Protein AF-A0AB40BMP6-F1 (afdb_monomer_lite)

Secondary structure (DSSP, 8-state):
-HHHHHHHHHHHHHHHHHHTT-SSSSHHHHHHHHHHHHHHHHHHHHHHHHHHHHHHHHHHHHHHH--HHHHHHHHHHH-SSSS--TTHHHHHHHHHHHHHHHHHHHHHHHHHHHHS-TTTS-HHHHHHHHHHHHHHHHHHHHHHHHSTTTS----TTTHHHHHHHHHHHHHHHHHHHHHHTTEEE-SS---SS-TTGGGTTHHHHHHHHHTHHHHHHHHHHHTTSS-HHHHHHHHHHHHHHHHHHHHHHHTT---HHHHHHHHHHHHHHHHHTTHHHHHHHHHHHHHTTPPP--TTTT-HHHHHHHHHHHHHHHHHHHHHHHHHHSEEETTEEEEE----SS------PPP----------------PPPPPP------------------------PPPPP--------

Radius of gyration: 27.97 Å; chains: 1; bounding box: 72×60×94 Å

pLDDT: mean 74.29, std 23.33, range [21.84, 96.19]

Organism: Dioscorea cayennensis subsp. rotundata (NCBI:txid55577)

Structure (mmCIF, N/CA/C/O backbone):
data_AF-A0AB40BMP6-F1
#
_entry.id   AF-A0AB40BMP6-F1
#
loop_
_atom_site.group_PDB
_atom_site.id
_atom_site.type_symbol
_atom_site.label_atom_id
_atom_site.label_alt_id
_atom_site.label_comp_id
_atom_site.label_asym_id
_atom_site.label_entity_id
_atom_site.label_seq_id
_atom_site.pdbx_PDB_ins_code
_atom_site.Cartn_x
_atom_site.Cartn_y
_atom_site.Cartn_z
_atom_site.occupancy
_atom_site.B_iso_or_equiv
_atom_site.auth_seq_id
_atom_site.auth_comp_id
_atom_site.auth_asym_id
_atom_site.auth_atom_id
_atom_site.pdbx_PDB_model_num
ATOM 1 N N . MET A 1 1 ? 11.050 4.456 11.766 1.00 77.50 1 MET A N 1
ATOM 2 C CA . MET A 1 1 ? 10.967 3.191 12.535 1.00 77.50 1 MET A CA 1
ATOM 3 C C . MET A 1 1 ? 11.122 3.400 14.033 1.00 77.50 1 MET A C 1
ATOM 5 O O . MET A 1 1 ? 10.165 3.141 14.744 1.00 77.50 1 MET A O 1
ATOM 9 N N . PHE A 1 2 ? 12.256 3.919 14.517 1.00 84.25 2 PHE A N 1
ATOM 10 C CA . PHE A 1 2 ? 12.484 4.110 15.959 1.00 84.25 2 PHE A CA 1
ATOM 11 C C . PHE A 1 2 ? 11.413 4.976 16.649 1.00 84.25 2 PHE A C 1
ATOM 13 O O . PHE A 1 2 ? 10.818 4.545 17.628 1.00 84.25 2 PHE A O 1
ATOM 20 N N . ILE A 1 3 ? 11.089 6.143 16.079 1.00 88.25 3 ILE A N 1
ATOM 21 C CA . ILE A 1 3 ? 10.045 7.038 16.615 1.00 88.25 3 ILE A CA 1
ATOM 22 C C . ILE A 1 3 ? 8.692 6.318 16.724 1.00 88.25 3 ILE A C 1
ATOM 24 O O . ILE A 1 3 ? 8.029 6.397 17.750 1.00 88.25 3 ILE A O 1
ATOM 28 N N . TRP A 1 4 ? 8.304 5.570 15.688 1.00 91.00 4 TRP A N 1
ATOM 29 C CA . TRP A 1 4 ? 7.060 4.797 15.694 1.00 91.00 4 TRP A CA 1
ATOM 30 C C . TRP A 1 4 ? 7.043 3.740 16.805 1.00 91.00 4 TRP A C 1
ATOM 32 O O . TRP A 1 4 ? 6.053 3.645 17.524 1.00 91.00 4 TRP A O 1
ATOM 42 N N . LEU A 1 5 ? 8.143 2.998 16.991 1.00 89.81 5 LEU A N 1
ATOM 43 C CA . LEU A 1 5 ? 8.258 2.008 18.069 1.00 89.81 5 LEU A CA 1
ATOM 44 C C . LEU A 1 5 ? 8.076 2.655 19.443 1.00 89.81 5 LEU A C 1
ATOM 46 O O . LEU A 1 5 ? 7.319 2.141 20.260 1.00 89.81 5 LEU A O 1
ATOM 50 N N . VAL A 1 6 ? 8.725 3.798 19.681 1.00 92.75 6 VAL A N 1
ATOM 51 C CA . VAL A 1 6 ? 8.590 4.547 20.938 1.00 92.75 6 VAL A CA 1
ATOM 52 C C . VAL A 1 6 ? 7.135 4.961 21.174 1.00 92.75 6 VAL A C 1
ATOM 54 O O . VAL A 1 6 ? 6.614 4.740 22.263 1.00 92.75 6 VAL A O 1
ATOM 57 N N . LEU A 1 7 ? 6.452 5.493 20.156 1.00 93.12 7 LEU A N 1
ATOM 58 C CA . LEU A 1 7 ? 5.043 5.892 20.259 1.00 93.12 7 LEU A CA 1
ATOM 59 C C . LEU A 1 7 ? 4.117 4.710 20.569 1.00 93.12 7 LEU A C 1
ATOM 61 O O . LEU A 1 7 ? 3.235 4.832 21.417 1.00 93.12 7 LEU A O 1
ATOM 65 N N . VAL A 1 8 ? 4.329 3.562 19.921 1.00 93.38 8 VAL A N 1
ATOM 66 C CA . VAL A 1 8 ? 3.551 2.342 20.182 1.00 93.38 8 VAL A CA 1
ATOM 67 C C . VAL A 1 8 ? 3.795 1.834 21.599 1.00 93.38 8 VAL A C 1
ATOM 69 O O . VAL A 1 8 ? 2.836 1.531 22.301 1.00 93.38 8 VAL A O 1
ATOM 72 N N . ILE A 1 9 ? 5.052 1.785 22.051 1.00 93.75 9 ILE A N 1
ATOM 73 C CA . ILE A 1 9 ? 5.398 1.355 23.412 1.00 93.75 9 ILE A CA 1
ATOM 74 C C . ILE A 1 9 ? 4.729 2.262 24.447 1.00 93.75 9 ILE A C 1
ATOM 76 O O . ILE A 1 9 ? 4.086 1.760 25.364 1.00 93.75 9 ILE A O 1
ATOM 80 N N . ILE A 1 10 ? 4.820 3.585 24.279 1.00 94.50 10 ILE A N 1
ATOM 81 C CA . ILE A 1 10 ? 4.152 4.546 25.166 1.00 94.50 10 ILE A CA 1
ATOM 82 C C . ILE A 1 10 ? 2.639 4.310 25.160 1.00 94.50 10 ILE A C 1
ATOM 84 O O . ILE A 1 10 ? 2.040 4.204 26.226 1.00 94.50 10 ILE A O 1
ATOM 88 N N . GLY A 1 11 ? 2.021 4.175 23.984 1.00 92.38 11 GLY A N 1
ATOM 89 C CA . GLY A 1 11 ? 0.584 3.926 23.867 1.00 92.38 11 GLY A CA 1
ATOM 90 C C . GLY A 1 11 ? 0.141 2.635 24.562 1.00 92.38 11 GLY A C 1
ATOM 91 O O . GLY A 1 11 ? -0.859 2.644 25.276 1.00 92.38 11 GLY A O 1
ATOM 92 N N . LEU A 1 12 ? 0.906 1.548 24.418 1.00 93.44 12 LEU A N 1
ATOM 93 C CA . LEU A 1 12 ? 0.640 0.269 25.084 1.00 93.44 12 LEU A CA 1
ATOM 94 C C . LEU A 1 12 ? 0.823 0.354 26.604 1.00 93.44 12 LEU A C 1
ATOM 96 O O . LEU A 1 12 ? 0.018 -0.214 27.337 1.00 93.44 12 LEU A O 1
ATOM 100 N N . ILE A 1 13 ? 1.839 1.078 27.086 1.00 94.00 13 ILE A N 1
ATOM 101 C CA . ILE A 1 13 ? 2.041 1.319 28.523 1.00 94.00 13 ILE A CA 1
ATOM 102 C C . ILE A 1 13 ? 0.858 2.102 29.091 1.00 94.00 13 ILE A C 1
ATOM 104 O O . ILE A 1 13 ? 0.286 1.694 30.098 1.00 94.00 13 ILE A O 1
ATOM 108 N N . VAL A 1 14 ? 0.460 3.197 28.439 1.00 92.56 14 VAL A N 1
ATOM 109 C CA . VAL A 1 14 ? -0.671 4.018 28.888 1.00 92.56 14 VAL A CA 1
ATOM 110 C C . VAL A 1 14 ? -1.966 3.205 28.864 1.00 92.56 14 VAL A C 1
ATOM 112 O O . VAL A 1 14 ? -2.707 3.236 29.843 1.00 92.56 14 VAL A O 1
ATOM 115 N N . LEU A 1 15 ? -2.212 2.415 27.813 1.00 91.75 15 LEU A N 1
ATOM 116 C CA . LEU A 1 15 ? -3.354 1.498 27.763 1.00 91.75 15 LEU A CA 1
ATOM 117 C C . LEU A 1 15 ? -3.313 0.492 28.920 1.00 91.75 15 LEU A C 1
ATOM 119 O O . LEU A 1 15 ? -4.318 0.312 29.600 1.00 91.75 15 LEU A O 1
ATOM 123 N N . GLY A 1 16 ? -2.155 -0.109 29.200 1.00 90.38 16 GLY A N 1
ATOM 124 C CA . GLY A 1 16 ? -1.971 -1.014 30.334 1.00 90.38 16 GLY A CA 1
ATOM 125 C C . GLY A 1 16 ? -2.276 -0.356 31.683 1.00 90.38 16 GLY A C 1
ATOM 126 O O . GLY A 1 16 ? -2.982 -0.940 32.500 1.00 90.38 16 GLY A O 1
ATOM 127 N N . LEU A 1 17 ? -1.815 0.878 31.905 1.00 91.19 17 LEU A N 1
ATOM 128 C CA . LEU A 1 17 ? -2.101 1.641 33.128 1.00 91.19 17 LEU A CA 1
ATOM 129 C C . LEU A 1 17 ? -3.597 1.941 33.294 1.00 91.19 17 LEU A C 1
ATOM 131 O O . LEU A 1 17 ? -4.121 1.842 34.407 1.00 91.19 17 LEU A O 1
ATOM 135 N N . VAL A 1 18 ? -4.291 2.266 32.199 1.00 89.88 18 VAL A N 1
ATOM 136 C CA . VAL A 1 18 ? -5.746 2.481 32.203 1.00 89.88 18 VAL A CA 1
ATOM 137 C C . VAL A 1 18 ? -6.480 1.179 32.527 1.00 89.88 18 VAL A C 1
ATOM 139 O O . VAL A 1 18 ? -7.325 1.173 33.420 1.00 89.88 18 VAL A O 1
ATOM 142 N N . MET A 1 19 ? -6.106 0.064 31.889 1.00 86.62 19 MET A N 1
ATOM 143 C CA . MET A 1 19 ? -6.695 -1.262 32.135 1.00 86.62 19 MET A CA 1
ATOM 144 C C . MET A 1 19 ? -6.486 -1.737 33.584 1.00 86.62 19 MET A C 1
ATOM 146 O O . MET A 1 19 ? -7.376 -2.348 34.172 1.00 86.62 19 MET A O 1
ATOM 150 N N . LEU A 1 20 ? -5.335 -1.415 34.188 1.00 88.69 20 LEU A N 1
ATOM 151 C CA . LEU A 1 20 ? -5.028 -1.691 35.599 1.00 88.69 20 LEU A CA 1
ATOM 152 C C . LEU A 1 20 ? -5.781 -0.776 36.582 1.00 88.69 20 LEU A C 1
ATOM 154 O O . LEU A 1 20 ? -5.717 -0.997 37.789 1.00 88.69 20 LEU A O 1
ATOM 158 N N . GLY A 1 21 ? -6.498 0.239 36.093 1.00 84.25 21 GLY A N 1
ATOM 159 C CA . GLY A 1 21 ? -7.280 1.156 36.921 1.00 84.25 21 GLY A CA 1
ATOM 160 C C . GLY A 1 21 ? -6.451 2.210 37.655 1.00 84.25 21 GLY A C 1
ATOM 161 O O . GLY A 1 21 ? -6.930 2.754 38.643 1.00 84.25 21 GLY A O 1
ATOM 162 N N . VAL A 1 22 ? -5.232 2.511 37.190 1.00 86.31 22 VAL A N 1
ATOM 163 C CA . VAL A 1 22 ? -4.361 3.533 37.806 1.00 86.31 22 VAL A CA 1
ATOM 164 C C . VAL A 1 22 ? -4.916 4.948 37.587 1.00 86.31 22 VAL A C 1
ATOM 166 O O . VAL A 1 22 ? -4.825 5.799 38.465 1.00 86.31 22 VAL A O 1
ATOM 169 N N . PHE A 1 23 ? -5.491 5.202 36.409 1.00 81.50 23 PHE A N 1
ATOM 170 C CA . PHE A 1 23 ? -6.217 6.421 36.040 1.00 81.50 23 PHE A CA 1
ATOM 171 C C . PHE A 1 23 ? -7.043 6.113 34.782 1.00 81.50 23 PHE A C 1
ATOM 173 O O . PHE A 1 23 ? -6.580 5.319 33.963 1.00 81.50 23 PHE A O 1
ATOM 180 N N . PRO A 1 24 ? -8.215 6.726 34.546 1.00 74.81 24 PRO A N 1
ATOM 181 C CA . PRO A 1 24 ? -8.962 7.666 35.381 1.00 74.81 24 PRO A CA 1
ATOM 182 C C . PRO A 1 24 ? -10.021 6.996 36.263 1.00 74.81 24 PRO A C 1
ATOM 184 O O . PRO A 1 24 ? -10.566 5.952 35.913 1.00 74.81 24 PRO A O 1
ATOM 187 N N . ASP A 1 25 ? -10.384 7.669 37.356 1.00 77.50 25 ASP A N 1
ATOM 188 C CA . ASP A 1 25 ? -11.430 7.198 38.266 1.00 77.50 25 ASP A CA 1
ATOM 189 C C . ASP A 1 25 ? -12.809 7.155 37.595 1.00 77.50 25 ASP A C 1
ATOM 191 O O . ASP A 1 25 ? -13.271 8.139 36.997 1.00 77.50 25 ASP A O 1
ATOM 195 N N . GLY A 1 26 ? -13.481 6.015 37.757 1.00 84.00 26 GLY A N 1
ATOM 196 C CA . GLY A 1 26 ? -14.818 5.744 37.238 1.00 84.00 26 GLY A CA 1
ATOM 197 C C . GLY A 1 26 ? -14.806 4.837 36.008 1.00 84.00 26 GLY A C 1
ATOM 198 O O . GLY A 1 26 ? -14.090 5.075 35.036 1.00 84.00 26 GLY A O 1
ATOM 199 N N . GLU A 1 27 ? -15.650 3.805 36.035 1.00 85.50 27 GLU A N 1
ATOM 200 C CA . GLU A 1 27 ? -15.722 2.774 34.993 1.00 85.50 27 GLU A CA 1
ATOM 201 C C . GLU A 1 27 ? -16.012 3.356 33.600 1.00 85.50 27 GLU A C 1
ATOM 203 O O . GLU A 1 27 ? -15.357 2.989 32.624 1.00 85.50 27 GLU A O 1
ATOM 208 N N . ASP A 1 28 ? -16.937 4.313 33.505 1.00 86.25 28 ASP A N 1
ATOM 209 C CA . ASP A 1 28 ? -17.292 4.948 32.233 1.00 86.25 28 ASP A CA 1
ATOM 210 C C . ASP A 1 28 ? -16.157 5.804 31.664 1.00 86.25 28 ASP A C 1
ATOM 212 O O . ASP A 1 28 ? -15.885 5.764 30.461 1.00 86.25 28 ASP A O 1
ATOM 216 N N . ARG A 1 29 ? -15.452 6.554 32.524 1.00 86.81 29 ARG A N 1
ATOM 217 C CA . ARG A 1 29 ? -14.272 7.331 32.116 1.00 86.81 29 ARG A CA 1
ATOM 218 C C . ARG A 1 29 ? -13.170 6.401 31.634 1.00 86.81 29 ARG A C 1
ATOM 220 O O . ARG A 1 29 ? -12.612 6.656 30.571 1.00 86.81 29 ARG A O 1
ATOM 227 N N . ARG A 1 30 ? -12.900 5.313 32.357 1.00 89.25 30 ARG A N 1
ATOM 228 C CA . ARG A 1 30 ? -11.909 4.309 31.960 1.00 89.25 30 ARG A CA 1
ATOM 229 C C . ARG A 1 30 ? -12.222 3.722 30.581 1.00 89.25 30 ARG A C 1
ATOM 231 O O . ARG A 1 30 ? -11.382 3.813 29.693 1.00 89.25 30 ARG A O 1
ATOM 238 N N . LYS A 1 31 ? -13.459 3.272 30.346 1.00 88.38 31 LYS A N 1
ATOM 239 C CA . LYS A 1 31 ? -13.910 2.758 29.036 1.00 88.38 31 LYS A CA 1
ATOM 240 C C . LYS A 1 31 ? -13.803 3.787 27.907 1.00 88.38 31 LYS A C 1
ATOM 242 O O . LYS A 1 31 ? -13.593 3.425 26.751 1.00 88.38 31 LYS A O 1
ATOM 247 N N . ASN A 1 32 ? -13.993 5.075 28.198 1.00 89.25 32 ASN A N 1
ATOM 248 C CA . ASN A 1 32 ? -13.788 6.134 27.205 1.00 89.25 32 ASN A CA 1
ATOM 249 C C . ASN A 1 32 ? -12.301 6.288 26.851 1.00 89.25 32 ASN A C 1
ATOM 251 O O . ASN A 1 32 ? -11.966 6.397 25.676 1.00 89.25 32 ASN A O 1
ATOM 255 N N . TRP A 1 33 ? -11.411 6.269 27.846 1.00 90.88 33 TRP A N 1
ATOM 256 C CA . TRP A 1 33 ? -9.965 6.356 27.621 1.00 90.88 33 TRP A CA 1
ATOM 257 C C . TRP A 1 33 ? -9.400 5.127 26.913 1.00 90.88 33 TRP A C 1
ATOM 259 O O . TRP A 1 33 ? -8.582 5.282 26.010 1.00 90.88 33 TRP A O 1
ATOM 269 N N . GLU A 1 34 ? -9.872 3.928 27.257 1.00 88.94 34 GLU A N 1
ATOM 270 C CA . GLU A 1 34 ? -9.547 2.693 26.533 1.00 88.94 34 GLU A CA 1
ATOM 271 C C . GLU A 1 34 ? -9.917 2.810 25.050 1.00 88.94 34 GLU A C 1
ATOM 273 O O . GLU A 1 34 ? -9.114 2.472 24.185 1.00 88.94 34 GLU A O 1
ATOM 278 N N . GLU A 1 35 ? -11.103 3.340 24.734 1.00 90.94 35 GLU A N 1
ATOM 279 C CA . GLU A 1 35 ? -11.528 3.542 23.345 1.00 90.94 35 GLU A CA 1
ATOM 280 C C . GLU A 1 35 ? -10.610 4.527 22.606 1.00 90.94 35 GLU A C 1
ATOM 282 O O . GLU A 1 35 ? -10.158 4.225 21.501 1.00 90.94 35 GLU A O 1
ATOM 287 N N . VAL A 1 36 ? -10.277 5.668 23.220 1.00 91.12 36 VAL A N 1
ATOM 288 C CA . VAL A 1 36 ? -9.371 6.665 22.620 1.00 91.12 36 VAL A CA 1
ATOM 289 C C . VAL A 1 36 ? -7.981 6.072 22.372 1.00 91.12 36 VAL A C 1
ATOM 291 O O . VAL A 1 36 ? -7.431 6.215 21.280 1.00 91.12 36 VAL A O 1
ATOM 294 N N . LEU A 1 37 ? -7.413 5.371 23.354 1.00 91.19 37 LEU A N 1
ATOM 295 C CA . LEU A 1 37 ? -6.086 4.763 23.240 1.00 91.19 37 LEU A CA 1
ATOM 296 C C . LEU A 1 37 ? -6.052 3.651 22.192 1.00 91.19 37 LEU A C 1
ATOM 298 O O . LEU A 1 37 ? -5.108 3.587 21.405 1.00 91.19 37 LEU A O 1
ATOM 302 N N . ASN A 1 38 ? -7.093 2.819 22.129 1.00 91.69 38 ASN A N 1
ATOM 303 C CA . ASN A 1 38 ? -7.212 1.786 21.107 1.00 91.69 38 ASN A CA 1
ATOM 304 C C . ASN A 1 38 ? -7.303 2.384 19.699 1.00 91.69 38 ASN A C 1
ATOM 306 O O . ASN A 1 38 ? -6.662 1.870 18.785 1.00 91.69 38 ASN A O 1
ATOM 310 N N . GLN A 1 39 ? -8.027 3.492 19.513 1.00 91.81 39 GLN A N 1
ATOM 311 C CA . GLN A 1 39 ? -8.066 4.193 18.225 1.00 91.81 39 GLN A CA 1
ATOM 312 C C . GLN A 1 39 ? -6.698 4.776 17.841 1.00 91.81 39 GLN A C 1
ATOM 314 O O . GLN A 1 39 ? -6.279 4.626 16.692 1.00 91.81 39 GLN A O 1
ATOM 319 N N . ILE A 1 40 ? -5.972 5.380 18.791 1.00 91.19 40 ILE A N 1
ATOM 320 C CA . ILE A 1 40 ? -4.614 5.904 18.560 1.00 91.19 40 ILE A CA 1
ATOM 321 C C . ILE A 1 40 ? -3.658 4.774 18.161 1.00 91.19 40 ILE A C 1
ATOM 323 O O . ILE A 1 40 ? -2.953 4.884 17.157 1.00 91.19 40 ILE A O 1
ATOM 327 N N . LEU A 1 41 ? -3.645 3.670 18.911 1.00 91.62 41 LEU A N 1
ATOM 328 C CA . LEU A 1 41 ? -2.807 2.509 18.609 1.00 91.62 41 LEU A CA 1
ATOM 329 C C . LEU A 1 41 ? -3.168 1.901 17.253 1.00 91.62 41 LEU A C 1
ATOM 331 O O . LEU A 1 41 ? -2.281 1.652 16.438 1.00 91.62 41 LEU A O 1
ATOM 335 N N . ASN A 1 42 ? -4.460 1.729 16.974 1.00 92.56 42 ASN A N 1
ATOM 336 C CA . ASN A 1 42 ? -4.942 1.230 15.692 1.00 92.56 42 ASN A CA 1
ATOM 337 C C . ASN A 1 42 ? -4.492 2.126 14.522 1.00 92.56 42 ASN A C 1
ATOM 339 O O . ASN A 1 42 ? -4.069 1.609 13.489 1.00 92.56 42 ASN A O 1
ATOM 343 N N . ALA A 1 43 ? -4.502 3.452 14.690 1.00 90.62 43 ALA A N 1
ATOM 344 C CA . ALA A 1 43 ? -3.981 4.384 13.691 1.00 90.62 43 ALA A CA 1
ATOM 345 C C . ALA A 1 43 ? -2.460 4.240 13.495 1.00 90.62 43 ALA A C 1
ATOM 347 O O . ALA A 1 43 ? -1.986 4.180 12.359 1.00 90.62 43 ALA A O 1
ATOM 348 N N . LEU A 1 44 ? -1.687 4.122 14.581 1.00 91.81 44 LEU A N 1
ATOM 349 C CA . LEU A 1 44 ? -0.237 3.905 14.510 1.00 91.81 44 LEU A CA 1
ATOM 350 C C . LEU A 1 44 ? 0.108 2.597 13.786 1.00 91.81 44 LEU A C 1
ATOM 352 O O . LEU A 1 44 ? 0.985 2.591 12.917 1.00 91.81 44 LEU A O 1
ATOM 356 N N . PHE A 1 45 ? -0.577 1.497 14.104 1.00 91.44 45 PHE A N 1
ATOM 357 C CA . PHE A 1 45 ? -0.385 0.222 13.412 1.00 91.44 45 PHE A CA 1
ATOM 358 C C . PHE A 1 45 ? -0.810 0.304 11.948 1.00 91.44 45 PHE A C 1
ATOM 360 O O . PHE A 1 45 ? -0.087 -0.185 11.081 1.00 91.44 45 PHE A O 1
ATOM 367 N N . MET A 1 46 ? -1.920 0.981 11.649 1.00 90.06 46 MET A N 1
ATOM 368 C CA . MET A 1 46 ? -2.384 1.191 10.280 1.00 90.06 46 MET A CA 1
ATOM 369 C C . MET A 1 46 ? -1.335 1.915 9.427 1.00 90.06 46 MET A C 1
ATOM 371 O O . MET A 1 46 ? -1.015 1.443 8.338 1.00 90.06 46 MET A O 1
ATOM 375 N N . ILE A 1 47 ? -0.742 3.004 9.930 1.00 86.75 47 ILE A N 1
ATOM 376 C CA . ILE A 1 47 ? 0.328 3.739 9.230 1.00 86.75 47 ILE A CA 1
ATOM 377 C C . ILE A 1 47 ? 1.504 2.810 8.908 1.00 86.75 47 ILE A C 1
ATOM 379 O O . ILE A 1 47 ? 2.023 2.828 7.791 1.00 86.75 47 ILE A O 1
ATOM 383 N N . MET A 1 48 ? 1.902 1.964 9.862 1.00 88.00 48 MET A N 1
ATOM 384 C CA . MET A 1 48 ? 2.976 0.998 9.637 1.00 88.00 48 MET A CA 1
ATOM 385 C C . MET A 1 48 ? 2.612 -0.040 8.573 1.00 88.00 48 MET A C 1
ATOM 387 O O . MET A 1 48 ? 3.445 -0.381 7.733 1.00 88.00 48 MET A O 1
ATOM 391 N N . CYS A 1 49 ? 1.368 -0.518 8.580 1.00 87.88 49 CYS A N 1
ATOM 392 C CA . CYS A 1 49 ? 0.880 -1.465 7.586 1.00 87.88 49 CYS A CA 1
ATOM 393 C C . CYS A 1 49 ? 0.904 -0.850 6.185 1.00 87.88 49 CYS A C 1
ATOM 395 O O . CYS A 1 49 ? 1.476 -1.454 5.285 1.00 87.88 49 CYS A O 1
ATOM 397 N N . VAL A 1 50 ? 0.380 0.370 6.005 1.00 83.94 50 VAL A N 1
ATOM 398 C CA . VAL A 1 50 ? 0.444 1.094 4.717 1.00 83.94 50 VAL A CA 1
ATOM 399 C C . VAL A 1 50 ? 1.888 1.260 4.246 1.00 83.94 50 VAL A C 1
ATOM 401 O O . VAL A 1 50 ? 2.179 1.062 3.071 1.00 83.94 50 VAL A O 1
ATOM 404 N N . TYR A 1 51 ? 2.805 1.587 5.159 1.00 82.94 51 TYR A N 1
ATOM 405 C CA . TYR A 1 51 ? 4.214 1.778 4.827 1.00 82.94 51 TYR A CA 1
ATOM 406 C C . TYR A 1 51 ? 4.896 0.487 4.345 1.00 82.94 51 TYR A C 1
ATOM 408 O O . TYR A 1 51 ? 5.661 0.510 3.383 1.00 82.94 51 TYR A O 1
ATOM 416 N N . GLN A 1 52 ? 4.638 -0.649 4.998 1.00 84.56 52 GLN A N 1
ATOM 417 C CA . GLN A 1 52 ? 5.301 -1.917 4.670 1.00 84.56 52 GLN A CA 1
ATOM 418 C C . GLN A 1 52 ? 4.622 -2.703 3.542 1.00 84.56 52 GLN A C 1
ATOM 420 O O . GLN A 1 52 ? 5.263 -3.557 2.922 1.00 84.56 52 GLN A O 1
ATOM 425 N N . GLN A 1 53 ? 3.347 -2.425 3.268 1.00 84.19 53 GLN A N 1
ATOM 426 C CA . GLN A 1 53 ? 2.530 -3.168 2.312 1.00 84.19 53 GLN A CA 1
ATOM 427 C C . GLN A 1 53 ? 3.195 -3.323 0.927 1.00 84.19 53 GLN A C 1
ATOM 429 O O . GLN A 1 53 ? 3.266 -4.461 0.456 1.00 84.19 53 GLN A O 1
ATOM 434 N N . PRO A 1 54 ? 3.761 -2.277 0.285 1.00 81.31 54 PRO A N 1
ATOM 435 C CA . PRO A 1 54 ? 4.349 -2.419 -1.051 1.00 81.31 54 PRO A CA 1
ATOM 436 C C . PRO A 1 54 ? 5.491 -3.437 -1.089 1.00 81.31 54 PRO A C 1
ATOM 438 O O . PRO A 1 54 ? 5.546 -4.279 -1.986 1.00 81.31 54 PRO A O 1
ATOM 441 N N . LYS A 1 55 ? 6.358 -3.419 -0.068 1.00 84.19 55 LYS A N 1
ATOM 442 C CA . LYS A 1 55 ? 7.490 -4.344 0.048 1.00 84.19 55 LYS A CA 1
ATOM 443 C C . LYS A 1 55 ? 7.020 -5.791 0.188 1.00 84.19 55 LYS A C 1
ATOM 445 O O . LYS A 1 55 ? 7.558 -6.685 -0.456 1.00 84.19 55 LYS A O 1
ATOM 450 N N . LEU A 1 56 ? 5.994 -6.042 0.999 1.00 86.75 56 LEU A N 1
ATOM 451 C CA . LEU A 1 56 ? 5.500 -7.404 1.199 1.00 86.75 56 LEU A CA 1
ATOM 452 C C . LEU A 1 56 ? 4.694 -7.936 0.017 1.00 86.75 56 LEU A C 1
ATOM 454 O O . LEU A 1 56 ? 4.749 -9.134 -0.261 1.00 86.75 56 LEU A O 1
ATOM 458 N N . PHE A 1 57 ? 3.968 -7.076 -0.700 1.00 85.44 57 PHE A N 1
ATOM 459 C CA . PHE A 1 57 ? 3.368 -7.467 -1.976 1.00 85.44 57 PHE A CA 1
ATOM 460 C C . PHE A 1 57 ? 4.445 -7.782 -3.012 1.00 85.44 57 PHE A C 1
ATOM 462 O O . PHE A 1 57 ? 4.307 -8.765 -3.733 1.00 85.44 57 PHE A O 1
ATOM 469 N N . HIS A 1 58 ? 5.544 -7.023 -3.037 1.00 83.69 58 HIS A N 1
ATOM 470 C CA . HIS A 1 58 ? 6.675 -7.315 -3.916 1.00 83.69 58 HIS A CA 1
ATOM 471 C C . HIS A 1 58 ? 7.250 -8.696 -3.622 1.00 83.69 58 HIS A C 1
ATOM 473 O O . HIS A 1 58 ? 7.289 -9.535 -4.521 1.00 83.69 58 HIS A O 1
ATOM 479 N N . HIS A 1 59 ? 7.548 -8.974 -2.350 1.00 87.81 59 HIS A N 1
ATOM 480 C CA . HIS A 1 59 ? 8.007 -10.288 -1.904 1.00 87.81 59 HIS A CA 1
ATOM 481 C C . HIS A 1 59 ? 7.027 -11.410 -2.267 1.00 87.81 59 HIS A C 1
ATOM 483 O O . HIS A 1 59 ? 7.448 -12.474 -2.710 1.00 87.81 59 HIS A O 1
ATOM 489 N N . LEU A 1 60 ? 5.715 -11.178 -2.140 1.00 88.19 60 LEU A N 1
ATOM 490 C CA . LEU A 1 60 ? 4.709 -12.163 -2.534 1.00 88.19 60 LEU A CA 1
ATOM 491 C C . LEU A 1 60 ? 4.802 -12.484 -4.026 1.00 88.19 60 LEU A C 1
ATOM 493 O O . LEU A 1 60 ? 4.763 -13.658 -4.396 1.00 88.19 60 LEU A O 1
ATOM 497 N N . VAL A 1 61 ? 4.936 -11.480 -4.894 1.00 84.25 61 VAL A N 1
ATOM 498 C CA . VAL A 1 61 ? 5.004 -11.759 -6.330 1.00 84.25 61 VAL A CA 1
ATOM 499 C C . VAL A 1 61 ? 6.325 -12.418 -6.716 1.00 84.25 61 VAL A C 1
ATOM 501 O O . VAL A 1 61 ? 6.294 -13.396 -7.460 1.00 84.25 61 VAL A O 1
ATOM 504 N N . ILE A 1 62 ? 7.468 -11.976 -6.185 1.00 83.88 62 ILE A N 1
ATOM 505 C CA . ILE A 1 62 ? 8.762 -12.602 -6.512 1.00 83.88 62 ILE A CA 1
ATOM 506 C C . ILE A 1 62 ? 8.860 -14.046 -5.982 1.00 83.88 62 ILE A C 1
ATOM 508 O O . ILE A 1 62 ? 9.394 -14.907 -6.675 1.00 83.88 62 ILE A O 1
ATOM 512 N N . VAL A 1 63 ? 8.239 -14.378 -4.838 1.00 88.50 63 VAL A N 1
ATOM 513 C CA . VAL A 1 63 ? 8.113 -15.778 -4.366 1.00 88.50 63 VAL A CA 1
ATOM 514 C C . VAL A 1 63 ? 7.249 -16.618 -5.319 1.00 88.50 63 VAL A C 1
ATOM 516 O O . VAL A 1 63 ? 7.514 -17.805 -5.542 1.00 88.50 63 VAL A O 1
ATOM 519 N N . ASN A 1 64 ? 6.205 -16.020 -5.899 1.00 82.94 64 ASN A N 1
ATOM 520 C CA . ASN A 1 64 ? 5.374 -16.693 -6.894 1.00 82.94 64 ASN A CA 1
ATOM 521 C C . ASN A 1 64 ? 6.106 -16.866 -8.234 1.00 82.94 64 ASN A C 1
ATOM 523 O O . ASN A 1 64 ? 5.972 -17.927 -8.844 1.00 82.94 64 ASN A O 1
ATOM 527 N N . ARG A 1 65 ? 6.899 -15.873 -8.655 1.00 84.75 65 ARG A N 1
ATOM 528 C CA . ARG A 1 65 ? 7.670 -15.848 -9.909 1.00 84.75 65 ARG A CA 1
ATOM 529 C C . ARG A 1 65 ? 8.890 -16.777 -9.888 1.00 84.75 65 ARG A C 1
ATOM 531 O O . ARG A 1 65 ? 9.114 -17.489 -10.861 1.00 84.75 65 ARG A O 1
ATOM 538 N N . TRP A 1 66 ? 9.627 -16.801 -8.777 1.00 84.56 66 TRP A N 1
ATOM 539 C CA . TRP A 1 66 ? 10.682 -17.768 -8.445 1.00 84.56 66 TRP A CA 1
ATOM 540 C C . TRP A 1 66 ? 11.906 -17.823 -9.395 1.00 84.56 66 TRP A C 1
ATOM 542 O O . TRP A 1 66 ? 12.377 -18.907 -9.750 1.00 84.56 66 TRP A O 1
ATOM 552 N N . ARG A 1 67 ? 12.455 -16.670 -9.804 1.00 79.25 67 ARG A N 1
ATOM 553 C CA . ARG A 1 67 ? 13.691 -16.568 -10.626 1.00 79.25 67 ARG A CA 1
ATOM 554 C C . ARG A 1 67 ? 14.982 -16.630 -9.782 1.00 79.25 67 ARG A C 1
ATOM 556 O O . ARG A 1 67 ? 14.891 -16.448 -8.573 1.00 79.25 67 ARG A O 1
ATOM 563 N N . PRO A 1 68 ? 16.177 -16.892 -10.358 1.00 76.25 68 PRO A N 1
ATOM 564 C CA . PRO A 1 68 ? 17.439 -16.936 -9.595 1.00 76.25 68 PRO A CA 1
ATOM 565 C C . PRO A 1 68 ? 17.730 -15.643 -8.811 1.00 76.25 68 PRO A C 1
ATOM 567 O O . PRO A 1 68 ? 17.979 -15.706 -7.610 1.00 76.25 68 PRO A O 1
ATOM 570 N N . GLU A 1 69 ? 17.567 -14.473 -9.434 1.00 77.88 69 GLU A N 1
ATOM 571 C CA . GLU A 1 69 ? 17.712 -13.164 -8.770 1.00 77.88 69 GLU A CA 1
ATOM 572 C C . GLU A 1 69 ? 16.735 -12.993 -7.591 1.00 77.88 69 GLU A C 1
ATOM 574 O O . GLU A 1 69 ? 17.129 -12.587 -6.496 1.00 77.88 69 GLU A O 1
ATOM 579 N N . ASP A 1 70 ? 15.471 -13.394 -7.791 1.00 83.12 70 ASP A N 1
ATOM 580 C CA . ASP A 1 70 ? 14.420 -13.345 -6.765 1.00 83.12 70 ASP A CA 1
ATOM 581 C C . ASP A 1 70 ? 14.790 -14.205 -5.549 1.00 83.12 70 ASP A C 1
ATOM 583 O O . ASP A 1 70 ? 14.562 -13.811 -4.403 1.00 83.12 70 ASP A O 1
ATOM 587 N N . LYS A 1 71 ? 15.369 -15.393 -5.783 1.00 83.50 71 LYS A N 1
ATOM 588 C CA . LYS A 1 71 ? 15.815 -16.287 -4.705 1.00 83.50 71 LYS A CA 1
ATOM 589 C C . LYS A 1 71 ? 16.876 -15.602 -3.855 1.00 83.50 71 LYS A C 1
ATOM 591 O O . LYS A 1 71 ? 16.784 -15.662 -2.632 1.00 83.50 71 LYS A O 1
ATOM 596 N N . LEU A 1 72 ? 17.850 -14.936 -4.477 1.00 81.94 72 LEU A N 1
ATOM 597 C CA . LEU A 1 72 ? 18.924 -14.261 -3.754 1.00 81.94 72 LEU A CA 1
ATOM 598 C C . LEU A 1 72 ? 18.387 -13.122 -2.876 1.00 81.94 72 LEU A C 1
ATOM 600 O O . LEU A 1 72 ? 18.742 -13.028 -1.700 1.00 81.94 72 LEU A O 1
ATOM 604 N N . GLU A 1 73 ? 17.497 -12.286 -3.413 1.00 84.06 73 GLU A N 1
ATOM 605 C CA . GLU A 1 73 ? 16.869 -11.193 -2.661 1.00 84.06 73 GLU A CA 1
ATOM 606 C C . GLU A 1 73 ? 16.035 -11.707 -1.473 1.00 84.06 73 GLU A C 1
ATOM 608 O O . GLU A 1 73 ? 16.146 -11.211 -0.342 1.00 84.06 73 GLU A O 1
ATOM 613 N N . LEU A 1 74 ? 15.237 -12.754 -1.699 1.00 86.31 74 LEU A N 1
ATOM 614 C CA . LEU A 1 74 ? 14.426 -13.378 -0.656 1.00 86.31 74 LEU A CA 1
ATOM 615 C C . LEU A 1 74 ? 15.284 -14.042 0.422 1.00 86.31 74 LEU A C 1
ATOM 617 O O . LEU A 1 74 ? 14.975 -13.913 1.609 1.00 86.31 74 LEU A O 1
ATOM 621 N N . ARG A 1 75 ? 16.372 -14.723 0.040 1.00 87.38 75 ARG A N 1
ATOM 622 C CA . ARG A 1 75 ? 17.303 -15.342 0.991 1.00 87.38 75 ARG A CA 1
ATOM 623 C C . ARG A 1 75 ? 18.000 -14.292 1.849 1.00 87.38 75 ARG A C 1
ATOM 625 O O . ARG A 1 75 ? 17.989 -14.435 3.065 1.00 87.38 75 ARG A O 1
ATOM 632 N N . LYS A 1 76 ? 18.486 -13.196 1.256 1.00 86.00 76 LYS A N 1
ATOM 633 C CA . LYS A 1 76 ? 19.075 -12.062 1.999 1.00 86.00 76 LYS A CA 1
ATOM 634 C C . LYS A 1 76 ? 18.120 -11.465 3.033 1.00 86.00 76 LYS A C 1
ATOM 636 O O . LYS A 1 76 ? 18.558 -10.971 4.066 1.00 86.00 76 LYS A O 1
ATOM 641 N N . THR A 1 77 ? 16.819 -11.497 2.753 1.00 85.56 77 THR A N 1
ATOM 642 C CA . THR A 1 77 ? 15.812 -10.889 3.628 1.00 85.56 77 THR A CA 1
ATOM 643 C C . THR A 1 77 ? 15.300 -11.834 4.716 1.00 85.56 77 THR A C 1
ATOM 645 O O . THR A 1 77 ? 15.067 -11.398 5.843 1.00 85.56 77 THR A O 1
ATOM 648 N N . TYR A 1 78 ? 15.066 -13.107 4.387 1.00 85.69 78 TYR A N 1
ATOM 649 C CA . TYR A 1 78 ? 14.325 -14.042 5.244 1.00 85.69 78 TYR A CA 1
ATOM 650 C C . TYR A 1 78 ? 15.145 -15.234 5.745 1.00 85.69 78 TYR A C 1
ATOM 652 O O . TYR A 1 78 ? 14.711 -15.901 6.687 1.00 85.69 78 TYR A O 1
ATOM 660 N N . CYS A 1 79 ? 16.286 -15.533 5.123 1.00 84.31 79 CYS A N 1
ATOM 661 C CA . CYS A 1 79 ? 17.152 -16.642 5.514 1.00 84.31 79 CYS A CA 1
ATOM 662 C C . CYS A 1 79 ? 18.328 -16.138 6.348 1.00 84.31 79 CYS A C 1
ATOM 664 O O . CYS A 1 79 ? 18.757 -14.993 6.229 1.00 84.31 79 CYS A O 1
ATOM 666 N N . LYS A 1 80 ? 18.857 -17.016 7.206 1.00 79.94 80 LYS A N 1
ATOM 667 C CA . LYS A 1 80 ? 20.032 -16.696 8.026 1.00 79.94 80 LYS A CA 1
ATOM 668 C C . LYS A 1 80 ? 21.319 -16.604 7.196 1.00 79.94 80 LYS A C 1
ATOM 670 O O . LYS A 1 80 ? 22.150 -15.752 7.484 1.00 79.94 80 LYS A O 1
ATOM 675 N N . ASP A 1 81 ? 21.431 -17.455 6.176 1.00 76.62 81 ASP A N 1
ATOM 676 C CA . ASP A 1 81 ? 22.534 -17.502 5.212 1.00 76.62 81 ASP A CA 1
ATOM 677 C C . ASP A 1 81 ? 21.950 -17.611 3.786 1.00 76.62 81 ASP A C 1
ATOM 679 O O . ASP A 1 81 ? 20.802 -18.040 3.621 1.00 76.62 81 ASP A O 1
ATOM 683 N N . THR A 1 82 ? 22.722 -17.267 2.749 1.00 71.25 82 THR A N 1
ATOM 684 C CA . THR A 1 82 ? 22.263 -17.254 1.342 1.00 71.25 82 THR A CA 1
ATOM 685 C C . THR A 1 82 ? 22.287 -18.623 0.649 1.00 71.25 82 THR A C 1
ATOM 687 O O . THR A 1 82 ? 21.942 -18.737 -0.532 1.00 71.25 82 THR A O 1
ATOM 690 N N . THR A 1 83 ? 22.605 -19.689 1.389 1.00 74.19 83 THR A N 1
ATOM 691 C CA . THR A 1 83 ? 22.694 -21.049 0.850 1.00 74.19 83 THR A CA 1
ATOM 692 C C . THR A 1 83 ? 21.315 -21.659 0.531 1.00 74.19 83 THR A C 1
ATOM 694 O O . THR A 1 83 ? 20.373 -21.477 1.312 1.00 74.19 83 THR A O 1
ATOM 697 N N . PRO A 1 84 ? 21.169 -22.402 -0.590 1.00 74.06 84 PRO A N 1
ATOM 698 C CA . PRO A 1 84 ? 19.929 -23.066 -0.986 1.00 74.06 84 PRO A CA 1
ATOM 699 C C . PRO A 1 84 ? 19.395 -24.000 0.099 1.00 74.06 84 PRO A C 1
ATOM 701 O O . PRO A 1 84 ? 20.133 -24.834 0.628 1.00 74.06 84 PRO A O 1
ATOM 704 N N . LYS A 1 85 ? 18.100 -23.888 0.424 1.00 78.50 85 LYS A N 1
ATOM 705 C CA . LYS A 1 85 ? 17.450 -24.752 1.427 1.00 78.50 85 LYS A CA 1
ATOM 706 C C . LYS A 1 85 ? 16.413 -25.685 0.790 1.00 78.50 85 LYS A C 1
ATOM 708 O O . LYS A 1 85 ? 15.746 -25.305 -0.177 1.00 78.50 85 LYS A O 1
ATOM 713 N N . PRO A 1 86 ? 16.190 -26.888 1.351 1.00 77.94 86 PRO A N 1
ATOM 714 C CA . PRO A 1 86 ? 15.129 -27.771 0.878 1.00 77.94 86 PRO A CA 1
ATOM 715 C C . PRO A 1 86 ? 13.759 -27.099 1.041 1.00 77.94 86 PRO A C 1
ATOM 717 O O . PRO A 1 86 ? 13.450 -26.551 2.099 1.00 77.94 86 PRO A O 1
ATOM 720 N N . HIS A 1 87 ? 12.931 -27.156 -0.007 1.00 81.62 87 HIS A N 1
ATOM 721 C CA . HIS A 1 87 ? 11.579 -26.577 -0.043 1.00 81.62 87 HIS A CA 1
ATOM 722 C C . HIS A 1 87 ? 11.494 -25.085 0.354 1.00 81.62 87 HIS A C 1
ATOM 724 O O . HIS A 1 87 ? 10.449 -24.623 0.820 1.00 81.62 87 HIS A O 1
ATOM 730 N N . GLU A 1 88 ? 12.560 -24.303 0.140 1.00 85.12 88 GLU A N 1
ATOM 731 C CA . GLU A 1 88 ? 12.638 -22.885 0.536 1.00 85.12 88 GLU A CA 1
ATOM 732 C C . GLU A 1 88 ? 11.463 -22.034 0.029 1.00 85.12 88 GLU A C 1
ATOM 734 O O . GLU A 1 88 ? 10.942 -21.213 0.781 1.00 85.12 88 GLU A O 1
ATOM 739 N N . ARG A 1 89 ? 10.961 -22.291 -1.189 1.00 88.38 89 ARG A N 1
ATOM 740 C CA . ARG A 1 89 ? 9.798 -21.585 -1.753 1.00 88.38 89 ARG A CA 1
ATOM 741 C C . ARG A 1 89 ? 8.566 -21.681 -0.867 1.00 88.38 89 ARG A C 1
ATOM 743 O O . ARG A 1 89 ? 7.902 -20.676 -0.642 1.00 88.38 89 ARG A O 1
ATOM 750 N N . ALA A 1 90 ? 8.256 -22.878 -0.374 1.00 87.81 90 ALA A N 1
ATOM 751 C CA . ALA A 1 90 ? 7.067 -23.110 0.437 1.00 87.81 90 ALA A CA 1
ATOM 752 C C . ALA A 1 90 ? 7.198 -22.430 1.806 1.00 87.81 90 ALA A C 1
ATOM 754 O O . ALA A 1 90 ? 6.247 -21.811 2.280 1.00 87.81 90 ALA A O 1
ATOM 755 N N . HIS A 1 91 ? 8.387 -22.486 2.414 1.00 90.12 91 HIS A N 1
ATOM 756 C CA . HIS A 1 91 ? 8.645 -21.817 3.688 1.00 90.12 91 HIS A CA 1
ATOM 757 C C . HIS A 1 91 ? 8.595 -20.288 3.559 1.00 90.12 91 HIS A C 1
ATOM 759 O O .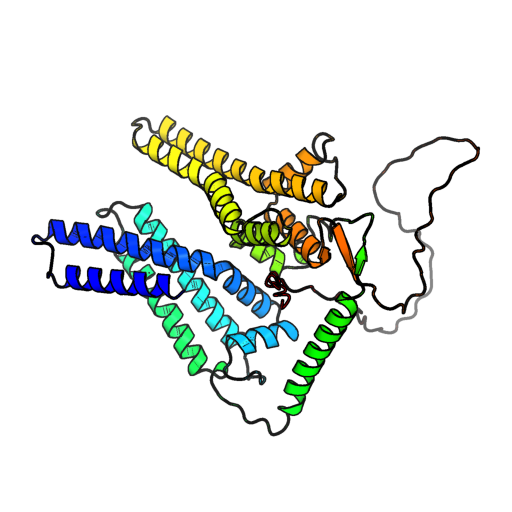 HIS A 1 91 ? 7.979 -19.636 4.400 1.00 90.12 91 HIS A O 1
ATOM 765 N N . LEU A 1 92 ? 9.179 -19.722 2.498 1.00 91.44 92 LEU A N 1
ATOM 766 C CA . LEU A 1 92 ? 9.118 -18.287 2.207 1.00 91.44 92 LEU A CA 1
ATOM 767 C C . LEU A 1 92 ? 7.686 -17.840 1.907 1.00 91.44 92 LEU A C 1
ATOM 769 O O . LEU A 1 92 ? 7.225 -16.855 2.479 1.00 91.44 92 LEU A O 1
ATOM 773 N N . LEU A 1 93 ? 6.955 -18.590 1.076 1.00 92.25 93 LEU A N 1
ATOM 774 C CA . LEU A 1 93 ? 5.555 -18.301 0.771 1.00 92.25 93 LEU A CA 1
ATOM 775 C C . LEU A 1 93 ? 4.703 -18.304 2.040 1.00 92.25 93 LEU A C 1
ATOM 777 O O . LEU A 1 93 ? 3.927 -17.378 2.248 1.00 92.25 93 LEU A O 1
ATOM 781 N N . PHE A 1 94 ? 4.879 -19.299 2.909 1.00 92.75 94 PHE A N 1
ATOM 782 C CA . PHE A 1 94 ? 4.160 -19.385 4.178 1.00 92.75 94 PHE A CA 1
ATOM 783 C C . PHE A 1 94 ? 4.396 -18.151 5.059 1.00 92.75 94 PHE A C 1
ATOM 785 O O . PHE A 1 94 ? 3.442 -17.547 5.546 1.00 92.75 94 PHE A O 1
ATOM 792 N N . VAL A 1 95 ? 5.656 -17.730 5.212 1.00 93.44 95 VAL A N 1
ATOM 793 C CA . VAL A 1 95 ? 6.020 -16.532 5.984 1.00 93.44 95 VAL A CA 1
ATOM 794 C C . VAL A 1 95 ? 5.407 -15.277 5.367 1.00 93.44 95 VAL A C 1
ATOM 796 O O . VAL A 1 95 ? 4.772 -14.497 6.073 1.00 93.44 95 VAL A O 1
ATOM 799 N N . VAL A 1 96 ? 5.547 -15.084 4.054 1.00 92.88 96 VAL A N 1
ATOM 800 C CA . VAL A 1 96 ? 5.009 -13.900 3.370 1.00 92.88 96 VAL A CA 1
ATOM 801 C C . VAL A 1 96 ? 3.481 -13.855 3.464 1.00 92.88 96 VAL A C 1
ATOM 803 O O . VAL A 1 96 ? 2.930 -12.795 3.749 1.00 92.88 96 VAL A O 1
ATOM 806 N N . VAL A 1 97 ? 2.790 -14.987 3.308 1.00 93.44 97 VAL A N 1
ATOM 807 C CA . VAL A 1 97 ? 1.327 -15.075 3.452 1.00 93.44 97 VAL A CA 1
ATOM 808 C C . VAL A 1 97 ? 0.880 -14.729 4.871 1.00 93.44 97 VAL A C 1
ATOM 810 O O . VAL A 1 97 ? -0.062 -13.956 5.027 1.00 93.44 97 VAL A O 1
ATOM 813 N N . LEU A 1 98 ? 1.563 -15.227 5.907 1.00 94.31 98 LEU A N 1
ATOM 814 C CA . LEU A 1 98 ? 1.252 -14.855 7.292 1.00 94.31 98 LEU A CA 1
ATOM 815 C C . LEU A 1 98 ? 1.374 -13.348 7.518 1.00 94.31 98 LEU A C 1
ATOM 817 O O . LEU A 1 98 ? 0.506 -12.747 8.143 1.00 94.31 98 LEU A O 1
ATOM 821 N N . LEU A 1 99 ? 2.415 -12.720 6.973 1.00 93.19 99 LEU A N 1
ATOM 822 C CA . LEU A 1 99 ? 2.593 -11.279 7.108 1.00 93.19 99 LEU A CA 1
ATOM 823 C C . LEU A 1 99 ? 1.535 -10.480 6.322 1.00 93.19 99 LEU A C 1
ATOM 825 O O . LEU A 1 99 ? 1.111 -9.422 6.780 1.00 93.19 99 LEU A O 1
ATOM 829 N N . GLN A 1 100 ? 1.047 -10.995 5.188 1.00 92.00 100 GLN A N 1
ATOM 830 C CA . GLN A 1 100 ? -0.094 -10.404 4.475 1.00 92.00 100 GLN A CA 1
ATOM 831 C C . GLN A 1 100 ? -1.392 -10.510 5.285 1.00 92.00 100 GLN A C 1
ATOM 833 O O . GLN A 1 100 ? -2.145 -9.540 5.377 1.00 92.00 100 GLN A O 1
ATOM 838 N N . ILE A 1 101 ? -1.632 -11.659 5.926 1.00 93.62 101 ILE A N 1
ATOM 839 C CA . ILE A 1 101 ? -2.775 -11.862 6.827 1.00 93.62 101 ILE A CA 1
ATOM 840 C C . ILE A 1 101 ? -2.756 -10.828 7.960 1.00 93.62 101 ILE A C 1
ATOM 842 O O . ILE A 1 101 ? -3.803 -10.269 8.280 1.00 93.62 101 ILE A O 1
ATOM 846 N N . THR A 1 102 ? -1.584 -10.504 8.514 1.00 93.75 102 THR A N 1
ATOM 847 C CA . THR A 1 102 ? -1.430 -9.446 9.526 1.00 93.75 102 THR A CA 1
ATOM 848 C C . THR A 1 102 ? -1.971 -8.101 9.044 1.00 93.75 102 THR A C 1
ATOM 850 O O . THR A 1 102 ? -2.742 -7.456 9.755 1.00 93.75 102 THR A O 1
ATOM 853 N N . PHE A 1 103 ? -1.613 -7.680 7.827 1.00 92.06 103 PHE A N 1
ATOM 854 C CA . PHE A 1 103 ? -2.080 -6.408 7.271 1.00 92.06 103 PHE A CA 1
ATOM 855 C C . PHE A 1 103 ? -3.580 -6.407 6.999 1.00 92.06 103 PHE A C 1
ATOM 857 O O . PHE A 1 103 ? -4.261 -5.445 7.348 1.00 92.06 103 PHE A O 1
ATOM 864 N N . VAL A 1 104 ? -4.112 -7.500 6.444 1.00 91.94 104 VAL A N 1
ATOM 865 C CA . VAL A 1 104 ? -5.560 -7.658 6.239 1.00 91.94 104 VAL A CA 1
ATOM 866 C C . VAL A 1 104 ? -6.297 -7.564 7.574 1.00 91.94 104 VAL A C 1
ATOM 868 O O . VAL A 1 104 ? -7.297 -6.856 7.677 1.00 91.94 104 VAL A O 1
ATOM 871 N N . SER A 1 105 ? -5.769 -8.206 8.615 1.00 93.88 105 SER A N 1
ATOM 872 C CA . SER A 1 105 ? -6.327 -8.142 9.964 1.00 93.88 105 SER A CA 1
ATOM 873 C C . SER A 1 105 ? -6.352 -6.713 10.510 1.00 93.88 105 SER A C 1
ATOM 875 O O . SER A 1 105 ? -7.358 -6.284 11.073 1.00 93.88 105 SER A O 1
ATOM 877 N N . GLN A 1 106 ? -5.286 -5.940 10.279 1.00 94.44 106 GLN A N 1
ATOM 878 C CA . GLN A 1 106 ? -5.228 -4.535 10.682 1.00 94.44 106 GLN A CA 1
ATOM 879 C C . GLN A 1 106 ? -6.247 -3.672 9.928 1.00 94.44 106 GLN A C 1
ATOM 881 O O . GLN A 1 106 ? -6.843 -2.768 10.513 1.00 94.44 106 GLN A O 1
ATOM 886 N N . TYR A 1 107 ? -6.483 -3.946 8.644 1.00 91.88 107 TYR A N 1
ATOM 887 C CA . TYR A 1 107 ? -7.484 -3.220 7.857 1.00 91.88 107 TYR A CA 1
ATOM 888 C C . TYR A 1 107 ? -8.898 -3.526 8.337 1.00 91.88 107 TYR A C 1
ATOM 890 O O . TYR A 1 107 ? -9.704 -2.608 8.482 1.00 91.88 107 TYR A O 1
ATOM 898 N N . VAL A 1 108 ? -9.178 -4.793 8.656 1.00 93.94 108 VAL A N 1
ATOM 899 C CA . VAL A 1 108 ? -10.444 -5.204 9.274 1.00 93.94 108 VAL A CA 1
ATOM 900 C C . VAL A 1 108 ? -10.625 -4.516 10.623 1.00 93.94 108 VAL A C 1
ATOM 902 O O . VAL A 1 108 ? -11.677 -3.926 10.861 1.00 93.94 108 VAL A O 1
ATOM 905 N N . LEU A 1 109 ? -9.601 -4.525 11.481 1.00 93.94 109 LEU A N 1
ATOM 906 C CA . LEU A 1 109 ? -9.653 -3.864 12.784 1.00 93.94 109 LEU A CA 1
ATOM 907 C C . LEU A 1 109 ? -9.946 -2.368 12.629 1.00 93.94 109 LEU A C 1
ATOM 909 O O . LEU A 1 109 ? -10.870 -1.849 13.250 1.00 93.94 109 LEU A O 1
ATOM 913 N N . CYS A 1 110 ? -9.233 -1.692 11.731 1.00 92.88 110 CYS A N 1
ATOM 914 C CA . CYS A 1 110 ? -9.453 -0.280 11.451 1.00 92.88 110 CYS A CA 1
ATOM 915 C C . CYS A 1 110 ? -10.871 -0.001 10.932 1.00 92.88 110 CYS A C 1
ATOM 917 O O . CYS A 1 110 ? -11.543 0.904 11.430 1.00 92.88 110 CYS A O 1
ATOM 919 N N . GLY A 1 111 ? -11.368 -0.829 10.011 1.00 89.31 111 GLY A N 1
ATOM 920 C CA . GLY A 1 111 ? -12.739 -0.749 9.513 1.00 89.31 111 GLY A CA 1
ATOM 921 C C . GLY A 1 111 ? -13.790 -0.938 10.612 1.00 89.31 111 GLY A C 1
ATOM 922 O O . GLY A 1 111 ? -14.781 -0.215 10.633 1.00 89.31 111 GLY A O 1
ATOM 923 N N . LEU A 1 112 ? -13.565 -1.844 11.568 1.00 92.00 112 LEU A N 1
ATOM 924 C CA . LEU A 1 112 ? -14.463 -2.050 12.713 1.00 92.00 112 LEU A CA 1
ATOM 925 C C . LEU A 1 112 ? -14.478 -0.851 13.668 1.00 92.00 112 LEU A C 1
ATOM 927 O O . LEU A 1 112 ? -15.537 -0.495 14.188 1.00 92.00 112 LEU A O 1
ATOM 931 N N . TYR A 1 113 ? -13.321 -0.226 13.905 1.00 90.25 113 TYR A N 1
ATOM 932 C CA . TYR A 1 113 ? -13.239 0.962 14.756 1.00 90.25 113 TYR A CA 1
ATOM 933 C C . TYR A 1 113 ? -13.922 2.175 14.127 1.00 90.25 113 TYR A C 1
ATOM 935 O O . TYR A 1 113 ? -14.559 2.941 14.847 1.00 90.25 113 TYR A O 1
ATOM 943 N N . TRP A 1 114 ? -13.834 2.321 12.804 1.00 87.69 114 TRP A N 1
ATOM 944 C CA . TRP A 1 114 ? -14.417 3.457 12.095 1.00 87.69 114 TRP A CA 1
ATOM 945 C C . TRP A 1 114 ? -15.897 3.261 11.742 1.00 87.69 114 TRP A C 1
ATOM 947 O O . TRP A 1 114 ? -16.680 4.205 11.805 1.00 87.69 114 TRP A O 1
ATOM 957 N N . GLY A 1 115 ? -16.285 2.038 11.376 1.00 84.81 115 GLY A N 1
ATOM 958 C CA . GLY A 1 115 ? -17.622 1.725 10.870 1.00 84.81 115 GLY A CA 1
ATOM 959 C C . GLY A 1 115 ? -18.676 1.474 11.948 1.00 84.81 115 GLY A C 1
ATOM 960 O O . GLY A 1 115 ? -19.866 1.576 11.661 1.00 84.81 115 GLY A O 1
ATOM 961 N N . TYR A 1 116 ? -18.271 1.158 13.183 1.00 85.38 116 TYR A N 1
ATOM 962 C CA . TYR A 1 116 ? -19.195 0.857 14.278 1.00 85.38 116 TYR A CA 1
ATOM 963 C C . TYR A 1 116 ? -18.996 1.795 15.464 1.00 85.38 116 TYR A C 1
ATOM 965 O O . TYR A 1 116 ? -17.874 2.072 15.891 1.00 85.38 116 TYR A O 1
ATOM 973 N N . SER A 1 117 ? -20.112 2.205 16.074 1.00 86.19 117 SER A N 1
ATOM 974 C CA . SER A 1 117 ? -20.073 2.831 17.395 1.00 86.19 117 SER A CA 1
ATOM 975 C C . SER A 1 117 ? -19.572 1.830 18.438 1.00 86.19 117 SER A C 1
ATOM 977 O O . SER A 1 117 ? -19.781 0.623 18.304 1.00 86.19 117 SER A O 1
ATOM 979 N N . ARG A 1 118 ? -18.982 2.326 19.532 1.00 85.31 118 ARG A N 1
ATOM 980 C CA . ARG A 1 118 ? -18.459 1.478 20.618 1.00 85.31 118 ARG A CA 1
ATOM 981 C C . ARG A 1 118 ? -19.464 0.432 21.121 1.00 85.31 118 ARG A C 1
ATOM 983 O O . ARG A 1 118 ? -19.065 -0.661 21.482 1.00 85.31 118 ARG A O 1
ATOM 990 N N . LYS A 1 119 ? -20.761 0.762 21.156 1.00 85.94 119 LYS A N 1
ATOM 991 C CA . LYS A 1 119 ? -21.816 -0.139 21.657 1.00 85.94 119 LYS A CA 1
ATOM 992 C C . LYS A 1 119 ? -22.294 -1.160 20.621 1.00 85.94 119 LYS A C 1
ATOM 994 O O . LYS A 1 119 ? -22.846 -2.181 21.004 1.00 85.94 119 LYS A O 1
ATOM 999 N N . ALA A 1 120 ? -22.141 -0.858 19.333 1.00 89.56 120 ALA A N 1
ATOM 1000 C CA . ALA A 1 120 ? -22.606 -1.707 18.235 1.00 89.56 120 ALA A CA 1
ATOM 1001 C C . ALA A 1 120 ? -21.486 -2.570 17.633 1.00 89.56 120 ALA A C 1
ATOM 1003 O O . ALA A 1 120 ? -21.754 -3.414 16.781 1.00 89.56 120 ALA A O 1
ATOM 1004 N N . ARG A 1 121 ? -20.231 -2.334 18.035 1.00 93.25 121 ARG A N 1
ATOM 1005 C CA . ARG A 1 121 ? -19.065 -3.032 17.500 1.00 93.25 121 ARG A CA 1
ATOM 1006 C C . ARG A 1 121 ? -19.080 -4.504 17.943 1.00 93.25 121 ARG A C 1
ATOM 1008 O O . ARG A 1 121 ? -19.183 -4.768 19.136 1.00 93.25 121 ARG A O 1
ATOM 1015 N N . PRO A 1 122 ? -18.961 -5.467 17.015 1.00 93.50 122 PRO A N 1
ATOM 1016 C CA . PRO A 1 122 ? -18.947 -6.881 17.371 1.00 93.50 122 PRO A CA 1
ATOM 1017 C C . PRO A 1 122 ? -17.620 -7.280 18.036 1.00 93.50 122 PRO A C 1
ATOM 1019 O O . PRO A 1 122 ? -16.592 -7.388 17.364 1.00 93.50 122 PRO A O 1
ATOM 1022 N N . ASP A 1 123 ? -17.656 -7.565 19.342 1.00 91.12 123 ASP A N 1
ATOM 1023 C CA . ASP A 1 123 ? -16.471 -7.937 20.135 1.00 91.12 123 ASP A CA 1
ATOM 1024 C C . ASP A 1 123 ? -15.738 -9.162 19.575 1.00 91.12 123 ASP A C 1
ATOM 1026 O O . ASP A 1 123 ? -14.509 -9.201 19.543 1.00 91.12 123 ASP A O 1
ATOM 1030 N N . TRP A 1 124 ? -16.476 -10.158 19.073 1.00 93.38 124 TRP A N 1
ATOM 1031 C CA . TRP A 1 124 ? -15.877 -11.358 18.485 1.00 93.38 124 TRP A CA 1
ATOM 1032 C C . TRP A 1 124 ? -15.001 -11.025 17.269 1.00 93.38 124 TRP A C 1
ATOM 1034 O O . TRP A 1 124 ? -13.936 -11.620 17.099 1.00 93.38 124 TRP A O 1
ATOM 1044 N N . ALA A 1 125 ? -15.410 -10.056 16.445 1.00 94.00 125 ALA A N 1
ATOM 1045 C CA . ALA A 1 125 ? -14.677 -9.671 15.244 1.00 94.00 125 ALA A CA 1
ATOM 1046 C C . ALA A 1 125 ? -13.426 -8.863 15.607 1.00 94.00 125 ALA A C 1
ATOM 1048 O O . ALA A 1 125 ? -12.356 -9.107 15.053 1.00 94.00 125 ALA A O 1
ATOM 1049 N N . VAL A 1 126 ? -13.543 -7.960 16.587 1.00 93.69 126 VAL A N 1
ATOM 1050 C CA . VAL A 1 126 ? -12.411 -7.193 17.131 1.00 93.69 126 VAL A CA 1
ATOM 1051 C C . VAL A 1 126 ? -11.367 -8.133 17.721 1.00 93.69 126 VAL A C 1
ATOM 1053 O O . VAL A 1 126 ? -10.202 -8.080 17.334 1.00 93.69 126 VAL A O 1
ATOM 1056 N N . ASN A 1 127 ? -11.787 -9.045 18.598 1.00 93.12 127 ASN A N 1
ATOM 1057 C CA . ASN A 1 127 ? -10.891 -9.995 19.252 1.00 93.12 127 ASN A CA 1
ATOM 1058 C C . ASN A 1 127 ? -10.226 -10.938 18.244 1.00 93.12 127 ASN A C 1
ATOM 1060 O O . ASN A 1 127 ? -9.040 -11.235 18.375 1.00 93.12 127 ASN A O 1
ATOM 1064 N N . THR A 1 128 ? -10.954 -11.360 17.205 1.00 95.12 128 THR A N 1
ATOM 1065 C CA . THR A 1 128 ? -10.387 -12.169 16.116 1.00 95.12 128 THR A CA 1
ATOM 1066 C C . THR A 1 128 ? -9.332 -11.382 15.342 1.00 95.12 128 THR A C 1
ATOM 1068 O O . THR A 1 128 ? -8.234 -11.890 15.129 1.00 95.12 128 THR A O 1
ATOM 1071 N N . ALA A 1 129 ? -9.619 -10.134 14.961 1.00 95.62 129 ALA A N 1
ATOM 1072 C CA . ALA A 1 129 ? -8.679 -9.306 14.211 1.00 95.62 129 ALA A CA 1
ATOM 1073 C C . ALA A 1 129 ? -7.416 -8.965 15.028 1.00 95.62 129 ALA A C 1
ATOM 1075 O O . ALA A 1 129 ? -6.300 -9.025 14.507 1.00 95.62 129 ALA A O 1
ATOM 1076 N N . ILE A 1 130 ? -7.558 -8.679 16.324 1.00 93.31 130 ILE A N 1
ATOM 1077 C CA . ILE A 1 130 ? -6.414 -8.479 17.226 1.00 93.31 130 ILE A CA 1
ATOM 1078 C C . ILE A 1 130 ? -5.616 -9.781 17.366 1.00 93.31 130 ILE A C 1
ATOM 1080 O O . ILE A 1 130 ? -4.398 -9.784 17.192 1.00 93.31 130 ILE A O 1
ATOM 1084 N N . GLY A 1 131 ? -6.294 -10.902 17.628 1.00 95.31 131 GLY A N 1
ATOM 1085 C CA . GLY A 1 131 ? -5.658 -12.207 17.806 1.00 95.31 131 GLY A CA 1
ATOM 1086 C C . GLY A 1 131 ? -4.875 -12.658 16.574 1.00 95.31 131 GLY A C 1
ATOM 1087 O O . GLY A 1 131 ? -3.720 -13.061 16.695 1.00 95.31 131 GLY A O 1
ATOM 1088 N N . VAL A 1 132 ? -5.459 -12.532 15.380 1.00 96.19 132 VAL A N 1
ATOM 1089 C CA . VAL A 1 132 ? -4.791 -12.841 14.107 1.00 96.19 132 VAL A CA 1
ATOM 1090 C C . VAL A 1 132 ? -3.648 -11.861 13.834 1.00 96.19 132 VAL A C 1
ATOM 1092 O O . VAL A 1 132 ? -2.558 -12.296 13.462 1.00 96.19 132 VAL A O 1
ATOM 1095 N N . GLY A 1 133 ? -3.858 -10.563 14.074 1.00 93.12 133 GLY A N 1
ATOM 1096 C CA . GLY A 1 133 ? -2.850 -9.520 13.866 1.00 93.12 133 GLY A CA 1
ATOM 1097 C C . GLY A 1 133 ? -1.612 -9.669 14.758 1.00 93.12 133 GLY A C 1
ATOM 1098 O O . GLY A 1 133 ? -0.511 -9.338 14.334 1.00 93.12 133 GLY A O 1
ATOM 1099 N N . ILE A 1 134 ? -1.763 -10.218 15.966 1.00 92.75 134 ILE A N 1
ATOM 1100 C CA . ILE A 1 134 ? -0.641 -10.526 16.867 1.00 92.75 134 ILE A CA 1
ATOM 1101 C C . ILE A 1 134 ? -0.060 -11.914 16.570 1.00 92.75 134 ILE A C 1
ATOM 1103 O O . ILE A 1 134 ? 1.158 -12.088 16.518 1.00 92.75 134 ILE A O 1
ATOM 1107 N N . GLY A 1 135 ? -0.916 -12.915 16.364 1.00 95.69 135 GLY A N 1
ATOM 1108 C CA . GLY A 1 135 ? -0.510 -14.308 16.205 1.00 95.69 135 GLY A CA 1
ATOM 1109 C C . GLY A 1 135 ? 0.250 -14.575 14.909 1.00 95.69 135 GLY A C 1
ATOM 1110 O O . GLY A 1 135 ? 1.309 -15.199 14.941 1.00 95.69 135 GLY A O 1
ATOM 1111 N N . ALA A 1 136 ? -0.242 -14.077 13.772 1.00 95.81 136 ALA A N 1
ATOM 1112 C CA . ALA A 1 136 ? 0.370 -14.314 12.466 1.00 95.81 136 ALA A CA 1
ATOM 1113 C C . ALA A 1 136 ? 1.848 -13.868 12.369 1.00 95.81 136 ALA A C 1
ATOM 1115 O O . ALA A 1 136 ? 2.671 -14.692 11.955 1.00 95.81 136 ALA A O 1
ATOM 1116 N N . PRO A 1 137 ? 2.252 -12.646 12.785 1.00 93.88 137 PRO A N 1
ATOM 1117 C CA . PRO A 1 137 ? 3.656 -12.243 12.722 1.00 93.88 137 PRO A CA 1
ATOM 1118 C C . PRO A 1 137 ? 4.536 -13.002 13.725 1.00 93.88 137 PRO A C 1
ATOM 1120 O O . PRO A 1 137 ? 5.689 -13.289 13.410 1.00 93.88 137 PRO A O 1
ATOM 1123 N N . ILE A 1 138 ? 4.011 -13.387 14.898 1.00 94.88 138 ILE A N 1
ATOM 1124 C CA . ILE A 1 138 ? 4.745 -14.230 15.858 1.00 94.88 138 ILE A CA 1
ATOM 1125 C C . ILE A 1 138 ? 5.006 -15.612 15.255 1.00 94.88 138 ILE A C 1
ATOM 1127 O O . ILE A 1 138 ? 6.137 -16.093 15.294 1.00 94.88 138 ILE A O 1
ATOM 1131 N N . ILE A 1 139 ? 3.986 -16.240 14.661 1.00 95.75 139 ILE A N 1
ATOM 1132 C CA . ILE A 1 139 ? 4.131 -17.535 13.986 1.00 95.75 139 ILE A CA 1
ATOM 1133 C C . ILE A 1 139 ? 5.142 -17.411 12.846 1.00 95.75 139 ILE A C 1
ATOM 1135 O O . ILE A 1 139 ? 6.027 -18.255 12.740 1.00 95.75 139 ILE A O 1
ATOM 1139 N N . ALA A 1 140 ? 5.068 -16.345 12.045 1.00 93.75 140 ALA A N 1
ATOM 1140 C CA . ALA A 1 140 ? 6.016 -16.089 10.966 1.00 93.75 140 ALA A CA 1
ATOM 1141 C C . ALA A 1 140 ? 7.458 -15.978 11.490 1.00 93.75 140 ALA A C 1
ATOM 1143 O O . ALA A 1 140 ? 8.345 -16.641 10.960 1.00 93.75 140 ALA A O 1
ATOM 1144 N N . ALA A 1 141 ? 7.687 -15.217 12.565 1.00 91.12 141 ALA A N 1
ATOM 1145 C CA . ALA A 1 141 ? 9.006 -15.054 13.178 1.00 91.12 141 ALA A CA 1
ATOM 1146 C C . ALA A 1 141 ? 9.544 -16.358 13.795 1.00 91.12 141 ALA A C 1
ATOM 1148 O O . ALA A 1 141 ? 10.712 -16.703 13.639 1.00 91.12 141 ALA A O 1
ATOM 1149 N N . VAL A 1 142 ? 8.697 -17.131 14.477 1.00 92.56 142 VAL A N 1
ATOM 1150 C CA . VAL A 1 142 ? 9.094 -18.449 14.996 1.00 92.56 142 VAL A CA 1
ATOM 1151 C C . VAL A 1 142 ? 9.407 -19.402 13.842 1.00 92.56 142 VAL A C 1
ATOM 1153 O O . VAL A 1 142 ? 10.356 -20.183 13.929 1.00 92.56 142 VAL A O 1
ATOM 1156 N N . TRP A 1 143 ? 8.640 -19.334 12.754 1.00 92.06 143 TRP A N 1
ATOM 1157 C CA . TRP A 1 143 ? 8.838 -20.171 11.579 1.00 92.06 143 TRP A CA 1
ATOM 1158 C C . TRP A 1 143 ? 10.135 -19.835 10.847 1.00 92.06 143 TRP A C 1
ATOM 1160 O O . TRP A 1 143 ? 10.870 -20.756 10.503 1.00 92.06 143 TRP A O 1
ATOM 1170 N N . THR A 1 144 ? 10.482 -18.558 10.657 1.00 88.94 144 THR A N 1
ATOM 1171 C CA . THR A 1 144 ? 11.770 -18.181 10.042 1.00 88.94 144 THR A CA 1
ATOM 1172 C C . THR A 1 144 ? 12.957 -18.699 10.851 1.00 88.94 144 THR A C 1
ATOM 1174 O O . THR A 1 144 ? 13.936 -19.144 10.263 1.00 88.94 144 THR A O 1
ATOM 1177 N N . VAL A 1 145 ? 12.852 -18.743 12.184 1.00 88.81 145 VAL A N 1
ATOM 1178 C CA . VAL A 1 145 ? 13.913 -19.265 13.061 1.00 88.81 145 VAL A CA 1
ATOM 1179 C C . VAL A 1 145 ? 13.961 -20.799 13.095 1.00 88.81 145 VAL A C 1
ATOM 1181 O O . VAL A 1 145 ? 15.048 -21.374 13.065 1.00 88.81 145 VAL A O 1
ATOM 1184 N N . LYS A 1 146 ? 12.812 -21.486 13.182 1.00 87.75 146 LYS A N 1
ATOM 1185 C CA . LYS A 1 146 ? 12.756 -22.952 13.384 1.00 87.75 146 LYS A CA 1
ATOM 1186 C C . LYS A 1 146 ? 12.743 -23.775 12.094 1.00 87.75 146 LYS A C 1
ATOM 1188 O O . LYS A 1 146 ? 13.109 -24.954 12.116 1.00 87.75 146 LYS A O 1
ATOM 1193 N N . SER A 1 147 ? 12.277 -23.201 10.989 1.00 85.94 147 SER A N 1
ATOM 1194 C CA . SER A 1 147 ? 12.225 -23.879 9.690 1.00 85.94 147 SER A CA 1
ATOM 1195 C C . SER A 1 147 ? 13.627 -24.003 9.066 1.00 85.94 147 SER A C 1
ATOM 1197 O O . SER A 1 147 ? 14.591 -23.427 9.581 1.00 85.94 147 SER A O 1
ATOM 1199 N N . PRO A 1 148 ? 13.781 -24.732 7.943 1.00 81.56 148 PRO A N 1
ATOM 1200 C CA . PRO A 1 148 ? 15.034 -24.781 7.188 1.00 81.56 148 PRO A CA 1
ATOM 1201 C C . PRO A 1 148 ? 15.631 -23.407 6.832 1.00 81.56 148 PRO A C 1
ATOM 1203 O O . PRO A 1 148 ? 16.833 -23.343 6.595 1.00 81.56 148 PRO A O 1
ATOM 1206 N N . LEU A 1 149 ? 14.836 -22.324 6.852 1.00 82.50 149 LEU A N 1
ATOM 1207 C CA . LEU A 1 149 ? 15.286 -20.942 6.621 1.00 82.50 149 LEU A CA 1
ATOM 1208 C C . LEU A 1 149 ? 16.268 -20.432 7.697 1.00 82.50 149 LEU A C 1
ATOM 1210 O O . LEU A 1 149 ? 17.166 -19.646 7.395 1.00 82.50 149 LEU A O 1
ATOM 1214 N N . GLY A 1 150 ? 16.106 -20.881 8.947 1.00 77.31 150 GLY A N 1
ATOM 1215 C CA . GLY A 1 150 ? 16.914 -20.444 10.092 1.00 77.31 150 GLY A CA 1
ATOM 1216 C C . GLY A 1 150 ? 18.104 -21.352 10.409 1.00 77.31 150 GLY A C 1
ATOM 1217 O O . GLY A 1 150 ? 18.948 -20.999 11.240 1.00 77.31 150 GLY A O 1
ATOM 1218 N N . ARG A 1 151 ? 18.189 -22.523 9.762 1.00 78.19 151 ARG A N 1
ATOM 1219 C CA . ARG A 1 151 ? 19.294 -23.471 9.950 1.00 78.19 151 ARG A CA 1
ATOM 1220 C C . ARG A 1 151 ? 20.490 -23.091 9.084 1.00 78.19 151 ARG A C 1
ATOM 1222 O O . ARG A 1 151 ? 20.344 -22.797 7.896 1.00 78.19 151 ARG A O 1
ATOM 1229 N N . ARG A 1 152 ? 21.678 -23.200 9.677 1.00 70.12 152 ARG A N 1
ATOM 1230 C CA . ARG A 1 152 ? 22.930 -23.222 8.924 1.00 70.12 152 ARG A CA 1
ATOM 1231 C C . ARG A 1 152 ? 23.069 -24.587 8.268 1.00 70.12 152 ARG A C 1
ATOM 1233 O O . ARG A 1 152 ? 22.801 -25.598 8.912 1.00 70.12 152 ARG A O 1
ATOM 1240 N N . TYR A 1 153 ? 23.423 -24.590 6.995 1.00 66.56 153 TYR A N 1
ATOM 1241 C CA . TYR A 1 153 ? 23.796 -25.803 6.280 1.00 66.56 153 TYR A CA 1
ATOM 1242 C C . TYR A 1 153 ? 25.260 -25.604 5.903 1.00 66.56 153 TYR A C 1
ATOM 1244 O O . TYR A 1 153 ? 25.554 -24.644 5.197 1.00 66.56 153 TYR A O 1
ATOM 1252 N N . GLU A 1 154 ? 26.146 -26.434 6.455 1.00 54.72 154 GLU A N 1
ATOM 1253 C CA . GLU A 1 154 ? 27.533 -26.531 5.994 1.00 54.72 154 GLU A CA 1
ATOM 1254 C C . GLU A 1 154 ? 27.507 -27.220 4.636 1.00 54.72 154 GLU A C 1
ATOM 1256 O O . GLU A 1 154 ? 26.851 -28.252 4.470 1.00 54.72 154 GLU A O 1
ATOM 1261 N N . SER A 1 155 ? 28.138 -26.599 3.649 1.00 48.34 155 SER A N 1
ATOM 1262 C CA . SER A 1 155 ? 28.060 -27.052 2.275 1.00 48.34 155 SER A CA 1
ATOM 1263 C C . SER A 1 155 ? 29.417 -27.582 1.836 1.00 48.34 155 SER A C 1
ATOM 1265 O O . SER A 1 155 ? 30.252 -26.833 1.348 1.00 48.34 155 SER A O 1
ATOM 1267 N N . GLU A 1 156 ? 29.635 -28.893 1.960 1.00 47.50 156 GLU A N 1
ATOM 1268 C CA . GLU A 1 156 ? 30.849 -29.557 1.448 1.00 47.50 156 GLU A CA 1
ATOM 1269 C C . GLU A 1 156 ? 30.931 -29.557 -0.098 1.00 47.50 156 GLU A C 1
ATOM 1271 O O . GLU A 1 156 ? 31.863 -30.112 -0.673 1.00 47.50 156 GLU A O 1
ATOM 1276 N N . THR A 1 157 ? 29.963 -28.961 -0.810 1.00 47.62 157 THR A N 1
ATOM 1277 C CA . THR A 1 157 ? 29.957 -28.898 -2.288 1.00 47.62 157 THR A CA 1
ATOM 1278 C C . THR A 1 157 ? 29.311 -27.625 -2.875 1.00 47.62 157 THR A C 1
ATOM 1280 O O . THR A 1 157 ? 29.530 -27.345 -4.045 1.00 47.62 157 THR A O 1
ATOM 1283 N N . ASN A 1 158 ? 28.581 -26.796 -2.105 1.00 55.16 158 ASN A N 1
ATOM 1284 C CA . ASN A 1 158 ? 27.813 -25.658 -2.671 1.00 55.16 158 ASN A CA 1
ATOM 1285 C C . ASN A 1 158 ? 28.196 -24.260 -2.145 1.00 55.16 158 ASN A C 1
ATOM 1287 O O . ASN A 1 158 ? 27.546 -23.295 -2.540 1.00 55.16 158 ASN A O 1
ATOM 1291 N N . ASP A 1 159 ? 29.179 -24.098 -1.252 1.00 56.66 159 ASP A N 1
ATOM 1292 C CA . ASP A 1 159 ? 29.610 -22.740 -0.855 1.00 56.66 159 ASP A CA 1
ATOM 1293 C C . ASP A 1 159 ? 30.294 -22.019 -2.032 1.00 56.66 159 ASP A C 1
ATOM 1295 O O . ASP A 1 159 ? 30.077 -20.824 -2.238 1.00 56.66 159 ASP A O 1
ATOM 1299 N N . GLU A 1 160 ? 31.010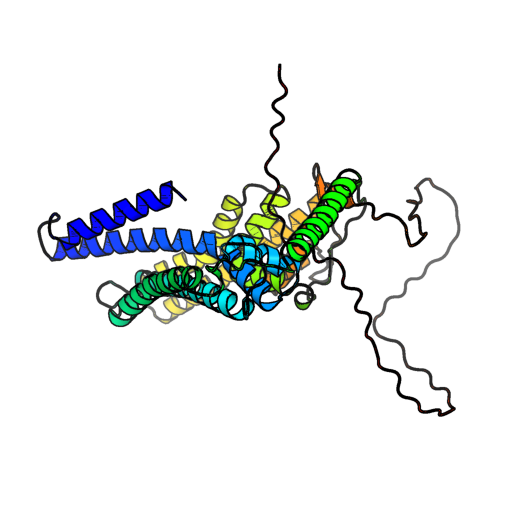 -22.771 -2.876 1.00 59.31 160 GLU A N 1
ATOM 1300 C CA . GLU A 1 160 ? 31.593 -22.283 -4.132 1.00 59.31 160 GLU A CA 1
ATOM 1301 C C . GLU A 1 160 ? 30.526 -21.966 -5.194 1.00 59.31 160 GLU A C 1
ATOM 1303 O O . GLU A 1 160 ? 30.642 -20.961 -5.890 1.00 59.31 160 GLU A O 1
ATOM 1308 N N . GLU A 1 161 ? 29.453 -22.761 -5.301 1.00 62.00 161 GLU A N 1
ATOM 1309 C CA . GLU A 1 161 ? 28.364 -22.507 -6.261 1.00 62.00 161 GLU A CA 1
ATOM 1310 C C . GLU A 1 161 ? 27.529 -21.274 -5.891 1.00 62.00 161 GLU A C 1
ATOM 1312 O O . GLU A 1 161 ? 27.156 -20.500 -6.768 1.00 62.00 161 GLU A O 1
ATOM 1317 N N . VAL A 1 162 ? 27.254 -21.053 -4.600 1.00 63.38 162 VAL A N 1
ATOM 1318 C CA . VAL A 1 162 ? 26.482 -19.888 -4.128 1.00 63.38 162 VAL A CA 1
ATOM 1319 C C . VAL A 1 162 ? 27.315 -18.616 -4.197 1.00 63.38 162 VAL A C 1
ATOM 1321 O O . VAL A 1 162 ? 26.806 -17.588 -4.640 1.00 63.38 162 VAL A O 1
ATOM 1324 N N . GLN A 1 163 ? 28.596 -18.679 -3.814 1.00 64.56 163 GLN A N 1
ATOM 1325 C CA . GLN A 1 163 ? 29.522 -17.571 -4.051 1.00 64.56 163 GLN A CA 1
ATOM 1326 C C . GLN A 1 163 ? 29.705 -17.314 -5.547 1.00 64.56 163 GLN A C 1
ATOM 1328 O O . GLN A 1 163 ? 29.768 -16.158 -5.946 1.00 64.56 163 GLN A O 1
ATOM 1333 N N . GLY A 1 164 ? 29.731 -18.359 -6.376 1.00 67.88 164 GLY A N 1
ATOM 1334 C CA . GLY A 1 164 ? 29.768 -18.255 -7.832 1.00 67.88 164 GLY A CA 1
ATOM 1335 C C . GLY A 1 164 ? 28.521 -17.588 -8.415 1.00 67.88 164 GLY A C 1
ATOM 1336 O O . GLY A 1 164 ? 28.650 -16.702 -9.252 1.00 67.88 164 GLY A O 1
ATOM 1337 N N . GLU A 1 165 ? 27.322 -17.946 -7.947 1.00 68.62 165 GLU A N 1
ATOM 1338 C CA . GLU A 1 165 ? 26.050 -17.343 -8.372 1.00 68.62 165 GLU A CA 1
ATOM 1339 C C . GLU A 1 165 ? 25.943 -15.880 -7.902 1.00 68.62 165 GLU A C 1
ATOM 1341 O O . GLU A 1 165 ? 25.602 -15.000 -8.690 1.00 68.62 165 GLU A O 1
ATOM 1346 N N . GLU A 1 166 ? 26.311 -15.580 -6.650 1.00 68.50 166 GLU A N 1
ATOM 1347 C CA . GLU A 1 166 ? 26.367 -14.207 -6.134 1.00 68.50 166 GLU A CA 1
ATOM 1348 C C . GLU A 1 166 ? 27.406 -13.349 -6.858 1.00 68.50 166 GLU A C 1
ATOM 1350 O O . GLU A 1 166 ? 27.100 -12.209 -7.207 1.00 68.50 166 GLU A O 1
ATOM 1355 N N . ALA A 1 167 ? 28.605 -13.881 -7.108 1.00 73.88 167 ALA A N 1
ATOM 1356 C CA . ALA A 1 167 ? 29.663 -13.193 -7.835 1.00 73.88 167 ALA A CA 1
ATOM 1357 C C . ALA A 1 167 ? 29.296 -12.999 -9.306 1.00 73.88 167 ALA A C 1
ATOM 1359 O O . ALA A 1 167 ? 29.568 -11.936 -9.846 1.00 73.88 167 ALA A O 1
ATOM 1360 N N . ALA A 1 168 ? 28.635 -13.964 -9.950 1.00 74.56 168 ALA A N 1
ATOM 1361 C CA . ALA A 1 168 ? 28.147 -13.820 -11.319 1.00 74.56 168 ALA A CA 1
ATOM 1362 C C . ALA A 1 168 ? 27.052 -12.747 -11.418 1.00 74.56 168 ALA A C 1
ATOM 1364 O O . ALA A 1 168 ? 27.093 -11.913 -12.320 1.00 74.56 168 ALA A O 1
ATOM 1365 N N . ILE A 1 169 ? 26.113 -12.710 -10.464 1.00 73.56 169 ILE A N 1
ATOM 1366 C CA . ILE A 1 169 ? 25.067 -11.677 -10.396 1.00 73.56 169 ILE A CA 1
ATOM 1367 C C . ILE A 1 169 ? 25.674 -10.304 -10.070 1.00 73.56 169 ILE A C 1
ATOM 1369 O O . ILE A 1 169 ? 25.287 -9.303 -10.668 1.00 73.56 169 ILE A O 1
ATOM 1373 N N . GLN A 1 170 ? 26.640 -10.231 -9.150 1.00 71.81 170 GLN A N 1
ATOM 1374 C CA . GLN A 1 170 ? 27.346 -8.987 -8.824 1.00 71.81 170 GLN A CA 1
ATOM 1375 C C . GLN A 1 170 ? 28.219 -8.504 -9.977 1.00 71.81 170 GLN A C 1
ATOM 1377 O O . GLN A 1 170 ? 28.242 -7.311 -10.237 1.00 71.81 170 GLN A O 1
ATOM 1382 N N . LEU A 1 171 ? 28.900 -9.403 -10.687 1.00 76.31 171 LEU A N 1
ATOM 1383 C CA . LEU A 1 171 ? 29.688 -9.078 -11.870 1.00 76.31 171 LEU A CA 1
ATOM 1384 C C . LEU A 1 171 ? 28.781 -8.591 -12.998 1.00 76.31 171 LEU A C 1
ATOM 1386 O O . LEU A 1 171 ? 29.129 -7.623 -13.663 1.00 76.31 171 LEU A O 1
ATOM 1390 N N . ALA A 1 172 ? 27.608 -9.202 -13.187 1.00 69.56 172 ALA A N 1
ATOM 1391 C CA . ALA A 1 172 ? 26.600 -8.702 -14.117 1.00 69.56 172 ALA A CA 1
ATOM 1392 C C . ALA A 1 172 ? 26.127 -7.294 -13.715 1.00 69.56 172 ALA A C 1
ATOM 1394 O O . ALA A 1 172 ? 26.106 -6.402 -14.557 1.00 69.56 172 ALA A O 1
ATOM 1395 N N . ALA A 1 173 ? 25.851 -7.056 -12.429 1.00 66.69 173 ALA A N 1
ATOM 1396 C CA . ALA A 1 173 ? 25.455 -5.743 -11.918 1.00 66.69 173 ALA A CA 1
ATOM 1397 C C . ALA A 1 173 ? 26.578 -4.686 -12.000 1.00 66.69 173 ALA A C 1
ATOM 1399 O O . ALA A 1 173 ? 26.307 -3.530 -12.309 1.00 66.69 173 ALA A O 1
ATOM 1400 N N . ASP A 1 174 ? 27.835 -5.059 -11.754 1.00 66.94 174 ASP A N 1
ATOM 1401 C CA . ASP A 1 174 ? 29.006 -4.178 -11.869 1.00 66.94 174 ASP A CA 1
ATOM 1402 C C . ASP A 1 174 ? 29.335 -3.885 -13.337 1.00 66.94 174 ASP A C 1
ATOM 1404 O O . ASP A 1 174 ? 29.655 -2.757 -13.704 1.00 66.94 174 ASP A O 1
ATOM 1408 N N . THR A 1 175 ? 29.155 -4.872 -14.216 1.00 66.19 175 THR A N 1
ATOM 1409 C CA . THR A 1 175 ? 29.222 -4.678 -15.669 1.00 66.19 175 THR A CA 1
ATOM 1410 C C . THR A 1 175 ? 28.117 -3.723 -16.123 1.00 66.19 175 THR A C 1
ATOM 1412 O O . THR A 1 175 ? 28.397 -2.774 -16.855 1.00 66.19 175 THR A O 1
ATOM 1415 N N . GLU A 1 176 ? 26.886 -3.886 -15.625 1.00 60.22 176 GLU A N 1
ATOM 1416 C CA . GLU A 1 176 ? 25.789 -2.936 -15.842 1.00 60.22 176 GLU A CA 1
ATOM 1417 C C . GLU A 1 176 ? 26.099 -1.533 -15.295 1.00 60.22 176 GLU A C 1
ATOM 1419 O O . GLU A 1 176 ? 25.711 -0.547 -15.921 1.00 60.22 176 GLU A O 1
ATOM 1424 N N . LEU A 1 177 ? 26.807 -1.420 -14.166 1.00 58.44 177 LEU A N 1
ATOM 1425 C CA . LEU A 1 177 ? 27.237 -0.151 -13.565 1.00 58.44 177 LEU A CA 1
ATOM 1426 C C . LEU A 1 177 ? 28.392 0.507 -14.344 1.00 58.44 177 LEU A C 1
ATOM 1428 O O . LEU A 1 177 ? 28.478 1.731 -14.440 1.00 58.44 177 LEU A O 1
ATOM 1432 N N . ARG A 1 178 ? 29.272 -0.283 -14.962 1.00 58.12 178 ARG A N 1
ATOM 1433 C CA . ARG A 1 178 ? 30.287 0.230 -15.893 1.00 58.12 178 ARG A CA 1
ATOM 1434 C C . ARG A 1 178 ? 29.663 0.720 -17.195 1.00 58.12 178 ARG A C 1
ATOM 1436 O O . ARG A 1 178 ? 30.055 1.779 -17.679 1.00 58.12 178 ARG A O 1
ATOM 1443 N N . LEU A 1 179 ? 28.654 0.009 -17.699 1.00 56.19 179 LEU A N 1
ATOM 1444 C CA . LEU A 1 179 ? 27.823 0.431 -18.831 1.00 56.19 179 LEU A CA 1
ATOM 1445 C C . LEU A 1 179 ? 26.962 1.662 -18.495 1.00 56.19 179 LEU A C 1
ATOM 1447 O O . LEU A 1 179 ? 26.727 2.500 -19.362 1.00 56.19 179 LEU A O 1
ATOM 1451 N N . TYR A 1 180 ? 26.529 1.817 -17.239 1.00 49.62 180 TYR A N 1
ATOM 1452 C CA . TYR A 1 180 ? 25.781 2.986 -16.755 1.00 49.62 180 TYR A CA 1
ATOM 1453 C C . TYR A 1 180 ? 26.555 4.299 -16.940 1.00 49.62 180 TYR A C 1
ATOM 1455 O O . TYR A 1 180 ? 25.974 5.306 -17.335 1.00 49.62 180 TYR A O 1
ATOM 1463 N N . ASN A 1 181 ? 27.879 4.284 -16.763 1.00 57.19 181 ASN A N 1
ATOM 1464 C CA . ASN A 1 181 ? 28.717 5.466 -16.993 1.00 57.19 181 ASN A CA 1
ATOM 1465 C C . ASN A 1 181 ? 28.836 5.866 -18.481 1.00 57.19 181 ASN A C 1
ATOM 1467 O O . ASN A 1 181 ? 29.427 6.899 -18.788 1.00 57.19 181 ASN A O 1
ATOM 1471 N N . GLN A 1 182 ? 28.280 5.079 -19.410 1.00 54.53 182 GLN A N 1
ATOM 1472 C CA . GLN A 1 182 ? 28.230 5.359 -20.849 1.00 54.53 182 GLN A CA 1
ATOM 1473 C C . GLN A 1 182 ? 26.780 5.539 -21.340 1.00 54.53 182 GLN A C 1
ATOM 1475 O O . GLN A 1 182 ? 26.332 4.900 -22.294 1.00 54.53 182 GLN A O 1
ATOM 1480 N N . GLY A 1 183 ? 26.015 6.409 -20.679 1.00 56.22 183 GLY A N 1
ATOM 1481 C CA . GLY A 1 183 ? 24.667 6.773 -21.116 1.00 56.22 183 GLY A CA 1
ATOM 1482 C C . GLY A 1 183 ? 24.676 7.648 -22.373 1.00 56.22 183 GLY A C 1
ATOM 1483 O O . GLY A 1 183 ? 25.373 8.659 -22.438 1.00 56.22 183 GLY A O 1
ATOM 1484 N N . VAL A 1 184 ? 23.859 7.299 -23.370 1.00 63.12 184 VAL A N 1
ATOM 1485 C CA . VAL A 1 184 ? 23.562 8.175 -24.515 1.00 63.12 184 VAL A CA 1
ATOM 1486 C C . VAL A 1 184 ? 22.203 8.832 -24.289 1.00 63.12 184 VAL A C 1
ATOM 1488 O O . VAL A 1 184 ? 21.216 8.160 -23.978 1.00 63.12 184 VAL A O 1
ATOM 1491 N N . VAL A 1 185 ? 22.145 10.155 -24.463 1.00 69.06 185 VAL A N 1
ATOM 1492 C CA . VAL A 1 185 ? 20.900 10.935 -24.393 1.00 69.06 185 VAL A CA 1
ATOM 1493 C C . VAL A 1 185 ? 19.920 10.426 -25.453 1.00 69.06 185 VAL A C 1
ATOM 1495 O O . VAL A 1 185 ? 20.229 10.419 -26.647 1.00 69.06 185 VAL A O 1
ATOM 1498 N N . VAL A 1 186 ? 18.710 10.040 -25.045 1.00 71.31 186 VAL A N 1
ATOM 1499 C CA . VAL A 1 186 ? 17.657 9.616 -25.975 1.00 71.31 186 VAL A CA 1
ATOM 1500 C C . VAL A 1 186 ? 16.863 10.835 -26.423 1.00 71.31 186 VAL A C 1
ATOM 1502 O O . VAL A 1 186 ? 16.060 11.393 -25.680 1.00 71.31 186 VAL A O 1
ATOM 1505 N N . THR A 1 187 ? 17.040 11.228 -27.681 1.00 61.00 187 THR A N 1
ATOM 1506 C CA . THR A 1 187 ? 16.372 12.400 -28.271 1.00 61.00 187 THR A CA 1
ATOM 1507 C C . THR A 1 187 ? 14.870 12.201 -28.523 1.00 61.00 187 THR A C 1
ATOM 1509 O O . THR A 1 187 ? 14.135 13.185 -28.608 1.00 61.00 187 THR A O 1
ATOM 1512 N N . SER A 1 188 ? 14.389 10.953 -28.616 1.00 71.00 188 SER A N 1
ATOM 1513 C CA . SER A 1 188 ? 12.970 10.613 -28.839 1.00 71.00 188 SER A CA 1
ATOM 1514 C C . SER A 1 188 ? 12.514 9.389 -28.019 1.00 71.00 188 SER A C 1
ATOM 1516 O O . SER A 1 188 ? 12.417 8.271 -28.533 1.00 71.00 188 SER A O 1
ATOM 1518 N N . PRO A 1 189 ? 12.243 9.557 -26.714 1.00 79.19 189 PRO A N 1
ATOM 1519 C CA . PRO A 1 189 ? 11.838 8.446 -25.860 1.00 79.19 189 PRO A CA 1
ATOM 1520 C C . PRO A 1 189 ? 10.411 7.971 -26.171 1.00 79.19 189 PRO A C 1
ATOM 1522 O O . PRO A 1 189 ? 9.548 8.746 -26.583 1.00 79.19 189 PRO A O 1
ATOM 1525 N N . GLN A 1 190 ? 10.142 6.683 -25.945 1.00 85.31 190 GLN A N 1
ATOM 1526 C CA . GLN A 1 190 ? 8.845 6.046 -26.187 1.00 85.31 190 GLN A CA 1
ATOM 1527 C C . GLN A 1 190 ? 8.309 5.377 -24.920 1.00 85.31 190 GLN A C 1
ATOM 1529 O O . GLN A 1 190 ? 9.061 5.014 -24.021 1.00 85.31 190 GLN A O 1
ATOM 1534 N N . TRP A 1 191 ? 6.988 5.184 -24.850 1.00 85.00 191 TRP A N 1
ATOM 1535 C CA . TRP A 1 191 ? 6.393 4.367 -23.791 1.00 85.00 191 TRP A CA 1
ATOM 1536 C C . TRP A 1 191 ? 6.869 2.918 -23.910 1.00 85.00 191 TRP A C 1
ATOM 1538 O O . TRP A 1 191 ? 6.780 2.329 -24.988 1.00 85.00 191 TRP A O 1
ATOM 1548 N N . ILE A 1 192 ? 7.313 2.331 -22.799 1.00 83.62 192 ILE A N 1
ATOM 1549 C CA . ILE A 1 192 ? 7.817 0.956 -22.794 1.00 83.62 192 ILE A CA 1
ATOM 1550 C C . ILE A 1 192 ? 6.684 -0.042 -22.534 1.00 83.62 192 ILE A C 1
ATOM 1552 O O . ILE A 1 192 ? 6.038 -0.052 -21.478 1.00 83.62 192 ILE A O 1
ATOM 1556 N N . GLY A 1 193 ? 6.461 -0.903 -23.530 1.00 76.06 193 GLY A N 1
ATOM 1557 C CA . GLY A 1 193 ? 5.384 -1.890 -23.566 1.00 76.06 193 GLY A CA 1
ATOM 1558 C C . GLY A 1 193 ? 4.011 -1.285 -23.877 1.00 76.06 193 GLY A C 1
ATOM 1559 O O . GLY A 1 193 ? 3.782 -0.078 -23.754 1.00 76.06 193 GLY A O 1
ATOM 1560 N N . GLY A 1 194 ? 3.064 -2.137 -24.271 1.00 77.44 194 GLY A N 1
ATOM 1561 C CA . GLY A 1 194 ? 1.674 -1.729 -24.472 1.00 77.44 194 GLY A CA 1
ATOM 1562 C C . GLY A 1 194 ? 0.965 -1.387 -23.156 1.00 77.44 194 GLY A C 1
ATOM 1563 O O . GLY A 1 194 ? 1.399 -1.775 -22.070 1.00 77.44 194 GLY A O 1
ATOM 1564 N N . LEU A 1 195 ? -0.170 -0.685 -23.243 1.00 72.31 195 LEU A N 1
ATOM 1565 C CA . LEU A 1 195 ? -0.983 -0.367 -22.062 1.00 72.31 195 LEU A CA 1
ATOM 1566 C C . LEU A 1 195 ? -1.496 -1.650 -21.384 1.00 72.31 195 LEU A C 1
ATOM 1568 O O . LEU A 1 195 ? -1.380 -1.794 -20.175 1.00 72.31 195 LEU A O 1
ATOM 1572 N N . PHE A 1 196 ? -1.981 -2.614 -22.171 1.00 70.44 196 PHE A N 1
ATOM 1573 C CA . PHE A 1 196 ? -2.503 -3.897 -21.680 1.00 70.44 196 PHE A CA 1
ATOM 1574 C C . PHE A 1 196 ? -1.446 -5.005 -21.568 1.00 70.44 196 PHE A C 1
ATOM 1576 O O . PHE A 1 196 ? -1.782 -6.154 -21.311 1.00 70.44 196 PHE A O 1
ATOM 1583 N N . HIS A 1 197 ? -0.161 -4.674 -21.700 1.00 66.88 197 HIS A N 1
ATOM 1584 C CA . HIS A 1 197 ? 0.946 -5.615 -21.486 1.00 66.88 197 HIS A CA 1
ATOM 1585 C C . HIS A 1 197 ? 1.263 -5.789 -19.986 1.00 66.88 197 HIS A C 1
ATOM 1587 O O . HIS A 1 197 ? 2.411 -5.931 -19.576 1.00 66.88 197 HIS A O 1
ATOM 1593 N N . CYS A 1 198 ? 0.250 -5.718 -19.118 1.00 59.94 198 CYS A N 1
ATOM 1594 C CA . CYS A 1 198 ? 0.426 -5.890 -17.675 1.00 59.94 198 CYS A CA 1
ATOM 1595 C C . CYS A 1 198 ? 0.819 -7.329 -17.301 1.00 59.94 198 CYS A C 1
ATOM 1597 O O . CYS A 1 198 ? 1.446 -7.536 -16.268 1.00 59.94 198 CYS A O 1
ATOM 1599 N N . CYS A 1 199 ? 0.518 -8.308 -18.158 1.00 59.22 199 CYS A N 1
ATOM 1600 C CA . CYS A 1 199 ? 0.931 -9.698 -17.976 1.00 59.22 199 CYS A CA 1
ATOM 1601 C C . CYS A 1 199 ? 2.428 -9.940 -18.241 1.00 59.22 199 CYS A C 1
ATOM 1603 O O . CYS A 1 199 ? 2.952 -10.938 -17.755 1.00 59.22 199 CYS A O 1
ATOM 1605 N N . ASP A 1 200 ? 3.114 -9.042 -18.960 1.00 65.44 200 ASP A N 1
ATOM 1606 C CA . ASP A 1 200 ? 4.549 -9.187 -19.260 1.00 65.44 200 ASP A CA 1
ATOM 1607 C C . ASP A 1 200 ? 5.404 -8.960 -17.999 1.00 65.44 200 ASP A C 1
ATOM 1609 O O . ASP A 1 200 ? 6.440 -9.599 -17.814 1.00 65.44 200 ASP A O 1
ATOM 1613 N N . ASP A 1 201 ? 4.924 -8.104 -17.088 1.00 71.12 201 ASP A N 1
ATOM 1614 C CA . ASP A 1 201 ? 5.496 -7.897 -15.756 1.00 71.12 201 ASP A CA 1
ATOM 1615 C C . ASP A 1 201 ? 4.402 -7.946 -14.679 1.00 71.12 201 ASP A C 1
ATOM 1617 O O . ASP A 1 201 ? 3.890 -6.927 -14.197 1.00 71.12 201 ASP A O 1
ATOM 1621 N N . VAL A 1 202 ? 4.041 -9.179 -14.311 1.00 73.88 202 VAL A N 1
ATOM 1622 C CA . VAL A 1 202 ? 3.009 -9.481 -13.308 1.00 73.88 202 VAL A CA 1
ATOM 1623 C C . VAL A 1 202 ? 3.330 -8.841 -11.952 1.00 73.88 202 VAL A C 1
ATOM 1625 O O . VAL A 1 202 ? 2.417 -8.421 -11.245 1.00 73.88 202 VAL A O 1
ATOM 1628 N N . THR A 1 203 ? 4.611 -8.709 -11.591 1.00 73.75 203 THR A N 1
ATOM 1629 C CA . THR A 1 203 ? 5.041 -8.066 -10.339 1.00 73.75 203 THR A CA 1
ATOM 1630 C C . THR A 1 203 ? 4.645 -6.606 -10.314 1.00 73.75 203 THR A C 1
ATOM 1632 O O . THR A 1 203 ? 3.950 -6.169 -9.393 1.00 73.75 203 THR A O 1
ATOM 1635 N N . VAL A 1 204 ? 5.040 -5.860 -11.343 1.00 79.31 204 VAL A N 1
ATOM 1636 C CA . VAL A 1 204 ? 4.737 -4.432 -11.444 1.00 79.31 204 VAL A CA 1
ATOM 1637 C C . VAL A 1 204 ? 3.231 -4.203 -11.570 1.00 79.31 204 VAL A C 1
ATOM 1639 O O . VAL A 1 204 ? 2.704 -3.283 -10.944 1.00 79.31 204 VAL A O 1
ATOM 1642 N N . ALA A 1 205 ? 2.517 -5.048 -12.317 1.00 81.56 205 ALA A N 1
ATOM 1643 C CA . ALA A 1 205 ? 1.067 -4.950 -12.457 1.00 81.56 205 ALA A CA 1
ATOM 1644 C C . ALA A 1 205 ? 0.326 -5.171 -11.127 1.00 81.56 205 ALA A C 1
ATOM 1646 O O . ALA A 1 205 ? -0.526 -4.360 -10.758 1.00 81.56 205 ALA A O 1
ATOM 1647 N N . CYS A 1 206 ? 0.682 -6.219 -10.379 1.00 79.75 206 CYS A N 1
ATOM 1648 C CA . CYS A 1 206 ? 0.100 -6.502 -9.069 1.00 79.75 206 CYS A CA 1
ATOM 1649 C C . CYS A 1 206 ? 0.404 -5.386 -8.064 1.00 79.75 206 CYS A C 1
ATOM 1651 O O . CYS A 1 206 ? -0.507 -4.930 -7.375 1.00 79.75 206 CYS A O 1
ATOM 1653 N N . LEU A 1 207 ? 1.645 -4.888 -8.010 1.00 81.44 207 LEU A N 1
ATOM 1654 C CA . LEU A 1 207 ? 1.985 -3.759 -7.138 1.00 81.44 207 LEU A CA 1
ATOM 1655 C C . LEU A 1 207 ? 1.216 -2.492 -7.511 1.00 81.44 207 LEU A C 1
ATOM 1657 O O . LEU A 1 207 ? 0.689 -1.815 -6.634 1.00 81.44 207 LEU A O 1
ATOM 1661 N N . SER A 1 208 ? 1.115 -2.190 -8.805 1.00 86.25 208 SER A N 1
ATOM 1662 C CA . SER A 1 208 ? 0.387 -1.015 -9.297 1.00 86.25 208 SER A CA 1
ATOM 1663 C C . SER A 1 208 ? -1.109 -1.085 -8.982 1.00 86.25 208 SER A C 1
ATOM 1665 O O . SER A 1 208 ? -1.753 -0.052 -8.820 1.00 86.25 208 SER A O 1
ATOM 1667 N N . PHE A 1 209 ? -1.668 -2.294 -8.881 1.00 86.62 209 PHE A N 1
ATOM 1668 C CA . PHE A 1 209 ? -3.060 -2.506 -8.500 1.00 86.62 209 PHE A CA 1
ATOM 1669 C C . PHE A 1 209 ? -3.267 -2.416 -6.981 1.00 86.62 209 PHE A C 1
ATOM 1671 O O . PHE A 1 209 ? -4.041 -1.580 -6.521 1.00 86.62 209 PHE A O 1
ATOM 1678 N N . PHE A 1 210 ? -2.563 -3.240 -6.197 1.00 81.38 210 PHE A N 1
ATOM 1679 C CA . PHE A 1 210 ? -2.777 -3.354 -4.747 1.00 81.38 210 PHE A CA 1
ATOM 1680 C C . PHE A 1 210 ? -2.149 -2.217 -3.935 1.00 81.38 210 PHE A C 1
ATOM 1682 O O . PHE A 1 210 ? -2.614 -1.910 -2.840 1.00 81.38 210 PHE A O 1
ATOM 1689 N N . CYS A 1 211 ? -1.101 -1.583 -4.460 1.00 85.88 211 CYS A N 1
ATOM 1690 C CA . CYS A 1 211 ? -0.341 -0.528 -3.792 1.00 85.88 211 CYS A CA 1
ATOM 1691 C C . CYS A 1 211 ? -0.283 0.747 -4.645 1.00 85.88 211 CYS A C 1
ATOM 1693 O O . CYS A 1 211 ? 0.727 1.451 -4.635 1.00 85.88 211 CYS A O 1
ATOM 1695 N N . MET A 1 212 ? -1.373 1.048 -5.364 1.00 90.12 212 MET A N 1
ATOM 1696 C CA . MET A 1 212 ? -1.462 2.147 -6.334 1.00 90.12 212 MET A CA 1
ATOM 1697 C C . MET A 1 212 ? -0.851 3.455 -5.820 1.00 90.12 212 MET A C 1
ATOM 1699 O O . MET A 1 212 ? 0.029 4.008 -6.468 1.00 90.12 212 MET A O 1
ATOM 1703 N N . PHE A 1 213 ? -1.282 3.944 -4.654 1.00 90.44 213 PHE A N 1
ATOM 1704 C CA . PHE A 1 213 ? -0.835 5.237 -4.129 1.00 90.44 213 PHE A CA 1
ATOM 1705 C C . PHE A 1 213 ? 0.668 5.269 -3.838 1.00 90.44 213 PHE A C 1
ATOM 1707 O O . PHE A 1 213 ? 1.339 6.228 -4.207 1.00 90.44 213 PHE A O 1
ATOM 1714 N N . CYS A 1 214 ? 1.203 4.216 -3.213 1.00 88.12 214 CYS A N 1
ATOM 1715 C CA . CYS A 1 214 ? 2.621 4.119 -2.869 1.00 88.12 214 CYS A CA 1
ATOM 1716 C C . CYS A 1 214 ? 3.492 3.991 -4.119 1.00 88.12 214 CYS A C 1
ATOM 1718 O O . CYS A 1 214 ? 4.480 4.706 -4.249 1.00 88.12 214 CYS A O 1
ATOM 1720 N N . VAL A 1 215 ? 3.103 3.116 -5.052 1.00 89.56 215 VAL A N 1
ATOM 1721 C CA . VAL A 1 215 ? 3.822 2.915 -6.318 1.00 89.56 215 VAL A CA 1
ATOM 1722 C C . VAL A 1 215 ? 3.793 4.189 -7.155 1.00 89.56 215 VAL A C 1
ATOM 1724 O O . VAL A 1 215 ? 4.814 4.575 -7.714 1.00 89.56 215 VAL A O 1
ATOM 1727 N N . PHE A 1 216 ? 2.653 4.879 -7.194 1.00 92.75 216 PHE A N 1
ATOM 1728 C CA . PHE A 1 216 ? 2.530 6.181 -7.833 1.00 92.75 216 PHE A CA 1
ATOM 1729 C C . PHE A 1 216 ? 3.467 7.211 -7.202 1.00 92.75 216 PHE A C 1
ATOM 1731 O O . PHE A 1 216 ? 4.268 7.810 -7.911 1.00 92.75 216 PHE A O 1
ATOM 1738 N N . GLY A 1 217 ? 3.411 7.397 -5.880 1.00 89.75 217 GLY A N 1
ATOM 1739 C CA . GLY A 1 217 ? 4.246 8.385 -5.199 1.00 89.75 217 GLY A CA 1
ATOM 1740 C C . GLY A 1 217 ? 5.737 8.126 -5.399 1.00 89.75 217 GLY A C 1
ATOM 1741 O O . GLY A 1 217 ? 6.485 9.050 -5.705 1.00 89.75 217 GLY A O 1
ATOM 1742 N N . TRP A 1 218 ? 6.150 6.863 -5.292 1.00 87.75 218 TRP A N 1
ATOM 1743 C CA . TRP A 1 218 ? 7.522 6.440 -5.549 1.00 87.75 218 TRP A CA 1
ATOM 1744 C C . TRP A 1 218 ? 7.949 6.723 -6.994 1.00 87.75 218 TRP A C 1
ATOM 1746 O O . TRP A 1 218 ? 9.024 7.269 -7.240 1.00 87.75 218 TRP A O 1
ATOM 1756 N N . ASN A 1 219 ? 7.081 6.401 -7.958 1.00 90.25 219 ASN A N 1
ATOM 1757 C CA . ASN A 1 219 ? 7.343 6.642 -9.370 1.00 90.25 219 ASN A CA 1
ATOM 1758 C C . ASN A 1 219 ? 7.472 8.142 -9.683 1.00 90.25 219 ASN A C 1
ATOM 1760 O O . ASN A 1 219 ? 8.317 8.534 -10.477 1.00 90.25 219 ASN A O 1
ATOM 1764 N N . VAL A 1 220 ? 6.665 8.989 -9.048 1.00 89.94 220 VAL A N 1
ATOM 1765 C CA . VAL A 1 220 ? 6.717 10.447 -9.221 1.00 89.94 220 VAL A CA 1
ATOM 1766 C C . VAL A 1 220 ? 7.991 11.038 -8.600 1.00 89.94 220 VAL A C 1
ATOM 1768 O O . VAL A 1 220 ? 8.631 11.886 -9.220 1.00 89.94 220 VAL A O 1
ATOM 1771 N N . GLU A 1 221 ? 8.412 10.554 -7.428 1.00 88.31 221 GLU A N 1
ATOM 1772 C CA . GLU A 1 221 ? 9.642 11.009 -6.763 1.00 88.31 221 GLU A CA 1
ATOM 1773 C C . GLU A 1 221 ? 10.899 10.686 -7.567 1.00 88.31 221 GLU A C 1
ATOM 1775 O O . GLU A 1 221 ? 11.686 11.587 -7.854 1.00 88.31 221 GLU A O 1
ATOM 1780 N N . ARG A 1 222 ? 11.057 9.436 -8.019 1.00 84.25 222 ARG A N 1
ATOM 1781 C CA . ARG A 1 222 ? 12.220 9.052 -8.837 1.00 84.25 222 ARG A CA 1
ATOM 1782 C C . ARG A 1 222 ? 12.278 9.785 -10.182 1.00 84.25 222 ARG A C 1
ATOM 1784 O O . ARG A 1 222 ? 13.354 9.971 -10.728 1.00 84.25 222 ARG A O 1
ATOM 1791 N N . LEU A 1 223 ? 11.125 10.205 -10.714 1.00 85.88 223 LEU A N 1
ATOM 1792 C CA . LEU A 1 223 ? 11.026 11.000 -11.945 1.00 85.88 223 LEU A CA 1
ATOM 1793 C C . LEU A 1 223 ? 11.312 12.500 -11.712 1.00 85.88 223 LEU A C 1
ATOM 1795 O O . LEU A 1 223 ? 11.224 13.313 -12.641 1.00 85.88 223 LEU A O 1
ATOM 1799 N N . GLY A 1 224 ? 11.651 12.885 -10.478 1.00 85.69 224 GLY A N 1
ATOM 1800 C CA . GLY A 1 224 ? 12.020 14.250 -10.117 1.00 85.69 224 GLY A CA 1
ATOM 1801 C C . GLY A 1 224 ? 10.838 15.218 -10.137 1.00 85.69 224 GLY A C 1
ATOM 1802 O O . GLY A 1 224 ? 10.998 16.374 -10.522 1.00 85.69 224 GLY A O 1
ATOM 1803 N N . PHE A 1 225 ? 9.634 14.753 -9.795 1.00 87.81 225 PHE A N 1
ATOM 1804 C CA . PHE A 1 225 ? 8.428 15.592 -9.742 1.00 87.81 225 PHE A CA 1
ATOM 1805 C C . PHE A 1 225 ? 8.081 16.107 -8.340 1.00 87.81 225 PHE A C 1
ATOM 1807 O O . PHE A 1 225 ? 7.157 16.906 -8.200 1.00 87.81 225 PHE A O 1
ATOM 1814 N N . GLY A 1 226 ? 8.827 15.695 -7.315 1.00 88.88 226 GLY A N 1
ATOM 1815 C CA . GLY A 1 226 ? 8.640 16.154 -5.943 1.00 88.88 226 GLY A CA 1
ATOM 1816 C C . GLY A 1 226 ? 8.803 15.034 -4.926 1.00 88.88 226 GLY A C 1
ATOM 1817 O O . GLY A 1 226 ? 9.289 13.952 -5.234 1.00 88.88 226 GLY A O 1
ATOM 1818 N N . ASN A 1 227 ? 8.389 15.308 -3.692 1.00 87.44 227 ASN A N 1
ATOM 1819 C CA . ASN A 1 227 ? 8.482 14.363 -2.585 1.00 87.44 227 ASN A CA 1
ATOM 1820 C C . ASN A 1 227 ? 7.395 13.278 -2.688 1.00 87.44 227 ASN A C 1
ATOM 1822 O O . ASN A 1 227 ? 6.207 13.607 -2.789 1.00 87.44 227 ASN A O 1
ATOM 1826 N N . MET A 1 228 ? 7.781 12.001 -2.576 1.00 87.00 228 MET A N 1
ATOM 1827 C CA . MET A 1 228 ? 6.852 10.864 -2.650 1.00 87.00 228 MET A CA 1
ATOM 1828 C C . MET A 1 228 ? 5.682 11.008 -1.672 1.00 87.00 228 MET A C 1
ATOM 1830 O O . MET A 1 228 ? 4.530 10.808 -2.057 1.00 87.00 228 MET A O 1
ATOM 1834 N N . TYR A 1 229 ? 5.946 11.366 -0.413 1.00 83.94 229 TYR A N 1
ATOM 1835 C CA . TYR A 1 229 ? 4.924 11.401 0.636 1.00 83.94 229 TYR A CA 1
ATOM 1836 C C . TYR A 1 229 ? 3.836 12.429 0.349 1.00 83.94 229 TYR A C 1
ATOM 1838 O O . TYR A 1 229 ? 2.661 12.157 0.598 1.00 83.94 229 TYR A O 1
ATOM 1846 N N . LEU A 1 230 ? 4.207 13.582 -0.214 1.00 88.69 230 LEU A N 1
ATOM 1847 C CA . LEU A 1 230 ? 3.239 14.607 -0.586 1.00 88.69 230 LEU A CA 1
ATOM 1848 C C . LEU A 1 230 ? 2.284 14.069 -1.655 1.00 88.69 230 LEU A C 1
ATOM 1850 O O . LEU A 1 230 ? 1.071 14.162 -1.494 1.00 88.69 230 LEU A O 1
ATOM 1854 N N . HIS A 1 231 ? 2.817 13.423 -2.693 1.00 91.94 231 HIS A N 1
ATOM 1855 C CA . HIS A 1 231 ? 2.002 12.821 -3.748 1.00 91.94 231 HIS A CA 1
ATOM 1856 C C . HIS A 1 231 ? 1.109 11.691 -3.238 1.00 91.94 231 HIS A C 1
ATOM 1858 O O . HIS A 1 231 ? -0.065 11.644 -3.607 1.00 91.94 231 HIS A O 1
ATOM 1864 N N . VAL A 1 232 ? 1.622 10.816 -2.365 1.00 88.62 232 VAL A N 1
ATOM 1865 C CA . VAL A 1 232 ? 0.824 9.746 -1.743 1.00 88.62 232 VAL A CA 1
ATOM 1866 C C . VAL A 1 232 ? -0.345 10.339 -0.959 1.00 88.62 232 VAL A C 1
ATOM 1868 O O . VAL A 1 232 ? -1.487 9.932 -1.167 1.00 88.62 232 VAL A O 1
ATOM 1871 N N . ILE A 1 233 ? -0.080 11.314 -0.082 1.00 88.00 233 ILE A N 1
ATOM 1872 C CA . ILE A 1 233 ? -1.103 11.930 0.773 1.00 88.00 233 ILE A CA 1
ATOM 1873 C C . ILE A 1 233 ? -2.132 12.675 -0.076 1.00 88.00 233 ILE A C 1
ATOM 1875 O O . ILE A 1 233 ? -3.329 12.472 0.102 1.00 88.00 233 ILE A O 1
ATOM 1879 N N . THR A 1 234 ? -1.691 13.502 -1.024 1.00 91.94 234 THR A N 1
ATOM 1880 C CA . THR A 1 234 ? -2.595 14.249 -1.905 1.00 91.94 234 THR A CA 1
ATOM 1881 C C . THR A 1 234 ? -3.478 13.313 -2.726 1.00 91.94 234 THR A C 1
ATOM 1883 O O . THR A 1 234 ? -4.683 13.538 -2.815 1.00 91.94 234 THR A O 1
ATOM 1886 N N . PHE A 1 235 ? -2.919 12.237 -3.284 1.00 94.62 235 PHE A N 1
ATOM 1887 C CA . PHE A 1 235 ? -3.702 11.285 -4.067 1.00 94.62 235 PHE A CA 1
ATOM 1888 C C . PHE A 1 235 ? -4.707 10.522 -3.189 1.00 94.62 235 PHE A C 1
ATOM 1890 O O . PHE A 1 235 ? -5.880 10.416 -3.543 1.00 94.62 235 PHE A O 1
ATOM 1897 N N . MET A 1 236 ? -4.288 10.065 -2.004 1.00 91.56 236 MET A N 1
ATOM 1898 C CA . MET A 1 236 ? -5.192 9.460 -1.019 1.00 91.56 236 MET A CA 1
ATOM 1899 C C . MET A 1 236 ? -6.334 10.408 -0.646 1.00 91.56 236 MET A C 1
ATOM 1901 O O . MET A 1 236 ? -7.488 9.992 -0.623 1.00 91.56 236 MET A O 1
ATOM 1905 N N . LEU A 1 237 ? -6.042 11.690 -0.404 1.00 92.50 237 LEU A N 1
ATOM 1906 C CA . LEU A 1 237 ? -7.059 12.692 -0.086 1.00 92.50 237 LEU A CA 1
ATOM 1907 C C . LEU A 1 237 ? -8.061 12.860 -1.228 1.00 92.50 237 LEU A C 1
ATOM 1909 O O . LEU A 1 237 ? -9.260 12.822 -0.972 1.00 92.50 237 LEU A O 1
ATOM 1913 N N . PHE A 1 238 ? -7.607 12.971 -2.478 1.00 93.56 238 PHE A N 1
ATOM 1914 C CA . PHE A 1 238 ? -8.521 13.057 -3.621 1.00 93.56 238 PHE A CA 1
ATOM 1915 C C . PHE A 1 238 ? -9.421 11.822 -3.759 1.00 93.56 238 PHE A C 1
ATOM 1917 O O . PHE A 1 238 ? -10.591 11.962 -4.104 1.00 93.56 238 PHE A O 1
ATOM 1924 N N . CYS A 1 239 ? -8.907 10.629 -3.453 1.00 93.94 239 CYS A N 1
ATOM 1925 C CA . CYS A 1 239 ? -9.670 9.387 -3.560 1.00 93.94 239 CYS A CA 1
ATOM 1926 C C . CYS A 1 239 ? -10.529 9.059 -2.330 1.00 93.94 239 CYS A C 1
ATOM 1928 O O . CYS A 1 239 ? -11.468 8.287 -2.464 1.00 93.94 239 CYS A O 1
ATOM 1930 N N . ILE A 1 240 ? -10.231 9.582 -1.137 1.00 90.75 240 ILE A N 1
ATOM 1931 C CA . ILE A 1 240 ? -10.899 9.180 0.119 1.00 90.75 240 ILE A CA 1
ATOM 1932 C C . ILE A 1 240 ? -11.736 10.318 0.710 1.00 90.75 240 ILE A C 1
ATOM 1934 O O . ILE A 1 240 ? -12.831 10.074 1.218 1.00 90.75 240 ILE A O 1
ATOM 1938 N N . ALA A 1 241 ? -11.266 11.566 0.639 1.00 91.88 241 ALA A N 1
ATOM 1939 C CA . ALA A 1 241 ? -11.937 12.691 1.286 1.00 91.88 241 ALA A CA 1
ATOM 1940 C C . ALA A 1 241 ? -13.386 12.905 0.812 1.00 91.88 241 ALA A C 1
ATOM 1942 O O . ALA A 1 241 ? -14.230 13.133 1.680 1.00 91.88 241 ALA A O 1
ATOM 1943 N N . PRO A 1 242 ? -13.732 12.784 -0.491 1.00 93.00 242 PRO A N 1
ATOM 1944 C CA . PRO A 1 242 ? -15.120 12.932 -0.919 1.00 93.00 242 PRO A CA 1
ATOM 1945 C C . PRO A 1 242 ? -16.046 11.923 -0.236 1.00 93.00 242 PRO A C 1
ATOM 1947 O O . PRO A 1 242 ? -17.073 12.309 0.313 1.00 93.00 242 PRO A O 1
ATOM 1950 N N . PHE A 1 243 ? -15.655 10.650 -0.168 1.00 88.50 243 PHE A N 1
ATOM 1951 C CA . PHE A 1 243 ? -16.439 9.630 0.525 1.00 88.50 243 PHE A CA 1
ATOM 1952 C C . PHE A 1 243 ? -16.651 9.980 1.999 1.00 88.50 243 PHE A C 1
ATOM 1954 O O . PHE A 1 243 ? -17.775 9.882 2.485 1.00 88.50 243 PHE A O 1
ATOM 1961 N N . LEU A 1 244 ? -15.608 10.434 2.701 1.00 89.06 244 LEU A N 1
ATOM 1962 C CA . LEU A 1 244 ? -15.715 10.798 4.117 1.00 89.06 244 LEU A CA 1
ATOM 1963 C C . LEU A 1 244 ? -16.632 12.001 4.344 1.00 89.06 244 LEU A C 1
ATOM 1965 O O . LEU A 1 244 ? -17.483 11.955 5.229 1.00 89.06 244 LEU A O 1
ATOM 1969 N N . VAL A 1 245 ? -16.482 13.056 3.540 1.00 91.94 245 VAL A N 1
ATOM 1970 C CA . VAL A 1 245 ? -17.288 14.279 3.656 1.00 91.94 245 VAL A CA 1
ATOM 1971 C C . VAL A 1 245 ? -18.758 13.970 3.396 1.00 91.94 245 VAL A C 1
ATOM 1973 O O . VAL A 1 245 ? -19.604 14.273 4.233 1.00 91.94 245 VAL A O 1
ATOM 1976 N N . PHE A 1 246 ? -19.062 13.305 2.281 1.00 89.62 246 PHE A N 1
ATOM 1977 C CA . PHE A 1 246 ? -20.440 12.975 1.932 1.00 89.62 246 PHE A CA 1
ATOM 1978 C C . PHE A 1 246 ? -21.055 11.969 2.905 1.00 89.62 246 PHE A C 1
ATOM 1980 O O . PHE A 1 246 ? -22.219 12.125 3.260 1.00 89.62 246 PHE A O 1
ATOM 1987 N N . SER A 1 247 ? -20.288 10.994 3.402 1.00 84.94 247 SER A N 1
ATOM 1988 C CA . SER A 1 247 ? -20.770 10.064 4.432 1.00 84.94 247 SER A CA 1
ATOM 1989 C C . SER A 1 247 ? -21.080 10.783 5.744 1.00 84.94 247 SER A C 1
ATOM 1991 O O . SER A 1 247 ? -22.112 10.517 6.351 1.00 84.94 247 SER A O 1
ATOM 1993 N N . ALA A 1 248 ? -20.241 11.732 6.168 1.00 86.94 248 ALA A N 1
ATOM 1994 C CA . ALA A 1 248 ? -20.502 12.530 7.363 1.00 86.94 248 ALA A CA 1
ATOM 1995 C C . ALA A 1 248 ? -21.760 13.400 7.203 1.00 86.94 248 ALA A C 1
ATOM 1997 O O . ALA A 1 248 ? -22.597 13.438 8.101 1.00 86.94 248 ALA A O 1
ATOM 1998 N N . THR A 1 249 ? -21.939 14.042 6.045 1.00 88.00 249 THR A N 1
ATOM 1999 C CA . THR A 1 249 ? -23.153 14.814 5.734 1.00 88.00 249 THR A CA 1
ATOM 2000 C C . THR A 1 249 ? -24.397 13.926 5.662 1.00 88.00 249 THR A C 1
ATOM 2002 O O . THR A 1 249 ? -25.464 14.310 6.138 1.00 88.00 249 THR A O 1
ATOM 2005 N N . ALA A 1 250 ? -24.267 12.713 5.129 1.00 87.62 250 ALA A N 1
ATOM 2006 C CA . ALA A 1 250 ? -25.355 11.749 5.020 1.00 87.62 250 ALA A CA 1
ATOM 2007 C C . ALA A 1 250 ? -25.895 11.308 6.397 1.00 87.62 250 ALA A C 1
ATOM 2009 O O . ALA A 1 250 ? -27.074 10.987 6.510 1.00 8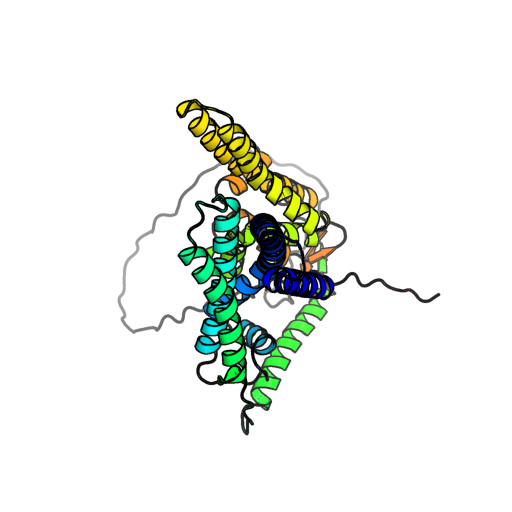7.62 250 ALA A O 1
ATOM 2010 N N . LEU A 1 251 ? -25.074 11.340 7.456 1.00 83.75 251 LEU A N 1
ATOM 2011 C CA . LEU A 1 251 ? -25.505 11.013 8.824 1.00 83.75 251 LEU A CA 1
ATOM 2012 C C . LEU A 1 251 ? -26.409 12.078 9.460 1.00 83.75 251 LEU A C 1
ATOM 2014 O O . LEU A 1 251 ? -27.121 11.765 10.408 1.00 83.75 251 LEU A O 1
ATOM 2018 N N . SER A 1 252 ? -26.376 13.317 8.964 1.00 86.88 252 SER A N 1
ATOM 2019 C CA . SER A 1 252 ? -27.222 14.410 9.468 1.00 86.88 252 SER A CA 1
ATOM 2020 C C . SER A 1 252 ? -28.562 14.555 8.741 1.00 86.88 252 SER A C 1
ATOM 2022 O O . SER A 1 252 ? -29.315 15.473 9.046 1.00 86.88 252 SER A O 1
ATOM 2024 N N . ILE A 1 253 ? -28.841 13.701 7.753 1.00 88.94 253 ILE A N 1
ATOM 2025 C CA . ILE A 1 253 ? -30.031 13.788 6.905 1.00 88.94 253 ILE A CA 1
ATOM 2026 C C . ILE A 1 253 ? -30.997 12.664 7.283 1.00 88.94 253 ILE A C 1
ATOM 2028 O O . ILE A 1 253 ? -30.633 11.491 7.218 1.00 88.94 253 ILE A O 1
ATOM 2032 N N . ASP A 1 254 ? -32.230 13.034 7.631 1.00 86.81 254 ASP A N 1
ATOM 2033 C CA . ASP A 1 254 ? -33.277 12.085 8.033 1.00 86.81 254 ASP A CA 1
ATOM 2034 C C . ASP A 1 254 ? -33.941 11.371 6.838 1.00 86.81 254 ASP A C 1
ATOM 2036 O O . ASP A 1 254 ? -34.521 10.301 6.998 1.00 86.81 254 ASP A O 1
ATOM 2040 N N . ASP A 1 255 ? -33.855 11.943 5.630 1.00 92.62 255 ASP A N 1
ATOM 2041 C CA . ASP A 1 255 ? -34.406 11.343 4.410 1.00 92.62 255 ASP A CA 1
ATOM 2042 C C . ASP A 1 255 ? -33.476 10.255 3.847 1.00 92.62 255 ASP A C 1
ATOM 2044 O O . ASP A 1 255 ? -32.360 10.526 3.387 1.00 92.62 255 ASP A O 1
ATOM 2048 N N . ASP A 1 256 ? -33.970 9.015 3.834 1.00 88.69 256 ASP A N 1
ATOM 2049 C CA . ASP A 1 256 ? -33.238 7.846 3.345 1.00 88.69 256 ASP A CA 1
ATOM 2050 C C . ASP A 1 256 ? -32.798 7.971 1.881 1.00 88.69 256 ASP A C 1
ATOM 2052 O O . ASP A 1 256 ? -31.681 7.581 1.535 1.00 88.69 256 ASP A O 1
ATOM 2056 N N . THR A 1 257 ? -33.634 8.547 1.017 1.00 91.12 257 THR A N 1
ATOM 2057 C CA . THR A 1 257 ? -33.340 8.701 -0.415 1.00 91.12 257 THR A CA 1
ATOM 2058 C C . THR A 1 257 ? -32.179 9.663 -0.616 1.00 91.12 257 THR A C 1
ATOM 2060 O O . THR A 1 257 ? -31.237 9.372 -1.358 1.00 91.12 257 THR A O 1
ATOM 2063 N N . VAL A 1 258 ? -32.214 10.798 0.083 1.00 89.44 258 VAL A N 1
ATOM 2064 C CA . VAL A 1 258 ? -31.146 11.803 0.028 1.00 89.44 258 VAL A CA 1
ATOM 2065 C C . VAL A 1 258 ? -29.854 11.244 0.625 1.00 89.44 258 VAL A C 1
ATOM 2067 O O . VAL A 1 258 ? -28.777 11.444 0.060 1.00 89.44 258 VAL A O 1
ATOM 2070 N N . ARG A 1 259 ? -29.946 10.475 1.713 1.00 88.00 259 ARG A N 1
ATOM 2071 C CA . ARG A 1 259 ? -28.806 9.800 2.344 1.00 88.00 259 ARG A CA 1
ATOM 2072 C C . ARG A 1 259 ? -28.104 8.827 1.389 1.00 88.00 259 ARG A C 1
ATOM 2074 O O . ARG A 1 259 ? -26.881 8.890 1.247 1.00 88.00 259 ARG A O 1
ATOM 2081 N N . TYR A 1 260 ? -28.857 7.980 0.681 1.00 88.69 260 TYR A N 1
ATOM 2082 C CA . TYR A 1 260 ? -28.294 7.087 -0.340 1.00 88.69 260 TYR A CA 1
ATOM 2083 C C . TYR A 1 260 ? -27.694 7.858 -1.521 1.00 88.69 260 TYR A C 1
ATOM 2085 O O . TYR A 1 260 ? -26.601 7.518 -1.978 1.00 88.69 260 TYR A O 1
ATOM 2093 N N . ALA A 1 261 ? -28.362 8.917 -1.988 1.00 91.25 261 ALA A N 1
ATOM 2094 C CA . ALA A 1 261 ? -27.852 9.754 -3.070 1.00 91.25 261 ALA A CA 1
ATOM 2095 C C . ALA A 1 261 ? -26.502 10.401 -2.711 1.00 91.25 261 ALA A C 1
ATOM 2097 O O . ALA A 1 261 ? -25.573 10.351 -3.516 1.00 91.25 261 ALA A O 1
ATOM 2098 N N . MET A 1 262 ? -26.352 10.928 -1.489 1.00 90.06 262 MET A N 1
ATOM 2099 C CA . MET A 1 262 ? -25.082 11.480 -0.994 1.00 90.06 262 MET A CA 1
ATOM 2100 C C . MET A 1 262 ? -23.969 10.427 -0.973 1.00 90.06 262 MET A C 1
ATOM 2102 O O . MET A 1 262 ? -22.850 10.713 -1.398 1.00 90.06 262 MET A O 1
ATOM 2106 N N . GLY A 1 263 ? -24.277 9.195 -0.552 1.00 88.38 263 GLY A N 1
ATOM 2107 C CA . GLY A 1 263 ? -23.330 8.079 -0.598 1.00 88.38 263 GLY A CA 1
ATOM 2108 C C . GLY A 1 263 ? -22.855 7.763 -2.021 1.00 88.38 263 GLY A C 1
ATOM 2109 O O . GLY A 1 263 ? -21.652 7.656 -2.261 1.00 88.38 263 GLY A O 1
ATOM 2110 N N . ILE A 1 264 ? -23.781 7.682 -2.983 1.00 91.00 264 ILE A N 1
ATOM 2111 C CA . ILE A 1 264 ? -23.459 7.442 -4.401 1.00 91.00 264 ILE A CA 1
ATOM 2112 C C . ILE A 1 264 ? -22.599 8.580 -4.964 1.00 91.00 264 ILE A C 1
ATOM 2114 O O . ILE A 1 264 ? -21.586 8.315 -5.611 1.00 91.00 264 ILE A O 1
ATOM 2118 N N . ILE A 1 265 ? -22.961 9.838 -4.696 1.00 93.00 265 ILE A N 1
ATOM 2119 C CA . ILE A 1 265 ? -22.196 11.011 -5.145 1.00 93.00 265 ILE A CA 1
ATOM 2120 C C . ILE A 1 265 ? -20.777 10.984 -4.566 1.00 93.00 265 ILE A C 1
ATOM 2122 O O . ILE A 1 265 ? -19.816 11.184 -5.308 1.00 93.00 265 ILE A O 1
ATOM 2126 N N . GLY A 1 266 ? -20.629 10.681 -3.273 1.00 92.88 266 GLY A N 1
ATOM 2127 C CA . GLY A 1 266 ? -19.326 10.540 -2.625 1.00 92.88 266 GLY A CA 1
ATOM 2128 C C . GLY A 1 266 ? -18.450 9.486 -3.306 1.00 92.88 266 GLY A C 1
ATOM 2129 O O . GLY A 1 266 ? -17.302 9.770 -3.639 1.00 92.88 266 GLY A O 1
ATOM 2130 N N . ILE A 1 267 ? -19.008 8.304 -3.592 1.00 92.12 267 ILE A N 1
ATOM 2131 C CA . ILE A 1 267 ? -18.306 7.225 -4.307 1.00 92.12 267 ILE A CA 1
ATOM 2132 C C . ILE A 1 267 ? -17.888 7.674 -5.713 1.00 92.12 267 ILE A C 1
ATOM 2134 O O . ILE A 1 267 ? -16.741 7.467 -6.107 1.00 92.12 267 ILE A O 1
ATOM 2138 N N . LEU A 1 268 ? -18.786 8.311 -6.470 1.00 93.69 268 LEU A N 1
ATOM 2139 C CA . LEU A 1 268 ? -18.472 8.810 -7.812 1.00 93.69 268 LEU A CA 1
ATOM 2140 C C . LEU A 1 268 ? -17.321 9.823 -7.775 1.00 93.69 268 LEU A C 1
ATOM 2142 O O . LEU A 1 268 ? -16.381 9.706 -8.559 1.00 93.69 268 LEU A O 1
ATOM 2146 N N . LEU A 1 269 ? -17.346 10.773 -6.837 1.00 93.69 269 LEU A N 1
ATOM 2147 C CA . LEU A 1 269 ? -16.280 11.763 -6.663 1.00 93.69 269 LEU A CA 1
ATOM 2148 C C . LEU A 1 269 ? -14.938 11.129 -6.273 1.00 93.69 269 LEU A C 1
ATOM 2150 O O . LEU A 1 269 ? -13.895 11.597 -6.727 1.00 93.69 269 LEU A O 1
ATOM 2154 N N . CYS A 1 270 ? -14.943 10.037 -5.506 1.00 93.44 270 CYS A N 1
ATOM 2155 C CA . CYS A 1 270 ? -13.731 9.273 -5.212 1.00 93.44 270 CYS A CA 1
ATOM 2156 C C . CYS A 1 270 ? -13.088 8.686 -6.472 1.00 93.44 270 CYS A C 1
ATOM 2158 O O . CYS A 1 270 ? -11.870 8.775 -6.627 1.00 93.44 270 CYS A O 1
ATOM 2160 N N . PHE A 1 271 ? -13.884 8.150 -7.406 1.00 92.25 271 PHE A N 1
ATOM 2161 C CA . PHE A 1 271 ? -13.361 7.685 -8.697 1.00 92.25 271 PHE A CA 1
ATOM 2162 C C . PHE A 1 271 ? -12.727 8.824 -9.504 1.00 92.25 271 PHE A C 1
ATOM 2164 O O . PHE A 1 271 ? -11.681 8.626 -10.123 1.00 92.25 271 PHE A O 1
ATOM 2171 N N . PHE A 1 272 ? -13.288 10.038 -9.453 1.00 93.12 272 PHE A N 1
ATOM 2172 C CA . PHE A 1 272 ? -12.674 11.220 -10.075 1.00 93.12 272 PHE A CA 1
ATOM 2173 C C . PHE A 1 272 ? -11.306 11.583 -9.479 1.00 93.12 272 PHE A C 1
ATOM 2175 O O . PHE A 1 272 ? -10.499 12.201 -10.173 1.00 93.12 272 PHE A O 1
ATOM 2182 N N . GLY A 1 273 ? -10.981 11.124 -8.266 1.00 93.94 273 GLY A N 1
ATOM 2183 C CA . GLY A 1 273 ? -9.637 11.231 -7.699 1.00 93.94 273 GLY A CA 1
ATOM 2184 C C . GLY A 1 273 ? -8.550 10.580 -8.566 1.00 93.94 273 GLY A C 1
ATOM 2185 O O . GLY A 1 273 ? -7.431 11.090 -8.617 1.00 93.94 273 GLY A O 1
ATOM 2186 N N . LEU A 1 274 ? -8.876 9.538 -9.347 1.00 94.94 274 LEU A N 1
ATOM 2187 C CA . LEU A 1 274 ? -7.947 8.891 -10.291 1.00 94.94 274 LEU A CA 1
ATOM 2188 C C . LEU A 1 274 ? -7.438 9.835 -11.391 1.00 94.94 274 LEU A C 1
ATOM 2190 O O . LEU A 1 274 ? -6.365 9.605 -11.954 1.00 94.94 274 LEU A O 1
ATOM 2194 N N . LEU A 1 275 ? -8.153 10.933 -11.671 1.00 94.88 275 LEU A N 1
ATOM 2195 C CA . LEU A 1 275 ? -7.685 11.964 -12.599 1.00 94.88 275 LEU A CA 1
ATOM 2196 C C . LEU A 1 275 ? -6.401 12.646 -12.119 1.00 94.88 275 LEU A C 1
ATOM 2198 O O . LEU A 1 275 ? -5.661 13.169 -12.949 1.00 94.88 275 LEU A O 1
ATOM 2202 N N . TYR A 1 276 ? -6.095 12.603 -10.819 1.00 95.75 276 TYR A N 1
ATOM 2203 C CA . TYR A 1 276 ? -4.812 13.068 -10.299 1.00 95.75 276 TYR A CA 1
ATOM 2204 C C . TYR A 1 276 ? -3.640 12.272 -10.890 1.00 95.75 276 TYR A C 1
ATOM 2206 O O . TYR A 1 276 ? -2.664 12.866 -11.349 1.00 95.75 276 TYR A O 1
ATOM 2214 N N . GLY A 1 277 ? -3.762 10.942 -10.974 1.00 94.31 277 GLY A N 1
ATOM 2215 C CA . GLY A 1 277 ? -2.780 10.103 -11.667 1.00 94.31 277 GLY A CA 1
ATOM 2216 C C . GLY A 1 277 ? -2.676 10.461 -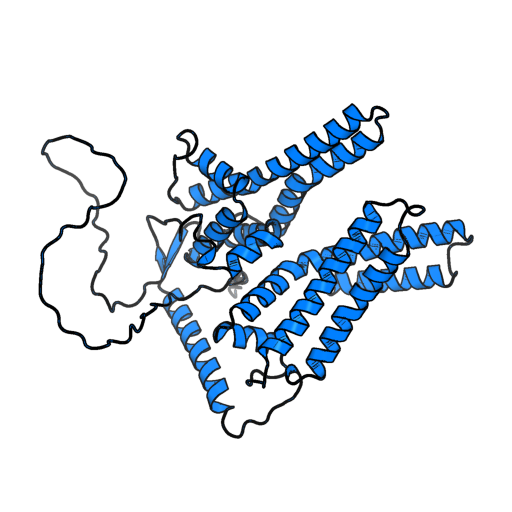13.153 1.00 94.31 277 GLY A C 1
ATOM 2217 O O . GLY A 1 277 ? -1.580 10.653 -13.679 1.00 94.31 277 GLY A O 1
ATOM 2218 N N . GLY A 1 278 ? -3.822 10.686 -13.806 1.00 94.00 278 GLY A N 1
ATOM 2219 C CA . GLY A 1 278 ? -3.892 11.160 -15.193 1.00 94.00 278 GLY A CA 1
ATOM 2220 C C . GLY A 1 278 ? -3.171 12.493 -15.424 1.00 94.00 278 GLY A C 1
ATOM 2221 O O . GLY A 1 278 ? -2.426 12.639 -16.393 1.00 94.00 278 GLY A O 1
ATOM 2222 N N . PHE A 1 279 ? -3.332 13.450 -14.510 1.00 95.00 279 PHE A N 1
ATOM 2223 C CA . PHE A 1 279 ? -2.636 14.734 -14.548 1.00 95.00 279 PHE A CA 1
ATOM 2224 C C . PHE A 1 279 ? -1.115 14.559 -14.500 1.00 95.00 279 PHE A C 1
ATOM 2226 O O . PHE A 1 279 ? -0.406 15.118 -15.338 1.00 95.00 279 PHE A O 1
ATOM 2233 N N . TRP A 1 280 ? -0.602 13.753 -13.569 1.00 94.88 280 TRP A N 1
ATOM 2234 C CA . TRP A 1 280 ? 0.841 13.519 -13.456 1.00 94.88 280 TRP A CA 1
ATOM 2235 C C . TRP A 1 280 ? 1.405 12.728 -14.627 1.00 94.88 280 TRP A C 1
ATOM 2237 O O . TRP A 1 280 ? 2.508 13.023 -15.083 1.00 94.88 280 TRP A O 1
ATOM 2247 N N . ARG A 1 281 ? 0.619 11.827 -15.217 1.00 94.00 281 ARG A N 1
ATOM 2248 C CA . ARG A 1 281 ? 0.977 11.184 -16.482 1.00 94.00 281 ARG A CA 1
ATOM 2249 C C . ARG A 1 281 ? 1.149 12.189 -17.621 1.00 94.00 281 ARG A C 1
ATOM 2251 O O . ARG A 1 281 ? 2.081 12.063 -18.415 1.00 94.00 281 ARG A O 1
ATOM 2258 N N . ILE A 1 282 ? 0.293 13.211 -17.698 1.00 93.31 282 ILE A N 1
ATOM 2259 C CA . ILE A 1 282 ? 0.447 14.301 -18.675 1.00 93.31 282 ILE A CA 1
ATOM 2260 C C . ILE A 1 282 ? 1.748 15.065 -18.417 1.00 93.31 282 ILE A C 1
ATOM 2262 O O . ILE A 1 282 ? 2.454 15.388 -19.374 1.00 93.31 282 ILE A O 1
ATOM 2266 N N . GLN A 1 283 ? 2.074 15.351 -17.153 1.00 92.56 283 GLN A N 1
ATOM 2267 C CA . GLN A 1 283 ? 3.321 16.038 -16.806 1.00 92.56 283 GLN A CA 1
ATOM 2268 C C . GLN A 1 283 ? 4.548 15.195 -17.153 1.00 92.56 283 GLN A C 1
ATOM 2270 O O . GLN A 1 283 ? 5.462 15.710 -17.787 1.00 92.56 283 GLN A O 1
ATOM 2275 N N . MET A 1 284 ? 4.527 13.892 -16.860 1.00 90.56 284 MET A N 1
ATOM 2276 C CA . MET A 1 284 ? 5.548 12.933 -17.291 1.00 90.56 284 MET A CA 1
ATOM 2277 C C . MET A 1 284 ? 5.737 12.967 -18.806 1.00 90.56 284 MET A C 1
ATOM 2279 O O . MET A 1 284 ? 6.853 13.126 -19.296 1.00 90.56 284 MET A O 1
ATOM 2283 N N . ARG A 1 285 ? 4.637 12.900 -19.562 1.00 91.25 285 ARG A N 1
ATOM 2284 C CA . ARG A 1 285 ? 4.688 12.949 -21.022 1.00 91.25 285 ARG A CA 1
ATOM 2285 C C . ARG A 1 285 ? 5.293 14.249 -21.542 1.00 91.25 285 ARG A C 1
ATOM 2287 O O . ARG A 1 285 ? 6.071 14.213 -22.488 1.00 91.25 285 ARG A O 1
ATOM 2294 N N . LYS A 1 286 ? 4.922 15.389 -20.956 1.00 89.88 286 LYS A N 1
ATOM 2295 C CA . LYS A 1 286 ? 5.425 16.708 -21.363 1.00 89.88 286 LYS A CA 1
ATOM 2296 C C . LYS A 1 286 ? 6.896 16.892 -21.000 1.00 89.88 286 LYS A C 1
ATOM 2298 O O . LYS A 1 286 ? 7.662 17.288 -21.871 1.00 89.88 286 LYS A O 1
ATOM 2303 N N . LYS A 1 287 ? 7.272 16.578 -19.755 1.00 88.00 287 LYS A N 1
ATOM 2304 C CA . LYS A 1 287 ? 8.638 16.713 -19.231 1.00 88.00 287 LYS A CA 1
ATOM 2305 C C . LYS A 1 287 ? 9.619 15.907 -20.076 1.00 88.00 287 LYS A C 1
ATOM 2307 O O . LYS A 1 287 ? 10.580 16.457 -20.591 1.00 88.00 287 LYS A O 1
ATOM 2312 N N . PHE A 1 288 ? 9.289 14.643 -20.326 1.00 85.31 288 PHE A N 1
ATOM 2313 C CA . PHE A 1 288 ? 10.170 13.730 -21.046 1.00 85.31 288 PHE A CA 1
ATOM 2314 C C . PHE A 1 288 ? 9.834 13.568 -22.534 1.00 85.31 288 PHE A C 1
ATOM 2316 O O . PHE A 1 288 ? 10.333 12.652 -23.173 1.00 85.31 288 PHE A O 1
ATOM 2323 N N . LYS A 1 289 ? 8.972 14.419 -23.108 1.00 86.38 289 LYS A N 1
ATOM 2324 C CA . LYS A 1 289 ? 8.600 14.401 -24.540 1.00 86.38 289 LYS A CA 1
ATOM 2325 C C . LYS A 1 289 ? 8.123 13.030 -25.063 1.00 86.38 289 LYS A C 1
ATOM 2327 O O . LYS A 1 289 ? 8.342 12.692 -26.224 1.00 86.38 289 LYS A O 1
ATOM 2332 N N . LEU A 1 290 ? 7.436 12.248 -24.226 1.00 87.06 290 LEU A N 1
ATOM 2333 C CA . LEU A 1 290 ? 6.899 10.938 -24.613 1.00 87.06 290 LEU A CA 1
ATOM 2334 C C . LEU A 1 290 ? 5.753 11.086 -25.638 1.00 87.06 290 LEU A C 1
ATOM 2336 O O . LEU A 1 290 ? 5.003 12.073 -25.607 1.00 87.06 290 LEU A O 1
ATOM 2340 N N . PRO A 1 291 ? 5.543 10.095 -26.524 1.00 85.06 291 PRO A N 1
ATOM 2341 C CA . PRO A 1 291 ? 4.511 10.170 -27.545 1.00 85.06 291 PRO A CA 1
ATOM 2342 C C . PRO A 1 291 ? 3.110 10.188 -26.926 1.00 85.06 291 PRO A C 1
ATOM 2344 O O . PRO A 1 291 ? 2.767 9.412 -26.027 1.00 85.06 291 PRO A O 1
ATOM 2347 N N . GLY A 1 292 ? 2.283 11.099 -27.433 1.00 82.12 292 GLY A N 1
ATOM 2348 C CA . GLY A 1 292 ? 0.863 11.176 -27.118 1.00 82.12 292 GLY A CA 1
ATOM 2349 C C . GLY A 1 292 ? 0.044 10.272 -28.034 1.00 82.12 292 GLY A C 1
ATOM 2350 O O . GLY A 1 292 ? 0.339 10.163 -29.218 1.00 82.12 292 GLY A O 1
ATOM 2351 N N . ASN A 1 293 ? -1.013 9.659 -27.503 1.00 79.00 293 ASN A N 1
ATOM 2352 C CA . ASN A 1 293 ? -1.992 8.944 -28.321 1.00 79.00 293 ASN A CA 1
ATOM 2353 C C . ASN A 1 293 ? -3.293 9.770 -28.363 1.00 79.00 293 ASN A C 1
ATOM 2355 O O . ASN A 1 293 ? -3.851 10.005 -27.295 1.00 79.00 293 ASN A O 1
ATOM 2359 N N . PRO A 1 294 ? -3.780 10.222 -29.533 1.00 76.19 294 PRO A N 1
ATOM 2360 C CA . PRO A 1 294 ? -4.979 11.058 -29.645 1.00 76.19 294 PRO A CA 1
ATOM 2361 C C . PRO A 1 294 ? -6.313 10.276 -29.634 1.00 76.19 294 PRO A C 1
ATOM 2363 O O . PRO A 1 294 ? -7.344 10.831 -30.000 1.00 76.19 294 PRO A O 1
ATOM 2366 N N . CYS A 1 295 ? -6.322 9.002 -29.222 1.00 75.31 295 CYS A N 1
ATOM 2367 C CA . CYS A 1 295 ? -7.494 8.113 -29.265 1.00 75.31 295 CYS A CA 1
ATOM 2368 C C . CYS A 1 295 ? -8.767 8.681 -28.598 1.00 75.31 295 CYS A C 1
ATOM 2370 O O . CYS A 1 295 ? -9.862 8.510 -29.127 1.00 75.31 295 CYS A O 1
ATOM 2372 N N . CYS A 1 296 ? -8.656 9.354 -27.450 1.00 65.75 296 CYS A N 1
ATOM 2373 C CA . CYS A 1 296 ? -9.791 9.956 -26.747 1.00 65.75 296 CYS A CA 1
ATOM 2374 C C . CYS A 1 296 ? -9.953 11.433 -27.140 1.00 65.75 296 CYS A C 1
ATOM 2376 O O . CYS A 1 296 ? -9.081 12.258 -26.856 1.00 65.75 296 CYS A O 1
ATOM 2378 N N . CYS A 1 297 ? -11.072 11.768 -27.789 1.00 69.00 297 CYS A N 1
ATOM 2379 C CA . CYS A 1 297 ? -11.458 13.133 -28.181 1.00 69.00 297 CYS A CA 1
ATOM 2380 C C . CYS A 1 297 ? -10.416 13.907 -29.019 1.00 69.00 297 CYS A C 1
ATOM 2382 O O . CYS A 1 297 ? -10.465 15.131 -29.058 1.00 69.00 297 CYS A O 1
ATOM 2384 N N . GLY A 1 298 ? -9.451 13.234 -29.659 1.00 74.06 298 GLY A N 1
ATOM 2385 C CA . GLY A 1 298 ? -8.385 13.877 -30.438 1.00 74.06 298 GLY A CA 1
ATOM 2386 C C . GLY A 1 298 ? -7.275 14.526 -29.599 1.00 74.06 298 GLY A C 1
ATOM 2387 O O . GLY A 1 298 ? -6.287 15.000 -30.160 1.00 74.06 298 GLY A O 1
ATOM 2388 N N . TYR A 1 299 ? -7.385 14.520 -28.265 1.00 84.06 299 TYR A N 1
ATOM 2389 C CA . TYR A 1 299 ? -6.425 15.163 -27.367 1.00 84.06 299 TYR A CA 1
ATOM 2390 C C . TYR A 1 299 ? -5.599 14.119 -26.600 1.00 84.06 299 TYR A C 1
ATOM 2392 O O . TYR A 1 299 ? -6.149 13.349 -25.803 1.00 84.06 299 TYR A O 1
ATOM 2400 N N . PRO A 1 300 ? -4.258 14.124 -26.734 1.00 86.00 300 PRO A N 1
ATOM 2401 C CA . PRO A 1 300 ? -3.392 13.219 -25.979 1.00 86.00 300 PRO A CA 1
ATOM 2402 C C . PRO A 1 300 ? -3.585 13.302 -24.462 1.00 86.00 300 PRO A C 1
ATOM 2404 O O . PRO A 1 300 ? -3.608 12.281 -23.785 1.00 86.00 300 PRO A O 1
ATOM 2407 N N . SER A 1 301 ? -3.808 14.510 -23.937 1.00 88.81 301 SER A N 1
ATOM 2408 C CA . SER A 1 301 ? -4.057 14.727 -22.509 1.00 88.81 301 SER A CA 1
ATOM 2409 C C . SER A 1 301 ? -5.348 14.057 -22.024 1.00 88.81 301 SER A C 1
ATOM 2411 O O . SER A 1 301 ? -5.358 13.445 -20.962 1.00 88.81 301 SER A O 1
ATOM 2413 N N . ALA A 1 302 ? -6.428 14.116 -22.812 1.00 87.62 302 ALA A N 1
ATOM 2414 C CA . ALA A 1 302 ? -7.682 13.442 -22.468 1.00 87.62 302 ALA A CA 1
ATOM 2415 C C . ALA A 1 302 ? -7.509 11.917 -22.469 1.00 87.62 302 ALA A C 1
ATOM 2417 O O . ALA A 1 302 ? -8.059 11.220 -21.619 1.00 87.62 302 ALA A O 1
ATOM 2418 N N . THR A 1 303 ? -6.687 11.404 -23.386 1.00 88.25 303 THR A N 1
ATOM 2419 C CA . THR A 1 303 ? -6.349 9.980 -23.447 1.00 88.25 303 THR A CA 1
ATOM 2420 C C . THR A 1 303 ? -5.532 9.533 -22.235 1.00 88.25 303 THR A C 1
ATOM 2422 O O . THR A 1 303 ? -5.802 8.466 -21.694 1.00 88.25 303 THR A O 1
ATOM 2425 N N . ASP A 1 304 ? -4.571 10.333 -21.769 1.00 90.62 304 ASP A N 1
ATOM 2426 C CA . ASP A 1 304 ? -3.790 10.029 -20.560 1.00 90.62 304 ASP A CA 1
ATOM 2427 C C . ASP A 1 304 ? -4.681 9.956 -19.307 1.00 90.62 304 ASP A C 1
ATOM 2429 O O . ASP A 1 304 ? -4.564 9.010 -18.524 1.00 90.62 304 ASP A O 1
ATOM 2433 N N . CYS A 1 305 ? -5.633 10.885 -19.166 1.00 92.25 305 CYS A N 1
ATOM 2434 C CA . CYS A 1 305 ? -6.636 10.842 -18.101 1.00 92.25 305 CYS A CA 1
ATOM 2435 C C . CYS A 1 305 ? -7.566 9.627 -18.219 1.00 92.25 305 CYS A C 1
ATOM 2437 O O . CYS A 1 305 ? -7.797 8.940 -17.228 1.00 92.25 305 CYS A O 1
ATOM 2439 N N . ALA A 1 306 ? -8.068 9.324 -19.421 1.00 90.81 306 ALA A N 1
ATOM 2440 C CA . ALA A 1 306 ? -8.948 8.179 -19.648 1.00 90.81 306 ALA A CA 1
ATOM 2441 C C . ALA A 1 306 ? -8.252 6.847 -19.320 1.00 90.81 306 ALA A C 1
ATOM 2443 O O . ALA A 1 306 ? -8.850 5.977 -18.694 1.00 90.81 306 ALA A O 1
ATOM 2444 N N . LYS A 1 307 ? -6.970 6.696 -19.680 1.00 90.38 307 LYS A N 1
ATOM 2445 C CA . LYS A 1 307 ? -6.180 5.505 -19.331 1.00 90.38 307 LYS A CA 1
ATOM 2446 C C . LYS A 1 307 ? -6.102 5.299 -17.822 1.00 90.38 307 LYS A C 1
ATOM 2448 O O . LYS A 1 307 ? -6.325 4.186 -17.363 1.00 90.38 307 LYS A O 1
ATOM 2453 N N . TRP A 1 308 ? -5.826 6.359 -17.063 1.00 93.69 308 TRP A N 1
ATOM 2454 C CA . TRP A 1 308 ? -5.808 6.295 -15.602 1.00 93.69 308 TRP A CA 1
ATOM 2455 C C . TRP A 1 308 ? -7.181 5.995 -15.009 1.00 93.69 308 TRP A C 1
ATOM 2457 O O . TRP A 1 308 ? -7.292 5.173 -14.109 1.00 93.69 308 TRP A O 1
ATOM 2467 N N . PHE A 1 309 ? -8.230 6.619 -15.536 1.00 92.19 309 PHE A N 1
ATOM 2468 C CA . PHE A 1 309 ? -9.581 6.444 -15.021 1.00 92.19 309 PHE A CA 1
ATOM 2469 C C . PHE A 1 309 ? -10.121 5.021 -15.253 1.00 92.19 309 PHE A C 1
ATOM 2471 O O . PHE A 1 309 ? -10.726 4.443 -14.356 1.00 92.19 309 PHE A O 1
ATOM 2478 N N . PHE A 1 310 ? -9.871 4.431 -16.430 1.00 89.88 310 PHE A N 1
ATOM 2479 C CA . PHE A 1 310 ? -10.421 3.122 -16.810 1.00 89.88 310 PHE A CA 1
ATOM 2480 C C . PHE A 1 310 ? -9.477 1.930 -16.575 1.00 89.88 310 PHE A C 1
ATOM 2482 O O . PHE A 1 310 ? -9.955 0.812 -16.409 1.00 89.88 310 PHE A O 1
ATOM 2489 N N . CYS A 1 311 ? -8.154 2.128 -16.551 1.00 90.00 311 CYS A N 1
ATOM 2490 C CA . CYS A 1 311 ? -7.198 1.110 -16.097 1.00 90.00 311 CYS A CA 1
ATOM 2491 C C . CYS A 1 311 ? -5.972 1.748 -15.421 1.00 90.00 311 CYS A C 1
ATOM 2493 O O . CYS A 1 311 ? -4.866 1.741 -15.974 1.00 90.00 311 CYS A O 1
ATOM 2495 N N . TRP A 1 312 ? -6.149 2.272 -14.202 1.00 91.31 312 TRP A N 1
ATOM 2496 C CA . TRP A 1 312 ? -5.058 2.874 -13.419 1.00 91.31 312 TRP A CA 1
ATOM 2497 C C . TRP A 1 312 ? -3.876 1.919 -13.234 1.00 91.31 312 TRP A C 1
ATOM 2499 O O . TRP A 1 312 ? -2.729 2.337 -13.355 1.00 91.31 312 TRP A O 1
ATOM 2509 N N . SER A 1 313 ? -4.135 0.628 -12.998 1.00 89.50 313 SER A N 1
ATOM 2510 C CA . SER A 1 313 ? -3.080 -0.366 -12.776 1.00 89.50 313 SER A CA 1
ATOM 2511 C C . SER A 1 313 ? -2.229 -0.574 -14.026 1.00 89.50 313 SER A C 1
ATOM 2513 O O . SER A 1 313 ? -1.005 -0.600 -13.934 1.00 89.50 313 SER A O 1
ATOM 2515 N N . CYS A 1 314 ? -2.860 -0.651 -15.201 1.00 88.88 314 CYS A N 1
ATOM 2516 C CA . CYS A 1 314 ? -2.184 -0.716 -16.493 1.00 88.88 314 CYS A CA 1
ATOM 2517 C C . CYS A 1 314 ? -1.334 0.535 -16.743 1.00 88.88 314 CYS A C 1
ATOM 2519 O O . CYS A 1 314 ? -0.173 0.444 -17.148 1.00 88.88 314 CYS A O 1
ATOM 2521 N N . ALA A 1 315 ? -1.937 1.709 -16.523 1.00 91.56 315 ALA A N 1
ATOM 2522 C CA . ALA A 1 315 ? -1.316 3.001 -16.765 1.00 91.56 315 ALA A CA 1
ATOM 2523 C C . ALA A 1 315 ? -0.073 3.182 -15.886 1.00 91.56 315 ALA A C 1
ATOM 2525 O O . ALA A 1 315 ? 1.010 3.450 -16.414 1.00 91.56 315 ALA A O 1
ATOM 2526 N N . LEU A 1 316 ? -0.215 2.941 -14.582 1.00 92.19 316 LEU A N 1
ATOM 2527 C CA . LEU A 1 316 ? 0.866 3.028 -13.610 1.00 92.19 316 LEU A CA 1
ATOM 2528 C C . LEU A 1 316 ? 1.949 1.974 -13.867 1.00 92.19 316 LEU A C 1
ATOM 2530 O O . LEU A 1 316 ? 3.130 2.302 -13.847 1.00 92.19 316 LEU A O 1
ATOM 2534 N N . ALA A 1 317 ? 1.580 0.737 -14.211 1.00 88.69 317 ALA A N 1
ATOM 2535 C CA . ALA A 1 317 ? 2.564 -0.290 -14.549 1.00 88.69 317 ALA A CA 1
ATOM 2536 C C . ALA A 1 317 ? 3.398 0.090 -15.784 1.00 88.69 317 ALA A C 1
ATOM 2538 O O . ALA A 1 317 ? 4.605 -0.143 -15.817 1.00 88.69 317 ALA A O 1
ATOM 2539 N N . GLN A 1 318 ? 2.776 0.709 -16.793 1.00 89.56 318 GLN A N 1
ATOM 2540 C CA . GLN A 1 318 ? 3.491 1.226 -17.961 1.00 89.56 318 GLN A CA 1
ATOM 2541 C C . GLN A 1 318 ? 4.434 2.380 -17.595 1.00 89.56 318 GLN A C 1
ATOM 2543 O O . GLN A 1 318 ? 5.541 2.450 -18.127 1.00 89.56 318 GLN A O 1
ATOM 2548 N N . GLU A 1 319 ? 4.029 3.271 -16.689 1.00 91.31 319 GLU A N 1
ATOM 2549 C CA . GLU A 1 319 ? 4.890 4.351 -16.188 1.00 91.31 319 GLU A CA 1
ATOM 2550 C C . GLU A 1 319 ? 6.089 3.796 -15.420 1.00 91.31 319 GLU A C 1
ATOM 2552 O O . GLU A 1 319 ? 7.218 4.223 -15.660 1.00 91.31 319 GLU A O 1
ATOM 2557 N N . VAL A 1 320 ? 5.864 2.786 -14.572 1.00 89.00 320 VAL A N 1
ATOM 2558 C CA . VAL A 1 320 ? 6.931 2.114 -13.827 1.00 89.00 320 VAL A CA 1
ATOM 2559 C C . VAL A 1 320 ? 7.925 1.446 -14.776 1.00 89.00 320 VAL A C 1
ATOM 2561 O O . VAL A 1 320 ? 9.121 1.708 -14.670 1.00 89.00 320 VAL A O 1
ATOM 2564 N N . ARG A 1 321 ? 7.452 0.665 -15.758 1.00 85.88 321 ARG A N 1
ATOM 2565 C CA . ARG A 1 321 ? 8.324 0.052 -16.779 1.00 85.88 321 ARG A CA 1
ATOM 2566 C C . ARG A 1 321 ? 9.108 1.092 -17.571 1.00 85.88 321 ARG A C 1
ATOM 2568 O O . ARG A 1 321 ? 10.289 0.897 -17.825 1.00 85.88 321 ARG A O 1
ATOM 2575 N N . THR A 1 322 ? 8.462 2.199 -17.932 1.00 85.94 322 THR A N 1
ATOM 2576 C CA . THR A 1 322 ? 9.113 3.282 -18.680 1.00 85.94 322 THR A CA 1
ATOM 2577 C C . THR A 1 322 ? 10.237 3.908 -17.859 1.00 85.94 322 THR A C 1
ATOM 2579 O O . THR A 1 322 ? 11.345 4.030 -18.362 1.00 85.94 322 THR A O 1
ATOM 2582 N N . GLY A 1 323 ? 10.002 4.229 -16.584 1.00 84.38 323 GLY A N 1
ATOM 2583 C CA . GLY A 1 323 ? 11.064 4.779 -15.737 1.00 84.38 323 GLY A CA 1
ATOM 2584 C C . GLY A 1 323 ? 12.099 3.753 -15.257 1.00 84.38 323 GLY A C 1
ATOM 2585 O O . GLY A 1 323 ? 13.153 4.158 -14.803 1.00 84.38 323 GLY A O 1
ATOM 2586 N N . ASN A 1 324 ? 11.830 2.442 -15.326 1.00 81.00 324 ASN A N 1
ATOM 2587 C CA . ASN A 1 324 ? 12.857 1.414 -15.077 1.00 81.00 324 ASN A CA 1
ATOM 2588 C C . ASN A 1 324 ? 13.802 1.249 -16.273 1.00 81.00 324 ASN A C 1
ATOM 2590 O O . ASN A 1 324 ? 14.912 0.760 -16.112 1.00 81.00 324 ASN A O 1
ATOM 2594 N N . PHE A 1 325 ? 13.328 1.584 -17.472 1.00 77.62 325 PHE A N 1
ATOM 2595 C CA . PHE A 1 325 ? 14.068 1.395 -18.713 1.00 77.62 325 PHE A CA 1
ATOM 2596 C C . PHE A 1 325 ? 14.966 2.591 -19.060 1.00 77.62 325 PHE A C 1
ATOM 2598 O O . PHE A 1 325 ? 15.991 2.416 -19.715 1.00 77.62 325 PHE A O 1
ATOM 2605 N N . TYR A 1 326 ? 14.564 3.802 -18.671 1.00 78.50 326 TYR A N 1
ATOM 2606 C CA . TYR A 1 326 ? 15.333 5.019 -18.915 1.00 78.50 326 TYR A CA 1
ATOM 2607 C C . TYR A 1 326 ? 16.033 5.489 -17.642 1.00 78.50 326 TYR A C 1
ATOM 2609 O O . TYR A 1 326 ? 15.384 5.657 -16.611 1.00 78.50 326 TYR A O 1
ATOM 2617 N N . ASP A 1 327 ? 17.328 5.776 -17.753 1.00 72.19 327 ASP A N 1
ATOM 2618 C CA . ASP A 1 327 ? 18.073 6.491 -16.717 1.00 72.19 327 ASP A CA 1
ATOM 2619 C C . ASP A 1 327 ? 17.717 7.997 -16.799 1.00 72.19 327 ASP A C 1
ATOM 2621 O O . ASP A 1 327 ? 17.398 8.511 -17.880 1.00 72.19 327 ASP A O 1
ATOM 2625 N N . ILE A 1 328 ? 17.700 8.701 -15.659 1.00 70.25 328 ILE A N 1
ATOM 2626 C CA . ILE A 1 328 ? 17.221 10.091 -15.554 1.00 70.25 328 ILE A CA 1
ATOM 2627 C C . ILE A 1 328 ? 18.356 10.983 -15.063 1.00 70.25 328 ILE A C 1
ATOM 2629 O O . ILE A 1 328 ? 18.800 10.850 -13.925 1.00 70.25 328 ILE A O 1
ATOM 2633 N N . GLU A 1 329 ? 18.757 11.940 -15.893 1.00 67.88 329 GLU A N 1
ATOM 2634 C CA . GLU A 1 329 ? 19.697 13.001 -15.532 1.00 67.88 329 GLU A CA 1
ATOM 2635 C C . GLU A 1 329 ? 19.138 14.328 -16.068 1.00 67.88 329 GLU A C 1
ATOM 2637 O O . GLU A 1 329 ? 18.658 14.389 -17.199 1.00 67.88 329 GLU A O 1
ATOM 2642 N N . GLU A 1 330 ? 19.088 15.361 -15.220 1.00 59.88 330 GLU A N 1
ATOM 2643 C CA . GLU A 1 330 ? 18.676 16.735 -15.576 1.00 59.88 330 GLU A CA 1
ATOM 2644 C C . GLU A 1 330 ? 17.457 16.835 -16.527 1.00 59.88 330 GLU A C 1
ATOM 2646 O O . GLU A 1 330 ? 17.474 17.517 -17.550 1.00 59.88 330 GLU A O 1
ATOM 2651 N N . ASP A 1 331 ? 16.369 16.135 -16.185 1.00 63.53 331 ASP A N 1
ATOM 2652 C CA . ASP A 1 331 ? 15.085 16.128 -16.908 1.00 63.53 331 ASP A CA 1
ATOM 2653 C C . ASP A 1 331 ? 15.076 15.463 -18.302 1.00 63.53 331 ASP A C 1
ATOM 2655 O O . ASP A 1 331 ? 14.067 15.535 -19.010 1.00 63.53 331 ASP A O 1
ATOM 2659 N N . SER A 1 332 ? 16.138 14.748 -18.681 1.00 70.44 332 SER A N 1
ATOM 2660 C CA . SER A 1 332 ? 16.210 13.972 -19.926 1.00 70.44 332 SER A CA 1
ATOM 2661 C C . SER A 1 332 ? 16.310 12.467 -19.662 1.00 70.44 332 SER A C 1
ATOM 2663 O O . SER A 1 332 ? 16.820 12.030 -18.632 1.00 70.44 332 SER A O 1
ATOM 2665 N N . PHE A 1 333 ? 15.791 11.663 -20.597 1.00 75.88 333 PHE A N 1
ATOM 2666 C CA . PHE A 1 333 ? 15.931 10.206 -20.559 1.00 75.88 333 PHE A CA 1
ATOM 2667 C C . PHE A 1 333 ? 17.193 9.761 -21.299 1.00 75.88 333 PHE A C 1
ATOM 2669 O O . PHE A 1 333 ? 17.442 10.177 -22.433 1.00 75.88 333 PHE A O 1
ATOM 2676 N N . TYR A 1 334 ? 17.944 8.858 -20.680 1.00 65.56 334 TYR A N 1
ATOM 2677 C CA . TYR A 1 334 ? 19.169 8.272 -21.211 1.00 65.56 334 TYR A CA 1
ATOM 2678 C C . TYR A 1 334 ? 18.968 6.771 -21.423 1.00 65.56 334 TYR A C 1
ATOM 2680 O O . TYR A 1 334 ? 18.179 6.125 -20.728 1.00 65.56 334 TYR A O 1
ATOM 2688 N N . ARG A 1 335 ? 19.657 6.209 -22.419 1.00 62.72 335 ARG A N 1
ATOM 2689 C CA . ARG A 1 335 ? 19.702 4.765 -22.676 1.00 62.72 335 ARG A CA 1
ATOM 2690 C C . ARG A 1 335 ? 21.153 4.312 -22.627 1.00 62.72 335 ARG A C 1
ATOM 2692 O O . ARG A 1 335 ? 22.021 4.936 -23.237 1.00 62.72 335 ARG A O 1
ATOM 2699 N N . ARG A 1 336 ? 21.395 3.204 -21.928 1.00 56.25 336 ARG A N 1
ATOM 2700 C CA . ARG A 1 336 ? 22.707 2.553 -21.876 1.00 56.25 336 ARG A CA 1
ATOM 2701 C C . ARG A 1 336 ? 23.079 2.026 -23.257 1.00 56.25 336 ARG A C 1
ATOM 2703 O O . ARG A 1 336 ? 22.254 1.392 -23.921 1.00 56.25 336 ARG A O 1
ATOM 2710 N N . VAL A 1 337 ? 24.310 2.286 -23.685 1.00 52.25 337 VAL A N 1
ATOM 2711 C CA . VAL A 1 337 ? 24.873 1.655 -24.882 1.00 52.25 337 VAL A CA 1
ATOM 2712 C C . VAL A 1 337 ? 25.038 0.173 -24.572 1.00 52.25 337 VAL A C 1
ATOM 2714 O O . VAL A 1 337 ? 25.800 -0.191 -23.688 1.00 52.25 337 VAL A O 1
ATOM 2717 N N . THR A 1 338 ? 24.283 -0.689 -25.245 1.00 42.50 338 THR A N 1
ATOM 2718 C CA . THR A 1 338 ? 24.570 -2.129 -25.261 1.00 42.50 338 THR A CA 1
ATOM 2719 C C . THR A 1 338 ? 25.670 -2.346 -26.301 1.00 42.50 338 THR A C 1
ATOM 2721 O O . THR A 1 338 ? 25.540 -1.834 -27.414 1.00 42.50 338 THR A O 1
ATOM 2724 N N . ASP A 1 339 ? 26.760 -3.029 -25.939 1.00 35.16 339 ASP A N 1
ATOM 2725 C CA . ASP A 1 339 ? 27.875 -3.316 -26.859 1.00 35.16 339 ASP A CA 1
ATOM 2726 C C . ASP A 1 339 ? 27.373 -4.111 -28.098 1.00 35.16 339 ASP A C 1
ATOM 2728 O O . ASP A 1 339 ? 26.386 -4.852 -27.998 1.00 35.16 339 ASP A O 1
ATOM 2732 N N . PRO A 1 340 ? 27.982 -3.940 -29.286 1.00 43.12 340 PRO A N 1
ATOM 2733 C CA . PRO A 1 340 ? 27.385 -4.295 -30.563 1.00 43.12 340 PRO A CA 1
ATOM 2734 C C . PRO A 1 340 ? 27.714 -5.736 -30.964 1.00 43.12 340 PRO A C 1
ATOM 2736 O O . PRO A 1 340 ? 28.757 -5.991 -31.559 1.00 43.12 340 PRO A O 1
ATOM 2739 N N . GLU A 1 341 ? 26.788 -6.668 -30.752 1.00 40.09 341 GLU A N 1
ATOM 2740 C CA . GLU A 1 341 ? 26.797 -7.949 -31.488 1.00 40.09 341 GLU A CA 1
ATOM 2741 C C . GLU A 1 341 ? 25.723 -8.049 -32.581 1.00 40.09 341 GLU A C 1
ATOM 2743 O O . GLU A 1 341 ? 25.607 -9.072 -33.245 1.00 40.09 341 GLU A O 1
ATOM 2748 N N . ASP A 1 342 ? 25.029 -6.952 -32.889 1.00 35.53 342 ASP A N 1
ATOM 2749 C CA . ASP A 1 342 ? 24.312 -6.819 -34.158 1.00 35.53 342 ASP A CA 1
ATOM 2750 C C . ASP A 1 342 ? 24.647 -5.464 -34.784 1.00 35.53 342 ASP A C 1
ATOM 2752 O O . ASP A 1 342 ? 24.209 -4.404 -34.334 1.00 35.53 342 ASP A O 1
ATOM 2756 N N . GLY A 1 343 ? 25.492 -5.501 -35.817 1.00 35.41 343 GLY A N 1
ATOM 2757 C CA . GLY A 1 343 ? 26.061 -4.350 -36.516 1.00 35.41 343 GLY A CA 1
ATOM 2758 C C . GLY A 1 343 ? 25.038 -3.480 -37.249 1.00 35.41 343 GLY A C 1
ATOM 2759 O O . GLY A 1 343 ? 25.030 -3.412 -38.478 1.00 35.41 343 GLY A O 1
ATOM 2760 N N . ARG A 1 344 ? 24.216 -2.738 -36.507 1.00 25.61 344 ARG A N 1
ATOM 2761 C CA . ARG A 1 344 ? 23.515 -1.551 -37.003 1.00 25.61 344 ARG A CA 1
ATOM 2762 C C . ARG A 1 344 ? 23.739 -0.388 -36.053 1.00 25.61 344 ARG A C 1
ATOM 2764 O O . ARG A 1 344 ? 22.966 -0.136 -35.135 1.00 25.61 344 ARG A O 1
ATOM 2771 N N . LEU A 1 345 ? 24.794 0.361 -36.355 1.00 24.97 345 LEU A N 1
ATOM 2772 C CA . LEU A 1 345 ? 24.912 1.766 -35.995 1.00 24.97 345 LEU A CA 1
ATOM 2773 C C . LEU A 1 345 ? 23.627 2.479 -36.438 1.00 24.97 345 LEU A C 1
ATOM 2775 O O . LEU A 1 345 ? 23.414 2.689 -37.632 1.00 24.97 345 LEU A O 1
ATOM 2779 N N . VAL A 1 346 ? 22.771 2.870 -35.494 1.00 29.45 346 VAL A N 1
ATOM 2780 C CA . VAL A 1 346 ? 21.812 3.947 -35.758 1.00 29.45 346 VAL A CA 1
ATOM 2781 C C . VAL A 1 346 ? 22.613 5.236 -35.654 1.00 29.45 346 VAL A C 1
ATOM 2783 O O . VAL A 1 346 ? 22.674 5.886 -34.614 1.00 29.45 346 VAL A O 1
ATOM 2786 N N . ILE A 1 347 ? 23.299 5.554 -36.750 1.00 30.77 347 ILE A N 1
ATOM 2787 C CA . ILE A 1 347 ? 23.741 6.913 -37.029 1.00 30.77 347 ILE A CA 1
ATOM 2788 C C . ILE A 1 347 ? 22.469 7.759 -37.022 1.00 30.77 347 ILE A C 1
ATOM 2790 O O . ILE A 1 347 ? 21.549 7.511 -37.801 1.00 30.77 347 ILE A O 1
ATOM 2794 N N . GLY A 1 348 ? 22.396 8.726 -36.109 1.00 27.50 348 GLY A N 1
ATOM 2795 C CA . GLY A 1 348 ? 21.430 9.807 -36.222 1.00 27.50 348 GLY A CA 1
ATOM 2796 C C . GLY A 1 348 ? 21.720 10.558 -37.515 1.00 27.50 348 GLY A C 1
ATOM 2797 O O . GLY A 1 348 ? 22.675 11.328 -37.574 1.00 27.50 348 GLY A O 1
ATOM 2798 N N . GLU A 1 349 ? 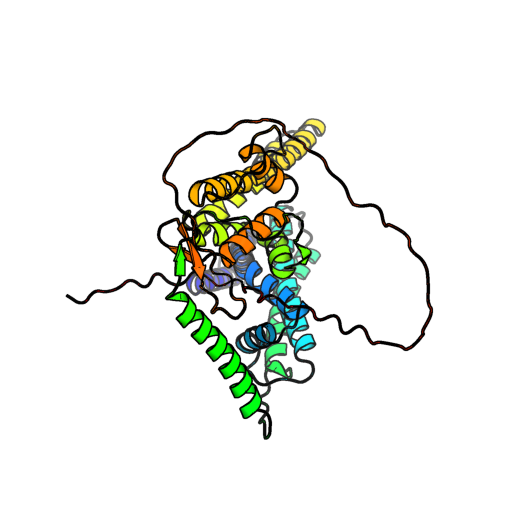20.944 10.291 -38.564 1.00 30.78 349 GLU A N 1
ATOM 2799 C CA . GLU A 1 349 ? 20.970 11.113 -39.768 1.00 30.78 349 GLU A CA 1
ATOM 2800 C C . GLU A 1 349 ? 20.483 12.520 -39.417 1.00 30.78 349 GLU A C 1
ATOM 2802 O O . GLU A 1 349 ? 19.445 12.720 -38.778 1.00 30.78 349 GLU A O 1
ATOM 2807 N N . GLY A 1 350 ? 21.322 13.488 -39.775 1.00 28.70 350 GLY A N 1
ATOM 2808 C CA . GLY A 1 350 ? 21.178 14.888 -39.436 1.00 28.70 350 GLY A CA 1
ATOM 2809 C C . GLY A 1 350 ? 20.146 15.620 -40.284 1.00 28.70 350 GLY A C 1
ATOM 2810 O O . GLY A 1 350 ? 19.749 15.189 -41.363 1.00 28.70 350 GLY A O 1
ATOM 2811 N N . GLY A 1 351 ? 19.753 16.787 -39.784 1.00 24.38 351 GLY A N 1
ATOM 2812 C CA . GLY A 1 351 ? 19.148 17.830 -40.597 1.00 24.38 351 GLY A CA 1
ATOM 2813 C C . GLY A 1 351 ? 20.224 18.775 -41.126 1.00 24.38 351 GLY A C 1
ATOM 2814 O O . GLY A 1 351 ? 21.042 19.247 -40.343 1.00 24.38 351 GLY A O 1
ATOM 2815 N N . ILE A 1 352 ? 20.200 19.029 -42.437 1.00 27.41 352 ILE A N 1
ATOM 2816 C CA . ILE A 1 352 ? 20.285 20.337 -43.116 1.00 27.41 352 ILE A CA 1
ATOM 2817 C C . ILE A 1 352 ? 19.753 20.128 -44.555 1.00 27.41 352 ILE A C 1
ATOM 2819 O O . ILE A 1 352 ? 19.864 19.048 -45.125 1.00 27.41 352 ILE A O 1
ATOM 2823 N N . GLU A 1 353 ? 19.080 21.162 -45.055 1.00 23.39 353 GLU A N 1
ATOM 2824 C CA . GLU A 1 353 ? 18.027 21.225 -46.078 1.00 23.39 353 GLU A CA 1
ATOM 2825 C C . GLU A 1 353 ? 18.389 20.989 -47.563 1.00 23.39 353 GLU A C 1
ATOM 2827 O O . GLU A 1 353 ? 19.529 21.147 -47.992 1.00 23.39 353 GLU A O 1
ATOM 2832 N N . MET A 1 354 ? 17.292 20.845 -48.339 1.00 23.34 354 MET A N 1
ATOM 2833 C CA . MET A 1 354 ? 17.067 21.238 -49.752 1.00 23.34 354 MET A CA 1
ATOM 2834 C C . MET A 1 354 ? 17.492 20.189 -50.805 1.00 23.34 354 MET A C 1
ATOM 2836 O O . MET A 1 354 ? 18.659 19.855 -50.925 1.00 23.34 354 MET A O 1
ATOM 2840 N N . SER A 1 355 ? 16.634 19.638 -51.680 1.00 22.50 355 SER A N 1
ATOM 2841 C CA . SER A 1 355 ? 15.714 20.319 -52.608 1.00 22.50 355 SER A CA 1
ATOM 2842 C C . SER A 1 355 ? 14.788 19.317 -53.347 1.00 22.50 355 SER A C 1
ATOM 2844 O O . SER A 1 355 ? 15.264 18.289 -53.809 1.00 22.50 355 SER A O 1
ATOM 2846 N N . ILE A 1 356 ? 13.518 19.710 -53.543 1.00 24.91 356 ILE A N 1
ATOM 2847 C CA . ILE A 1 356 ? 12.617 19.489 -54.710 1.00 24.91 356 ILE A CA 1
ATOM 2848 C C . ILE A 1 356 ? 12.222 18.049 -55.133 1.00 24.91 356 ILE A C 1
ATOM 2850 O O . ILE A 1 356 ? 13.032 17.289 -55.649 1.00 24.91 356 ILE A O 1
ATOM 2854 N N . GLY A 1 357 ? 10.903 17.779 -55.122 1.00 24.09 357 GLY A N 1
ATOM 2855 C CA . GLY A 1 357 ? 10.257 16.798 -56.012 1.00 24.09 357 GLY A CA 1
ATOM 2856 C C . GLY A 1 357 ? 8.990 16.132 -55.456 1.00 24.09 357 GLY A C 1
ATOM 2857 O O . GLY A 1 357 ? 9.093 15.141 -54.752 1.00 24.09 357 GLY A O 1
ATOM 2858 N N . THR A 1 358 ? 7.827 16.716 -55.776 1.00 24.62 358 THR A N 1
ATOM 2859 C CA . THR A 1 358 ? 6.448 16.169 -55.940 1.00 24.62 358 THR A CA 1
ATOM 2860 C C . THR A 1 358 ? 6.263 14.659 -55.652 1.00 24.62 358 THR A C 1
ATOM 2862 O O . THR A 1 358 ? 6.996 13.848 -56.194 1.00 24.62 358 THR A O 1
ATOM 2865 N N . GLU A 1 359 ? 5.290 14.166 -54.870 1.00 23.66 359 GLU A N 1
ATOM 2866 C CA . GLU A 1 359 ? 3.841 14.167 -55.150 1.00 23.66 359 GLU A CA 1
ATOM 2867 C C . GLU A 1 359 ? 3.063 13.476 -53.991 1.00 23.66 359 GLU A C 1
ATOM 2869 O O . GLU A 1 359 ? 3.570 12.573 -53.327 1.00 23.66 359 GLU A O 1
ATOM 2874 N N . TYR A 1 360 ? 1.830 13.921 -53.722 1.00 22.12 360 TYR A N 1
ATOM 2875 C CA . TYR A 1 360 ? 0.951 13.486 -52.622 1.00 22.12 360 TYR A CA 1
ATOM 2876 C C . TYR A 1 360 ? 0.250 12.133 -52.880 1.00 22.12 360 TYR A C 1
ATOM 2878 O O . TYR A 1 360 ? -0.277 11.920 -53.967 1.00 22.12 360 TYR A O 1
ATOM 2886 N N . THR A 1 361 ? 0.066 11.295 -51.844 1.00 24.83 361 THR A N 1
ATOM 2887 C CA . THR A 1 361 ? -1.264 10.803 -51.378 1.00 24.83 361 THR A CA 1
ATOM 2888 C C . THR A 1 361 ? -1.168 9.913 -50.114 1.00 24.83 361 THR A C 1
ATOM 2890 O O . THR A 1 361 ? -0.254 9.099 -50.008 1.00 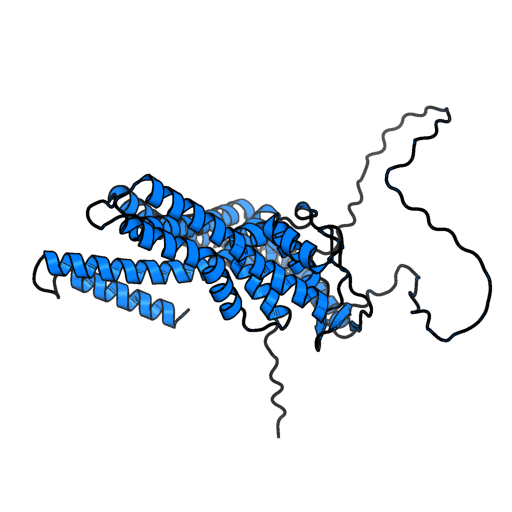24.83 361 THR A O 1
ATOM 2893 N N . PRO A 1 362 ? -2.111 10.018 -49.148 1.00 28.80 362 PRO A N 1
ATOM 2894 C CA . PRO A 1 362 ? -2.084 9.268 -47.889 1.00 28.80 362 PRO A CA 1
ATOM 2895 C C . PRO A 1 362 ? -2.968 8.009 -47.946 1.00 28.80 362 PRO A C 1
ATOM 2897 O O . PRO A 1 362 ? -4.068 8.049 -48.500 1.00 28.80 362 PRO A O 1
ATOM 2900 N N . ARG A 1 363 ? -2.565 6.904 -47.301 1.00 24.31 363 ARG A N 1
ATOM 2901 C CA . ARG A 1 363 ? -3.482 5.782 -47.021 1.00 24.31 363 ARG A CA 1
ATOM 2902 C C . ARG A 1 363 ? -3.335 5.220 -45.609 1.00 24.31 363 ARG A C 1
ATOM 2904 O O . ARG A 1 363 ? -2.261 4.827 -45.173 1.00 24.31 363 ARG A O 1
ATOM 2911 N N . SER A 1 364 ? -4.485 5.207 -44.944 1.00 22.98 364 SER A N 1
ATOM 2912 C CA . SER A 1 364 ? -4.805 4.579 -43.665 1.00 22.98 364 SER A CA 1
ATOM 2913 C C . SER A 1 364 ? -5.230 3.109 -43.865 1.00 22.98 364 SER A C 1
ATOM 2915 O O . SER A 1 364 ? -5.404 2.678 -45.005 1.00 22.98 364 SER A O 1
ATOM 2917 N N . HIS A 1 365 ? -5.510 2.431 -42.743 1.00 26.78 365 HIS A N 1
ATOM 2918 C CA . HIS A 1 365 ? -6.191 1.133 -42.524 1.00 26.78 365 HIS A CA 1
ATOM 2919 C C . HIS A 1 365 ? -5.292 -0.073 -42.173 1.00 26.78 365 HIS A C 1
ATOM 2921 O O . HIS A 1 365 ? -4.405 -0.439 -42.929 1.00 26.78 365 HIS A O 1
ATOM 2927 N N . SER A 1 366 ? -5.313 -0.574 -40.927 1.00 25.19 366 SER A N 1
ATOM 2928 C CA . SER A 1 366 ? -6.232 -1.568 -40.305 1.00 25.19 366 SER A CA 1
ATOM 2929 C C . SER A 1 366 ? -6.308 -2.965 -40.969 1.00 25.19 366 SER A C 1
ATOM 2931 O O . SER A 1 366 ? -6.887 -3.117 -42.035 1.00 25.19 366 SER A O 1
ATOM 2933 N N . CYS A 1 367 ? -5.851 -3.980 -40.206 1.00 30.00 367 CYS A N 1
ATOM 2934 C CA . CYS A 1 367 ? -6.194 -5.424 -40.243 1.00 30.00 367 CYS A CA 1
ATOM 2935 C C . CYS A 1 367 ? -5.529 -6.358 -41.305 1.00 30.00 367 CYS A C 1
ATOM 2937 O O . CYS A 1 367 ? -4.990 -5.883 -42.297 1.00 30.00 367 CYS A O 1
ATOM 2939 N N . PRO A 1 368 ? -5.452 -7.689 -41.027 1.00 32.69 368 PRO A N 1
ATOM 2940 C CA . PRO A 1 368 ? -4.253 -8.530 -41.222 1.00 32.69 368 PRO A CA 1
ATOM 2941 C C . PRO A 1 368 ? -4.189 -9.278 -42.573 1.00 32.69 368 PRO A C 1
ATOM 2943 O O . PRO A 1 368 ? -5.201 -9.365 -43.274 1.00 32.69 368 PRO A O 1
ATOM 2946 N N . PRO A 1 369 ? -3.028 -9.859 -42.952 1.00 30.08 369 PRO A N 1
ATOM 2947 C CA . PRO A 1 369 ? -2.862 -10.467 -44.267 1.00 30.08 369 PRO A CA 1
ATOM 2948 C C . PRO A 1 369 ? -3.502 -11.859 -44.361 1.00 30.08 369 PRO A C 1
ATOM 2950 O O . PRO A 1 369 ? -3.412 -12.684 -43.451 1.00 30.08 369 PRO A O 1
ATOM 2953 N N . LYS A 1 370 ? -4.133 -12.116 -45.514 1.00 27.48 370 LYS A N 1
ATOM 2954 C CA . LYS A 1 370 ? -4.646 -13.424 -45.932 1.00 27.48 370 LYS A CA 1
ATOM 2955 C C . LYS A 1 370 ? -3.501 -14.365 -46.314 1.00 27.48 370 LYS A C 1
ATOM 2957 O O . LYS A 1 370 ? -2.573 -13.982 -47.020 1.00 27.48 370 LYS A O 1
ATOM 2962 N N . LEU A 1 371 ? -3.653 -15.611 -45.875 1.00 28.27 371 LEU A N 1
ATOM 2963 C CA . LEU A 1 371 ? -2.843 -16.782 -46.191 1.00 28.27 371 LEU A CA 1
ATOM 2964 C C . LEU A 1 371 ? -2.977 -17.141 -47.685 1.00 28.27 371 LEU A C 1
ATOM 2966 O O . LEU A 1 371 ? -4.093 -17.314 -48.177 1.00 28.27 371 LEU A O 1
ATOM 2970 N N . GLY A 1 372 ? -1.853 -17.250 -48.397 1.00 27.20 372 GLY A N 1
ATOM 2971 C CA . GLY A 1 372 ? -1.786 -17.775 -49.762 1.00 27.20 372 GLY A CA 1
ATOM 2972 C C . GLY A 1 372 ? -1.393 -19.251 -49.760 1.00 27.20 372 GLY A C 1
ATOM 2973 O O . GLY A 1 372 ? -0.352 -19.618 -49.222 1.00 27.20 372 GLY A O 1
ATOM 2974 N N . THR A 1 373 ? -2.241 -20.088 -50.351 1.00 25.61 373 THR A N 1
ATOM 2975 C CA . THR A 1 373 ? -2.070 -21.537 -50.507 1.00 25.61 373 THR A CA 1
ATOM 2976 C C . THR A 1 373 ? -1.132 -21.859 -51.674 1.00 25.61 373 THR A C 1
ATOM 2978 O O . THR A 1 373 ? -1.331 -21.350 -52.774 1.00 25.61 373 THR A O 1
ATOM 2981 N N . SER A 1 374 ? -0.175 -22.768 -51.473 1.00 25.98 374 SER A N 1
ATOM 2982 C CA . SER A 1 374 ? 0.465 -23.544 -52.545 1.00 25.98 374 SER A CA 1
ATOM 2983 C C . SER A 1 374 ? 0.971 -24.879 -51.985 1.00 25.98 374 SER A C 1
ATOM 2985 O O . SER A 1 374 ? 1.584 -24.923 -50.922 1.00 25.98 374 SER A O 1
ATOM 2987 N N . ASN A 1 375 ? 0.644 -25.960 -52.689 1.00 25.92 375 ASN A N 1
ATOM 2988 C CA . ASN A 1 375 ? 0.678 -27.357 -52.257 1.00 25.92 375 ASN A CA 1
ATOM 2989 C C . ASN A 1 375 ? 2.069 -28.020 -52.300 1.00 25.92 375 ASN A C 1
ATOM 2991 O O . ASN A 1 375 ? 2.801 -27.850 -53.269 1.00 25.92 375 ASN A O 1
ATOM 2995 N N . GLY A 1 376 ? 2.293 -28.935 -51.344 1.00 24.38 376 GLY A N 1
ATOM 2996 C CA . GLY A 1 376 ? 2.814 -30.288 -51.603 1.00 24.38 376 GLY A CA 1
ATOM 2997 C C . GLY A 1 376 ? 4.293 -30.566 -51.309 1.00 24.38 376 GLY A C 1
ATOM 2998 O O . GLY A 1 376 ? 5.151 -30.233 -52.112 1.00 24.38 376 GLY A O 1
ATOM 2999 N N . VAL A 1 377 ? 4.577 -31.291 -50.217 1.00 26.31 377 VAL A N 1
ATOM 3000 C CA . VAL A 1 377 ? 5.007 -32.714 -50.194 1.00 26.31 377 VAL A CA 1
ATOM 3001 C C . VAL A 1 377 ? 5.314 -33.114 -48.737 1.00 26.31 377 VAL A C 1
ATOM 3003 O O . VAL A 1 377 ? 6.032 -32.425 -48.020 1.00 26.31 377 VAL A O 1
ATOM 3006 N N . ASN A 1 378 ? 4.726 -34.233 -48.304 1.00 25.88 378 ASN A N 1
ATOM 3007 C CA . ASN A 1 378 ? 4.849 -34.821 -46.969 1.00 25.88 378 ASN A CA 1
ATOM 3008 C C . ASN A 1 378 ? 6.229 -35.455 -46.733 1.00 25.88 378 ASN A C 1
ATOM 3010 O O . ASN A 1 378 ? 6.604 -36.358 -47.476 1.00 25.88 378 ASN A O 1
ATOM 3014 N N . GLN A 1 379 ? 6.884 -35.115 -45.620 1.00 27.00 379 GLN A N 1
ATOM 3015 C CA . GLN A 1 379 ? 7.772 -36.023 -44.883 1.00 27.00 379 GLN A CA 1
ATOM 3016 C C . GLN A 1 379 ? 7.621 -35.771 -43.375 1.00 27.00 379 GLN A C 1
ATOM 3018 O O . GLN A 1 379 ? 7.712 -34.643 -42.900 1.00 27.00 379 GLN A O 1
ATOM 3023 N N . ILE A 1 380 ? 7.323 -36.845 -42.644 1.00 27.62 380 ILE A N 1
ATOM 3024 C CA . ILE A 1 380 ? 7.085 -36.888 -41.199 1.00 27.62 380 ILE A CA 1
ATOM 3025 C C . ILE A 1 380 ? 8.411 -37.253 -40.513 1.00 27.62 380 ILE A C 1
ATOM 3027 O O . ILE A 1 380 ? 8.938 -38.331 -40.773 1.00 27.62 380 ILE A O 1
ATOM 3031 N N . LEU A 1 381 ? 8.913 -36.397 -39.616 1.00 22.45 381 LEU A N 1
ATOM 3032 C CA . LEU A 1 381 ? 9.864 -36.738 -38.543 1.00 22.45 381 LEU A CA 1
ATOM 3033 C C . LEU A 1 381 ? 9.670 -35.732 -37.381 1.00 22.45 381 LEU A C 1
ATOM 3035 O O . LEU A 1 381 ? 9.409 -34.559 -37.660 1.00 22.45 381 LEU A O 1
ATOM 3039 N N . PRO A 1 382 ? 9.733 -36.135 -36.095 1.00 25.58 382 PRO A N 1
ATOM 3040 C CA . PRO A 1 382 ? 9.297 -35.293 -34.990 1.00 25.58 382 PRO A CA 1
ATOM 3041 C C . PRO A 1 382 ? 10.438 -34.367 -34.560 1.00 25.58 382 PRO A C 1
ATOM 3043 O O . PRO A 1 382 ? 11.447 -34.821 -34.028 1.00 25.58 382 PRO A O 1
ATOM 3046 N N . LEU A 1 383 ? 10.277 -33.065 -34.784 1.00 21.88 383 LEU A N 1
ATOM 3047 C CA . LEU A 1 383 ? 11.182 -32.040 -34.270 1.00 21.88 383 LEU A CA 1
ATOM 3048 C C . LEU A 1 383 ? 10.542 -31.389 -33.043 1.00 21.88 383 LEU A C 1
ATOM 3050 O O . LEU A 1 383 ? 9.528 -30.696 -33.128 1.00 21.88 383 LEU A O 1
ATOM 3054 N N . SER A 1 384 ? 11.140 -31.675 -31.891 1.00 24.75 384 SER A N 1
ATOM 3055 C CA . SER A 1 384 ? 10.930 -30.990 -30.622 1.00 24.75 384 SER A CA 1
ATOM 3056 C C . SER A 1 384 ? 11.053 -29.480 -30.815 1.00 24.75 384 SER A C 1
ATOM 3058 O O . SER A 1 384 ? 12.115 -28.973 -31.171 1.00 24.75 384 SER A O 1
ATOM 3060 N N . PHE A 1 385 ? 9.958 -28.760 -30.579 1.00 23.03 385 PHE A N 1
ATOM 3061 C CA . PHE A 1 385 ? 9.938 -27.303 -30.600 1.00 23.03 385 PHE A CA 1
ATOM 3062 C C . PHE A 1 385 ? 10.535 -26.779 -29.288 1.00 23.03 385 PHE A C 1
ATOM 3064 O O . PHE A 1 385 ? 9.818 -26.505 -28.324 1.00 23.03 385 PHE A O 1
ATOM 3071 N N . GLU A 1 386 ? 11.861 -26.659 -29.243 1.00 23.97 386 GLU A N 1
ATOM 3072 C CA . GLU A 1 386 ? 12.528 -25.759 -28.305 1.00 23.97 386 GLU A CA 1
ATOM 3073 C C . GLU A 1 386 ? 12.129 -24.327 -28.668 1.00 23.97 386 GLU A C 1
ATOM 3075 O O . GLU A 1 386 ? 12.628 -23.710 -29.609 1.00 23.97 386 GLU A O 1
ATOM 3080 N N . ARG A 1 387 ? 11.156 -23.798 -27.924 1.00 23.27 387 ARG A N 1
ATOM 3081 C CA . ARG A 1 387 ? 10.833 -22.376 -27.932 1.00 23.27 387 ARG A CA 1
ATOM 3082 C C . ARG A 1 387 ? 11.990 -21.654 -27.242 1.00 23.27 387 ARG A C 1
ATOM 3084 O O . ARG A 1 387 ? 11.997 -21.543 -26.019 1.00 23.27 387 ARG A O 1
ATOM 3091 N N . ALA A 1 388 ? 12.938 -21.156 -28.032 1.00 21.84 388 ALA A N 1
ATOM 3092 C CA . ALA A 1 388 ? 13.882 -20.133 -27.608 1.00 21.84 388 ALA A CA 1
ATOM 3093 C C . ALA A 1 388 ? 13.084 -18.890 -27.181 1.00 21.84 388 ALA A C 1
ATOM 3095 O O . ALA A 1 388 ? 12.687 -18.055 -27.992 1.00 21.84 388 ALA A O 1
ATOM 3096 N N . ALA A 1 389 ? 12.758 -18.821 -25.893 1.00 24.44 389 ALA A N 1
ATOM 3097 C CA . ALA A 1 389 ? 12.302 -17.604 -25.260 1.00 24.44 389 ALA A CA 1
ATOM 3098 C C . ALA A 1 389 ? 13.547 -16.746 -25.036 1.00 24.44 389 ALA A C 1
ATOM 3100 O O . ALA A 1 389 ? 14.307 -16.981 -24.100 1.00 24.44 389 ALA A O 1
ATOM 3101 N N . THR A 1 390 ? 13.771 -15.768 -25.908 1.00 23.47 390 THR A N 1
ATOM 3102 C CA . THR A 1 390 ? 14.651 -14.634 -25.626 1.00 23.47 390 THR A CA 1
ATOM 3103 C C . THR A 1 390 ? 14.050 -13.874 -24.445 1.00 23.47 390 THR A C 1
ATOM 3105 O O . THR A 1 390 ? 13.200 -12.997 -24.589 1.00 23.47 390 THR A O 1
ATOM 3108 N N . TYR A 1 391 ? 14.426 -14.301 -23.240 1.00 25.20 391 TYR A N 1
ATOM 3109 C CA . TYR A 1 391 ? 14.119 -13.626 -21.990 1.00 25.20 391 TYR A CA 1
ATOM 3110 C C . TYR A 1 391 ? 14.871 -12.294 -21.985 1.00 25.20 391 TYR A C 1
ATOM 3112 O O . TYR A 1 391 ? 16.065 -12.244 -21.713 1.00 25.20 391 TYR A O 1
ATOM 3120 N N . GLY A 1 392 ? 14.165 -11.212 -22.310 1.00 26.23 392 GLY A N 1
ATOM 3121 C CA . GLY A 1 392 ? 14.647 -9.866 -22.030 1.00 26.23 392 GLY A CA 1
ATOM 3122 C C . GLY A 1 392 ? 14.852 -9.695 -20.524 1.00 26.23 392 GLY A C 1
ATOM 3123 O O . GLY A 1 392 ? 14.001 -10.104 -19.727 1.00 26.23 392 GLY A O 1
ATOM 3124 N N . HIS A 1 393 ? 15.994 -9.119 -20.155 1.00 30.28 393 HIS A N 1
ATOM 3125 C CA . HIS A 1 393 ? 16.343 -8.713 -18.796 1.00 30.28 393 HIS A CA 1
ATOM 3126 C C . HIS A 1 393 ? 15.164 -7.951 -18.165 1.00 30.28 393 HIS A C 1
ATOM 3128 O O . HIS A 1 393 ? 14.674 -6.970 -18.729 1.00 30.28 393 HIS A O 1
ATOM 3134 N N . VAL A 1 394 ? 14.652 -8.421 -17.025 1.00 37.56 394 VAL A N 1
ATOM 3135 C CA . VAL A 1 394 ? 13.550 -7.749 -16.323 1.00 37.56 394 VAL A CA 1
ATOM 3136 C C . VAL A 1 394 ? 14.167 -6.798 -15.312 1.00 37.56 394 VAL A C 1
ATOM 3138 O O . VAL A 1 394 ? 14.674 -7.239 -14.289 1.00 37.56 394 VAL A O 1
ATOM 3141 N N . HIS A 1 395 ? 14.106 -5.496 -15.588 1.00 41.62 395 HIS A N 1
ATOM 3142 C CA . HIS A 1 395 ? 14.544 -4.469 -14.648 1.00 41.62 395 HIS A CA 1
ATOM 3143 C C . HIS A 1 395 ? 13.705 -4.534 -13.360 1.00 41.62 395 HIS A C 1
ATOM 3145 O O . HIS A 1 395 ? 12.533 -4.140 -13.340 1.00 41.62 395 HIS A O 1
ATOM 3151 N N . VAL A 1 396 ? 14.311 -5.052 -12.288 1.00 46.22 396 VAL A N 1
ATOM 3152 C CA . VAL A 1 396 ? 13.788 -5.017 -10.913 1.00 46.22 396 VAL A CA 1
ATOM 3153 C C . VAL A 1 396 ? 13.457 -3.565 -10.532 1.00 46.22 396 VAL A C 1
ATOM 3155 O O . VAL A 1 396 ? 14.103 -2.633 -11.009 1.00 46.22 396 VAL A O 1
ATOM 3158 N N . MET A 1 397 ? 12.442 -3.341 -9.685 1.00 44.81 397 MET A N 1
ATOM 3159 C CA . MET A 1 397 ? 12.192 -2.012 -9.106 1.00 44.81 397 MET A CA 1
ATOM 3160 C C . MET A 1 397 ? 13.415 -1.585 -8.281 1.00 44.81 397 MET A C 1
ATOM 3162 O O . MET A 1 397 ? 13.567 -2.004 -7.136 1.00 44.81 397 MET A O 1
ATOM 3166 N N . GLN A 1 398 ? 14.294 -0.768 -8.857 1.00 44.88 398 GLN A N 1
ATOM 3167 C CA . GLN A 1 398 ? 15.465 -0.247 -8.157 1.00 44.88 398 GLN A CA 1
ATOM 3168 C C . GLN A 1 398 ? 15.075 0.983 -7.337 1.00 44.88 398 GLN A C 1
ATOM 3170 O O . GLN A 1 398 ? 14.579 1.940 -7.928 1.00 44.88 398 GLN A O 1
ATOM 3175 N N . PRO A 1 399 ? 15.277 0.995 -6.005 1.00 36.09 399 PRO A N 1
ATOM 3176 C CA . PRO A 1 399 ? 14.994 2.170 -5.184 1.00 36.09 399 PRO A CA 1
ATOM 3177 C C . PRO A 1 399 ? 15.802 3.385 -5.677 1.00 36.09 399 PRO A C 1
ATOM 3179 O O . PRO A 1 399 ? 16.888 3.196 -6.225 1.00 36.09 399 PRO A O 1
ATOM 3182 N N . PRO A 1 400 ? 15.305 4.624 -5.482 1.00 34.03 400 PRO A N 1
ATOM 3183 C CA . PRO A 1 400 ? 16.052 5.821 -5.855 1.00 34.03 400 PRO A CA 1
ATOM 3184 C C . PRO A 1 400 ? 17.435 5.789 -5.203 1.00 34.03 400 PRO A C 1
ATOM 3186 O O . PRO A 1 400 ? 17.551 5.499 -4.006 1.00 34.03 400 PRO A O 1
ATOM 3189 N N . LEU A 1 401 ? 18.478 6.067 -5.991 1.00 34.22 401 LEU A N 1
ATOM 3190 C CA . LEU A 1 401 ? 19.820 6.195 -5.440 1.00 34.22 401 LEU A CA 1
ATOM 3191 C C . LEU A 1 401 ? 19.833 7.338 -4.410 1.00 34.22 401 LEU A C 1
ATOM 3193 O O . LEU A 1 401 ? 19.229 8.387 -4.653 1.00 34.22 401 LEU A O 1
ATOM 3197 N N . PRO A 1 402 ? 20.507 7.164 -3.259 1.00 27.56 402 PRO A N 1
ATOM 3198 C CA . PRO A 1 402 ? 20.731 8.263 -2.334 1.00 27.56 402 PRO A CA 1
ATOM 3199 C C . PRO A 1 402 ? 21.420 9.411 -3.072 1.00 27.56 402 PRO A C 1
ATOM 3201 O O . PRO A 1 402 ? 22.376 9.173 -3.809 1.00 27.56 402 PRO A O 1
ATOM 3204 N N . ASN A 1 403 ? 20.974 10.649 -2.841 1.00 28.14 403 ASN A N 1
ATOM 3205 C CA . ASN A 1 403 ? 21.702 11.823 -3.311 1.00 28.14 403 ASN A CA 1
ATOM 3206 C C . ASN A 1 403 ? 23.125 11.758 -2.745 1.00 28.14 403 ASN A C 1
ATOM 3208 O O . ASN A 1 403 ? 23.331 11.954 -1.544 1.00 28.14 403 ASN A O 1
ATOM 3212 N N . LEU A 1 404 ? 24.100 11.466 -3.604 1.00 29.33 404 LEU A N 1
ATOM 3213 C CA . LEU A 1 404 ? 25.507 11.618 -3.277 1.00 29.33 404 LEU A CA 1
ATOM 3214 C C . LEU A 1 404 ? 25.761 13.118 -3.144 1.00 29.33 404 LEU A C 1
ATOM 3216 O O . LEU A 1 404 ? 26.005 13.824 -4.119 1.00 29.33 404 LEU A O 1
ATOM 3220 N N . ILE A 1 405 ? 25.646 13.624 -1.916 1.00 28.27 405 ILE A N 1
ATOM 3221 C CA . ILE A 1 405 ? 26.157 14.943 -1.566 1.00 28.27 405 ILE A CA 1
ATOM 3222 C C . ILE A 1 405 ? 27.672 14.839 -1.722 1.00 28.27 405 ILE A C 1
ATOM 3224 O O . ILE A 1 405 ? 28.357 14.296 -0.855 1.00 28.27 405 ILE A O 1
ATOM 3228 N N . ASN A 1 406 ? 28.189 15.336 -2.845 1.00 31.81 406 ASN A N 1
ATOM 3229 C CA . ASN A 1 406 ? 29.604 15.631 -2.993 1.00 31.81 406 ASN A CA 1
ATOM 3230 C C . ASN A 1 406 ? 29.951 16.706 -1.960 1.00 31.81 406 ASN A C 1
ATOM 3232 O O . ASN A 1 406 ? 29.805 17.901 -2.212 1.00 31.81 406 ASN A O 1
ATOM 3236 N N . MET A 1 407 ? 30.399 16.285 -0.777 1.00 31.95 407 MET A N 1
ATOM 3237 C CA . MET A 1 407 ? 31.204 17.155 0.066 1.00 31.95 407 MET A CA 1
ATOM 3238 C C . MET A 1 407 ? 32.540 17.333 -0.649 1.00 31.95 407 MET A C 1
ATOM 3240 O O . MET A 1 407 ? 33.478 16.566 -0.442 1.00 31.95 407 MET A O 1
ATOM 3244 N N . GLN A 1 408 ? 32.612 18.329 -1.534 1.00 33.69 408 GLN A N 1
ATOM 3245 C CA . GLN A 1 408 ? 33.903 18.874 -1.917 1.00 33.69 408 GLN A CA 1
ATOM 3246 C C . GLN A 1 408 ? 34.556 19.400 -0.640 1.00 33.69 408 GLN A C 1
ATOM 3248 O O . GLN A 1 408 ? 34.068 20.343 -0.019 1.00 33.69 408 GLN A O 1
ATOM 3253 N N . GLN A 1 409 ? 35.639 18.736 -0.242 1.00 35.31 409 GLN A N 1
ATOM 3254 C CA . GLN A 1 409 ? 36.645 19.307 0.637 1.00 35.31 409 GLN A CA 1
ATOM 3255 C C . GLN A 1 409 ? 37.054 20.670 0.083 1.00 35.31 409 GLN A C 1
ATOM 3257 O O . GLN A 1 409 ? 37.574 20.755 -1.031 1.00 35.31 409 GLN A O 1
ATOM 3262 N N . ASN A 1 410 ? 36.838 21.707 0.883 1.00 31.70 410 ASN A N 1
ATOM 3263 C CA . ASN A 1 410 ? 37.730 22.852 0.939 1.00 31.70 410 ASN A CA 1
ATOM 3264 C C . ASN A 1 410 ? 37.798 23.352 2.378 1.00 31.70 410 ASN A C 1
ATOM 3266 O O . ASN A 1 410 ? 36.715 23.626 2.944 1.00 31.70 410 ASN A O 1
#

Sequence (410 aa):
MFIWLVLVIIGLIVLGLVMLGVFPDGEDRRKNWEEVLNQILNALFMIMCVYQQPKLFHHLVIVNRWRPEDKLELRKTYCKDTTPKPHERAHLLFVVVLLQITFVSQYVLCGLYWGYSRKARPDWAVNTAIGVGIGAPIIAAVWTVKSPLGRRYESETNDEEVQGEEAAIQLAADTELRLYNQGVVVTSPQWIGGLFHCCDDVTVACLSFFCMFCVFGWNVERLGFGNMYLHVITFMLFCIAPFLVFSATALSIDDDTVRYAMGIIGILLCFFGLLYGGFWRIQMRKKFKLPGNPCCCGYPSATDCAKWFFCWSCALAQEVRTGNFYDIEEDSFYRRVTDPEDGRLVIGEGGIEMSIGTEYTPRSHSCPPKLGTSNGVNQILPLSFERAATYGHVHVMQPPLPNLINMQQN

InterPro domains:
  IPR006461 PLAC8 motif-containing protein [PF04749] (191-321)
  IPR006461 PLAC8 motif-containing protein [TIGR01571] (190-322)
  IPR021369 Protein of unknown function DUF2985 [PF11204] (1-66)

Foldseek 3Di:
DVVLVVVLVVLVVVLVCLVVVVDDPDPVVSVVVNLVSLLVNLVSVLVVLLVCVLVLLLLLVLLVVPDLVSLQVLLVPLAPDSDDFVPVSVLSNLLSVLVVQLSVLSVQLNCLSPVDDPVGRDPVSNCVSVCSNVVSNVCSVVSSCPPRRNDDDDDPPCVCVSVVSVVVVVVVVVVVVVLVVVWDFDPAAEQDDDLPVCVVPVSLLSSCVPSVLQLLLQLCVLLVNDHSVVSSVQLCCQQPVLQVVLQVVLVVDPDPVVSVVSNVVSNVSNLVSLLSSLVVQVVLCVLAVYDFDLPPPRDSSVVSSVSSSVPVSSSSSSSQQSPLQFDDDPSTTIHGDDDDPDPDDPPPDDDDDDDDDDDDDDDDDDDDDDDDDDDDDDDDDDDDPPPPDPDDDDRDRDRRDPPPPPPDDD